Protein AF-A0A838IGA0-F1 (afdb_monomer)

Nearest PDB structures (foldseek):
  1wbb-assembly1_B  TM=5.080E-01  e=4.231E+00  Escherichia coli

Mean predicted aligned error: 21.34 Å

pLDDT: mean 78.6, std 18.65, range [27.64, 96.69]

Foldseek 3Di:
DDDDDDDDDDDDDDDDDDDDDDDDDDDDDDDDDDDDDDDDDDDDDDDDDDDDDDDPDPPDDDDPPDDDDDDAQPQDQDPVAPAHCVVPDDPRHADPDFDDPPLQWDWDWDDDNSVRHTDIDTDGDAAADEPSLDLGPPDACVSHVNQDNPALPQDQDPVAPAHCVVPDDPRHADPDFDDPDLQWDWDWDDDNSNRHTDIDIDGDAAADEPSLDDHDPRACARHVNHDHDAQPPDAHVQAPAHLPDDPDDDDALQKDWDWDDDSNVRNTDIDIDGRQAADEPSQDAHPPRDCVRHVNNPPFPCADEFQDADDAQSRAGQPPQWGFDDAQSPNTGTKGWDPWQVSHDPQWTWDDPDPPTIITFRFDDFQVSHDPQFWGWDHLVHDDGTGTDGWCPAPAAFQRFDSHNVNEDDTSQWTWDPVFDRTTIWGQADPPDGDRPPQWDWDCQPHPPTITFGADPFQVSHDPQWGFDADDPTGTGTHGD

Solvent-accessible surface area (backbone atoms only — not comparable to full-atom values): 28635 Å² total; per-residue (Å²): 140,80,87,87,87,89,86,88,89,87,87,87,89,87,79,89,81,84,92,86,88,80,81,87,82,85,94,82,84,89,83,90,83,79,88,84,90,83,88,80,90,89,88,83,88,86,86,80,90,80,90,82,92,80,84,84,77,94,82,75,83,86,66,93,90,61,84,73,83,81,59,69,56,70,50,60,70,47,100,91,46,67,11,9,61,52,32,89,71,63,95,44,28,38,66,89,74,50,79,65,91,53,66,48,42,48,46,36,79,40,74,41,50,88,69,12,44,18,40,72,45,75,44,72,48,70,66,59,45,65,80,66,67,30,41,19,69,88,51,40,45,90,58,14,68,49,22,51,88,60,50,53,74,48,57,69,53,100,90,48,68,11,8,59,42,30,89,69,66,93,40,27,38,63,90,73,47,76,68,93,49,60,45,41,49,44,43,74,43,71,41,44,52,66,13,44,15,40,75,46,77,42,74,55,80,70,61,47,67,79,62,68,32,62,34,98,90,50,38,36,77,62,12,66,52,25,73,69,60,71,54,73,84,57,73,32,82,82,44,66,32,37,59,73,38,76,92,68,70,84,79,57,65,45,43,50,59,48,77,42,74,37,52,90,64,9,34,50,42,71,48,75,44,75,50,75,71,56,45,66,82,65,69,28,65,31,91,93,47,35,55,89,58,10,62,51,25,47,98,35,68,89,24,38,53,61,61,32,64,32,92,41,33,87,48,16,30,48,52,96,48,19,32,40,46,57,83,42,29,69,66,15,24,10,20,26,65,37,92,43,44,87,67,28,62,92,69,31,32,48,42,73,81,52,102,86,45,33,34,27,33,21,46,41,91,42,44,85,70,26,56,82,88,24,31,30,46,45,39,97,86,72,64,88,72,34,19,48,38,66,16,8,74,26,83,23,48,61,60,27,65,30,92,26,17,27,44,12,34,64,32,88,40,25,36,43,41,72,92,28,82,63,17,28,13,22,35,63,37,52,97,88,86,44,88,45,60,93,66,34,43,72,44,51,94,86,46,87,74,28,31,24,34,23,46,37,93,42,47,84,68,32,55,92,71,28,41,47,43,81,51,102,83,86,49,36,25,44,41,63,114

Sequence (481 aa):
MRTKHIALMIVVMVFMASLVACSSPTRRGKGGGTSDDVVDEASSVDDASFEDIFWPDLGGEPDADNPLPTLCGNGVLDPNETCDPAIASGPGACPTECATDDLCLIARLVGDPLACRARCALEPITECRHNDGCCAVGCTAAQDNDCSASCGDGILDQNENCDPGIPSGPGACPTSCSTSDACTDASLVGSAPNCTARCTLQSKTACIDGDGCCPSGCHSGNDNDCTAVCGNGIVEPGESCDGNCPTSCTGNACTSYAMSGSPANCNVVCTSSPITLCRDNDGCCPSGCTSANDNNCVPNQTGSATGSPCTSAATCSGGASATCASADFKDGYCTRSCTDTTNCPGGSHCAALNTTENMCIKSCTLDSHCRSDGYRCYDPNGGTTLGCWPSGLGNGAVGAACAGVYQCAGGNNAVCIHAWSGGYCSLKCVAGDGTCPTGSICDGFIYAPNRCLKSCTSGLNCRPGYNCSTTFFFGDVCTGS

Structure (mmCIF, N/CA/C/O backbone):
data_AF-A0A838IGA0-F1
#
_entry.id   AF-A0A838IGA0-F1
#
loop_
_atom_site.group_PDB
_atom_site.id
_atom_site.type_symbol
_atom_site.label_atom_id
_atom_site.label_alt_id
_atom_site.label_comp_id
_atom_site.label_asym_id
_atom_site.label_entity_id
_atom_site.label_seq_id
_atom_site.pdbx_PDB_ins_code
_atom_site.Cartn_x
_atom_site.Cartn_y
_atom_site.Cartn_z
_atom_site.occupancy
_atom_site.B_iso_or_equiv
_atom_site.auth_seq_id
_atom_site.auth_comp_id
_atom_site.auth_asym_id
_atom_site.auth_atom_id
_atom_site.pdbx_PDB_model_num
ATOM 1 N N . MET A 1 1 ? -36.643 3.333 -35.109 1.00 35.53 1 MET A N 1
ATOM 2 C CA . MET A 1 1 ? -36.923 4.764 -34.823 1.00 35.53 1 MET A CA 1
ATOM 3 C C . MET A 1 1 ? -36.065 5.137 -33.617 1.00 35.53 1 MET A C 1
ATOM 5 O O . MET A 1 1 ? -36.018 4.306 -32.727 1.00 35.53 1 MET A O 1
ATOM 9 N N . ARG A 1 2 ? -35.335 6.257 -33.518 1.00 35.56 2 ARG A N 1
ATOM 10 C CA . ARG A 1 2 ? -35.047 7.392 -34.431 1.00 35.56 2 ARG A CA 1
ATOM 11 C C . ARG A 1 2 ? -33.552 7.795 -34.273 1.00 35.56 2 ARG A C 1
ATOM 13 O O . ARG A 1 2 ? -32.845 7.214 -33.461 1.00 35.56 2 ARG A O 1
ATOM 20 N N . THR A 1 3 ? -33.082 8.750 -35.079 1.00 35.12 3 THR A N 1
ATOM 21 C CA . THR A 1 3 ? -31.748 9.407 -35.032 1.00 35.12 3 THR A CA 1
ATOM 22 C C . THR A 1 3 ? -31.431 10.059 -33.662 1.00 35.12 3 THR A C 1
ATOM 24 O O . THR A 1 3 ? -32.385 10.401 -32.974 1.00 35.12 3 THR A O 1
ATOM 27 N N . LYS A 1 4 ? -30.196 10.228 -33.134 1.00 41.94 4 LYS A N 1
ATOM 28 C CA . LYS A 1 4 ? -28.818 10.510 -33.649 1.00 41.94 4 LYS A CA 1
ATOM 29 C C . LYS A 1 4 ? -28.466 12.029 -33.716 1.00 41.94 4 LYS A C 1
ATOM 31 O O . LYS A 1 4 ? -29.247 12.767 -34.302 1.00 41.94 4 LYS A O 1
ATOM 36 N N . HIS A 1 5 ? -27.255 12.401 -33.236 1.00 37.31 5 HIS A N 1
ATOM 37 C CA . HIS A 1 5 ? -26.477 13.678 -33.381 1.00 37.31 5 HIS A CA 1
ATOM 38 C C . HIS A 1 5 ? -26.621 14.804 -32.303 1.00 37.31 5 HIS A C 1
ATOM 40 O O . HIS A 1 5 ? -27.739 15.170 -31.974 1.00 37.31 5 HIS A O 1
ATOM 46 N N . ILE A 1 6 ? -25.522 15.205 -31.606 1.00 37.81 6 ILE A N 1
ATOM 47 C CA . ILE A 1 6 ? -24.553 16.357 -31.795 1.00 37.81 6 ILE A CA 1
ATOM 48 C C . ILE A 1 6 ? -24.924 17.560 -30.880 1.00 37.81 6 ILE A C 1
ATOM 50 O O . ILE A 1 6 ? -26.110 17.745 -30.649 1.00 37.81 6 ILE A O 1
ATOM 54 N N . ALA A 1 7 ? -24.047 18.396 -30.282 1.00 31.50 7 ALA A N 1
ATOM 55 C CA . ALA A 1 7 ? -22.587 18.702 -30.356 1.00 31.50 7 ALA A CA 1
ATOM 56 C C . ALA A 1 7 ? -21.860 18.447 -28.991 1.00 31.50 7 ALA A C 1
ATOM 58 O O . ALA A 1 7 ? -22.515 17.939 -28.090 1.00 31.50 7 ALA A O 1
ATOM 59 N N . LEU A 1 8 ? -20.543 18.610 -28.719 1.00 32.56 8 LEU A N 1
ATOM 60 C CA . LEU A 1 8 ? -19.342 19.323 -29.254 1.00 32.56 8 LEU A CA 1
ATOM 61 C C . LEU A 1 8 ? -18.998 20.70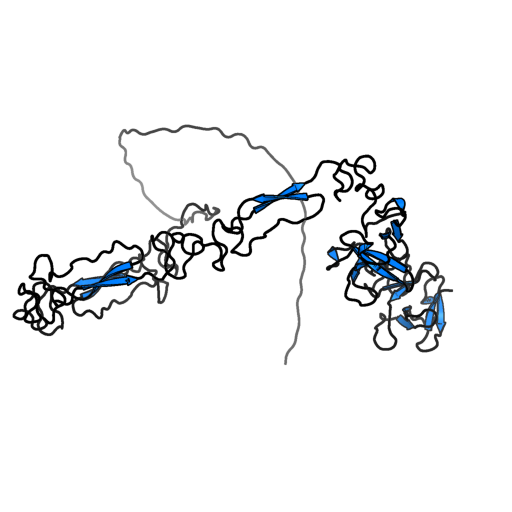5 -28.605 1.00 32.56 8 LEU A C 1
ATOM 63 O O . LEU A 1 8 ? -19.883 21.517 -28.371 1.00 32.56 8 LEU A O 1
ATOM 67 N N . MET A 1 9 ? -17.701 20.942 -28.309 1.00 35.91 9 MET A N 1
ATOM 68 C CA . MET A 1 9 ? -17.107 22.119 -27.617 1.00 35.91 9 MET A CA 1
ATOM 69 C C . MET A 1 9 ? -16.786 23.323 -28.530 1.00 35.91 9 MET A C 1
ATOM 71 O O . MET A 1 9 ? -16.478 23.128 -29.704 1.00 35.91 9 MET A O 1
ATOM 75 N N . ILE A 1 10 ? -16.668 24.530 -27.944 1.00 32.91 10 ILE A N 1
ATOM 76 C CA . ILE A 1 10 ? -15.843 25.655 -28.448 1.00 32.91 10 ILE A CA 1
ATOM 77 C C . ILE A 1 10 ? -15.061 26.294 -27.278 1.00 32.91 10 ILE A C 1
ATOM 79 O O . ILE A 1 10 ? -15.551 26.340 -26.153 1.00 32.91 10 ILE A O 1
ATOM 83 N N . VAL A 1 11 ? -13.839 26.770 -27.552 1.00 34.16 11 VAL A N 1
ATOM 84 C CA . VAL A 1 11 ? -12.903 27.413 -26.606 1.00 34.16 11 VAL A CA 1
ATOM 85 C C . VAL A 1 11 ? -12.864 28.929 -26.826 1.00 34.16 11 VAL A C 1
ATOM 87 O O . VAL A 1 11 ? -12.868 29.372 -27.973 1.00 34.16 11 VAL A O 1
ATOM 90 N N . VAL A 1 12 ? -12.706 29.716 -25.753 1.00 32.53 12 VAL A N 1
ATOM 91 C CA . VAL A 1 12 ? -12.219 31.107 -25.822 1.00 32.53 12 VAL A CA 1
ATOM 92 C C . VAL A 1 12 ? -11.162 31.339 -24.736 1.00 32.53 12 VAL A C 1
ATOM 94 O O . VAL A 1 12 ? -11.435 31.154 -23.555 1.00 32.53 12 VAL A O 1
ATOM 97 N N . MET A 1 13 ? -9.965 31.773 -25.140 1.00 34.06 13 MET A N 1
ATOM 98 C CA . MET A 1 13 ? -8.975 32.416 -24.265 1.00 34.06 13 MET A CA 1
ATOM 99 C C . MET A 1 13 ? -9.005 33.930 -24.498 1.00 34.06 13 MET A C 1
ATOM 101 O O . MET A 1 13 ? -9.113 34.366 -25.643 1.00 34.06 13 MET A O 1
ATOM 105 N N . VAL A 1 14 ? -8.803 34.717 -23.440 1.00 36.50 14 VAL A N 1
ATOM 106 C CA . VAL A 1 14 ? -8.394 36.132 -23.513 1.00 36.50 14 VAL A CA 1
ATOM 107 C C . VAL A 1 14 ? -7.237 36.346 -22.523 1.00 36.50 14 VAL A C 1
ATOM 109 O O . VAL A 1 14 ? -7.063 35.568 -21.588 1.00 36.50 14 VAL A O 1
ATOM 112 N N . PHE A 1 15 ? -6.391 37.339 -22.791 1.00 29.67 15 PHE A N 1
ATOM 113 C CA . PHE A 1 15 ? -5.042 37.517 -22.237 1.00 29.67 15 PHE A CA 1
ATOM 114 C C . PHE A 1 15 ? -4.881 38.917 -21.604 1.00 29.67 15 PHE A C 1
ATOM 116 O O . PHE A 1 15 ? -5.657 39.808 -21.938 1.00 29.67 15 PHE A O 1
ATOM 123 N N . MET A 1 16 ? -3.790 39.127 -20.842 1.00 29.55 16 MET A N 1
ATOM 124 C CA . MET A 1 16 ? -3.277 40.428 -20.331 1.00 29.55 16 MET A CA 1
ATOM 125 C C . MET A 1 16 ? -4.085 41.098 -19.186 1.00 29.55 16 MET A C 1
ATOM 127 O O . MET A 1 16 ? -5.301 40.985 -19.148 1.00 29.55 16 MET A O 1
ATOM 131 N N . ALA A 1 17 ? -3.490 41.854 -18.243 1.00 32.84 17 ALA A N 1
ATOM 132 C CA . ALA A 1 17 ? -2.074 42.026 -17.843 1.00 32.84 17 ALA A CA 1
ATOM 133 C C . ALA A 1 17 ? -1.942 42.807 -16.504 1.00 32.84 17 ALA A C 1
ATOM 135 O O . ALA A 1 17 ? -2.905 43.418 -16.060 1.00 32.84 17 ALA A O 1
ATOM 136 N N . SER A 1 18 ? -0.704 42.885 -15.979 1.00 33.19 18 SER A N 1
ATOM 137 C CA . SER A 1 18 ? -0.162 43.944 -15.088 1.00 33.19 18 SER A CA 1
ATOM 138 C C . SER A 1 18 ? -0.716 44.044 -13.649 1.00 33.19 18 SER A C 1
ATOM 140 O O . SER A 1 18 ? -1.888 44.301 -13.432 1.00 33.19 18 SER A O 1
ATOM 142 N N . LEU A 1 19 ? 0.086 43.758 -12.611 1.00 30.44 19 LEU A N 1
ATOM 143 C CA . LEU A 1 19 ? 1.157 44.595 -12.013 1.00 30.44 19 LEU A CA 1
ATOM 144 C C . LEU A 1 19 ? 0.652 45.787 -11.175 1.00 30.44 19 LEU A C 1
ATOM 146 O O . LEU A 1 19 ? 0.244 46.797 -11.735 1.00 30.44 19 LEU A O 1
ATOM 150 N N . VAL A 1 20 ? 0.841 45.715 -9.849 1.00 32.59 20 VAL A N 1
ATOM 151 C CA . VAL A 1 20 ? 1.731 46.576 -9.023 1.00 32.59 20 VAL A CA 1
ATOM 152 C C . VAL A 1 20 ? 1.545 46.198 -7.540 1.00 32.59 20 VAL A C 1
ATOM 154 O O . VAL A 1 20 ? 0.459 45.807 -7.128 1.00 32.59 20 VAL A O 1
ATOM 157 N N . ALA A 1 21 ? 2.608 46.282 -6.735 1.00 31.92 21 ALA A N 1
ATOM 158 C CA . ALA A 1 21 ? 2.583 45.986 -5.299 1.00 31.92 21 ALA A CA 1
ATOM 159 C C . ALA A 1 21 ? 2.618 47.266 -4.448 1.00 31.92 21 ALA A C 1
ATOM 161 O O . ALA A 1 21 ? 3.217 48.254 -4.872 1.00 31.92 21 ALA A O 1
ATOM 162 N N . CYS A 1 22 ? 2.096 47.217 -3.213 1.00 27.64 22 CYS A N 1
ATOM 163 C CA . CYS A 1 22 ? 2.588 48.086 -2.138 1.00 27.64 22 CYS A CA 1
ATOM 164 C C . CYS A 1 22 ? 2.284 47.567 -0.714 1.00 27.64 22 CYS A C 1
ATOM 166 O O . CYS A 1 22 ? 1.134 47.478 -0.305 1.00 27.64 22 CYS A O 1
ATOM 168 N N . SER A 1 23 ? 3.359 47.310 0.035 1.00 30.81 23 SER A N 1
ATOM 169 C CA . SER A 1 23 ? 3.579 47.744 1.427 1.00 30.81 23 SER A CA 1
ATOM 170 C C . SER A 1 23 ? 2.510 47.508 2.512 1.00 30.81 23 SER A C 1
ATOM 172 O O . SER A 1 23 ? 1.587 48.297 2.691 1.00 30.81 23 SER A O 1
ATOM 174 N N . SER A 1 24 ? 2.787 46.549 3.402 1.00 40.09 24 SER A N 1
ATOM 175 C CA . SER A 1 24 ? 2.365 46.623 4.814 1.00 40.09 24 SER A CA 1
ATOM 176 C C . SER A 1 24 ? 3.019 47.820 5.527 1.00 40.09 24 SER A C 1
ATOM 178 O O . SER A 1 24 ? 4.116 48.231 5.137 1.00 40.09 24 SER A O 1
ATOM 180 N N . PRO A 1 25 ? 2.447 48.301 6.648 1.00 43.25 25 PRO A N 1
ATOM 181 C CA . PRO A 1 25 ? 3.289 48.397 7.849 1.00 43.25 25 PRO A CA 1
ATOM 182 C C . PRO A 1 25 ? 2.605 48.066 9.198 1.00 43.25 25 PRO A C 1
ATOM 184 O O . PRO A 1 25 ? 1.516 48.529 9.512 1.00 43.25 25 PRO A O 1
ATOM 187 N N . THR A 1 26 ? 3.363 47.355 10.044 1.00 33.88 26 THR A N 1
ATOM 188 C CA . THR A 1 26 ? 3.412 47.423 11.529 1.00 33.88 26 THR A CA 1
ATOM 189 C C . THR A 1 26 ? 2.144 47.273 12.397 1.00 33.88 26 THR A C 1
ATOM 191 O O . THR A 1 26 ? 1.325 48.179 12.506 1.00 33.88 26 THR A O 1
ATOM 194 N N . ARG A 1 27 ? 2.130 46.221 13.237 1.00 34.91 27 ARG A N 1
ATOM 195 C CA . ARG A 1 27 ? 1.324 46.142 14.477 1.00 34.91 27 ARG A CA 1
ATOM 196 C C . ARG A 1 27 ? 1.900 47.023 15.606 1.00 34.91 27 ARG A C 1
ATOM 198 O O . ARG A 1 27 ? 3.068 46.854 15.951 1.00 34.91 27 ARG A O 1
ATOM 205 N N . ARG A 1 28 ? 1.049 47.807 16.284 1.00 35.16 28 ARG A N 1
ATOM 206 C CA . ARG A 1 28 ? 1.085 48.176 17.728 1.00 35.16 28 ARG A CA 1
ATOM 207 C C . ARG A 1 28 ? -0.342 48.599 18.149 1.00 35.16 28 ARG A C 1
ATOM 209 O O . ARG A 1 28 ? -1.012 49.213 17.336 1.00 35.16 28 ARG A O 1
ATOM 216 N N . GLY A 1 29 ? -0.858 48.353 19.359 1.00 32.38 29 GLY A N 1
ATOM 217 C CA . GLY A 1 29 ? -0.380 47.477 20.439 1.00 32.38 29 GLY A CA 1
ATOM 218 C C . GLY A 1 29 ? -0.683 47.995 21.862 1.00 32.38 29 GLY A C 1
ATOM 219 O O . GLY A 1 29 ? -0.049 48.960 22.272 1.00 32.38 29 GLY A O 1
ATOM 220 N N . LYS A 1 30 ? -1.509 47.245 22.622 1.00 34.00 30 LYS A N 1
ATOM 221 C CA . LYS A 1 30 ? -1.879 47.370 24.064 1.00 34.00 30 LYS A CA 1
ATOM 222 C C . LYS A 1 30 ? -2.869 48.471 24.505 1.00 34.00 30 LYS A C 1
ATOM 224 O O . LYS A 1 30 ? -2.807 49.597 24.036 1.00 34.00 30 LYS A O 1
ATOM 229 N N . GLY A 1 31 ? -3.647 48.120 25.546 1.00 31.05 31 GLY A N 1
ATOM 230 C CA . GLY A 1 31 ? -4.466 49.007 26.394 1.00 31.05 31 GLY A CA 1
ATOM 231 C C . GLY A 1 31 ? -5.936 49.076 25.954 1.00 31.05 31 GLY A C 1
ATOM 232 O O . GLY A 1 31 ? -6.203 49.625 24.899 1.00 31.05 31 GLY A O 1
ATOM 233 N N . GLY A 1 32 ? -6.930 48.537 26.669 1.00 32.06 32 GLY A N 1
ATOM 234 C CA . GLY A 1 32 ? -6.913 47.878 27.983 1.00 32.06 32 GLY A CA 1
ATOM 235 C C . GLY A 1 32 ? -7.308 48.834 29.110 1.00 32.06 32 GLY A C 1
ATOM 236 O O . GLY A 1 32 ? -6.427 49.403 29.749 1.00 32.06 32 GLY A O 1
ATOM 237 N N . GLY A 1 33 ? -8.615 49.000 29.329 1.00 31.50 33 GLY A N 1
ATOM 238 C CA . GLY A 1 33 ? -9.200 49.822 30.391 1.00 31.50 33 GLY A CA 1
ATOM 239 C C . GLY A 1 33 ? -10.306 49.065 31.126 1.00 31.50 33 GLY A C 1
ATOM 240 O O . GLY A 1 33 ? -11.022 48.273 30.515 1.00 31.50 33 GLY A O 1
ATOM 241 N N . THR A 1 34 ? -10.398 49.279 32.435 1.00 35.22 34 THR A N 1
ATOM 242 C CA . THR A 1 34 ? -11.460 48.767 33.314 1.00 35.22 34 THR A CA 1
ATOM 243 C C . THR A 1 34 ? -12.618 49.767 33.417 1.00 35.22 34 THR A C 1
ATOM 245 O O . THR A 1 34 ? -12.518 50.884 32.909 1.00 35.22 34 THR A O 1
ATOM 248 N N . SER A 1 35 ? -13.700 49.358 34.084 1.00 36.66 35 SER A N 1
ATOM 249 C CA . SER A 1 35 ? -14.809 50.207 34.550 1.00 36.66 35 SER A CA 1
ATOM 250 C C . SER A 1 35 ? -14.304 51.352 35.467 1.00 36.66 35 SER A C 1
ATOM 252 O O . SER A 1 35 ? -13.140 51.346 35.875 1.00 36.66 35 SER A O 1
ATOM 254 N N . ASP A 1 36 ? -15.047 52.439 35.701 1.00 37.19 36 ASP A N 1
ATOM 255 C CA . ASP A 1 36 ? -16.300 52.496 36.484 1.00 37.19 36 ASP A CA 1
ATOM 256 C C . ASP A 1 36 ? -17.261 53.632 36.030 1.00 37.19 36 ASP A C 1
ATOM 258 O O . ASP A 1 36 ? -17.007 54.325 35.043 1.00 37.19 36 ASP A O 1
ATOM 262 N N . ASP A 1 37 ? -18.399 53.771 36.721 1.00 38.00 37 ASP A N 1
ATOM 263 C CA . ASP A 1 37 ? -19.588 54.554 36.338 1.00 38.00 37 ASP A CA 1
ATOM 264 C C . ASP A 1 37 ? -19.433 56.089 36.295 1.00 38.00 37 ASP A C 1
ATOM 266 O O . ASP A 1 37 ? -18.602 56.667 36.997 1.00 38.00 37 ASP A O 1
ATOM 270 N N . VAL A 1 38 ? -20.362 56.761 35.588 1.00 37.75 38 VAL A N 1
ATOM 271 C CA . VAL A 1 38 ? -21.268 57.788 36.166 1.00 37.75 38 VAL A CA 1
ATOM 272 C C . VAL A 1 38 ? -22.385 58.190 35.172 1.00 37.75 38 VAL A C 1
ATOM 274 O O . VAL A 1 38 ? -22.218 58.103 33.958 1.00 37.75 38 VAL A O 1
ATOM 277 N N . VAL A 1 39 ? -23.537 58.596 35.723 1.00 37.69 39 VAL A N 1
ATOM 278 C CA . VAL A 1 39 ? -24.759 59.129 35.066 1.00 37.69 39 VAL A CA 1
ATOM 279 C C . VAL A 1 39 ? -24.498 60.449 34.284 1.00 37.69 39 VAL A C 1
ATOM 281 O O . VAL A 1 39 ? -23.459 61.071 34.477 1.00 37.69 39 VAL A O 1
ATOM 284 N N . ASP A 1 40 ? -25.327 60.947 33.352 1.00 33.41 40 ASP A N 1
ATOM 285 C CA . ASP A 1 40 ? -26.772 61.235 33.454 1.00 33.41 40 ASP A CA 1
ATOM 286 C C . ASP A 1 40 ? -27.418 61.615 32.091 1.00 33.41 40 ASP A C 1
ATOM 288 O O . ASP A 1 40 ? -26.717 61.864 31.114 1.00 33.41 40 ASP A O 1
ATOM 292 N N . GLU A 1 41 ? -28.757 61.715 32.082 1.00 39.28 41 GLU A N 1
ATOM 293 C CA . GLU A 1 41 ? -29.622 62.589 31.245 1.00 39.28 41 GLU A CA 1
ATOM 294 C C . GLU A 1 41 ? -29.269 62.879 29.759 1.00 39.28 41 GLU A C 1
ATOM 296 O O . GLU A 1 41 ? -28.411 63.707 29.453 1.00 39.28 41 GLU A O 1
ATOM 301 N N . ALA A 1 42 ? -30.112 62.395 28.831 1.00 39.78 42 ALA A N 1
ATOM 302 C CA . ALA A 1 42 ? -30.980 63.265 28.005 1.00 39.78 42 ALA A CA 1
ATOM 303 C C . ALA A 1 42 ? -31.891 62.451 27.062 1.00 39.78 42 ALA A C 1
ATOM 305 O O . ALA A 1 42 ? -31.472 61.458 26.472 1.00 39.78 42 ALA A O 1
ATOM 306 N N . SER A 1 43 ? -33.130 62.913 26.861 1.00 40.69 43 SER A N 1
ATOM 307 C CA . SER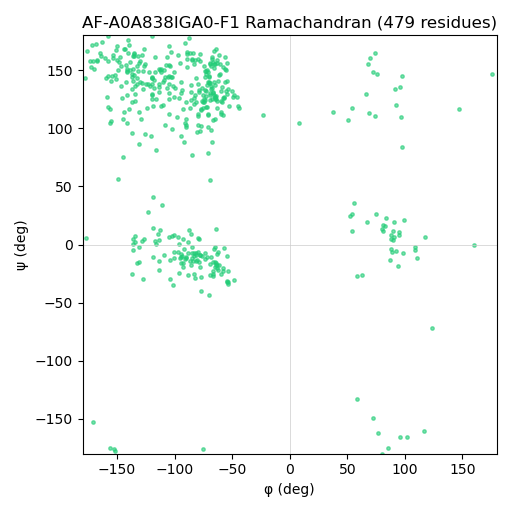 A 1 43 ? -34.078 62.335 25.898 1.00 40.69 43 SER A CA 1
ATOM 308 C C . SER A 1 43 ? -34.498 63.347 24.831 1.00 40.69 43 SER A C 1
ATOM 310 O O . SER A 1 43 ? -34.803 64.498 25.139 1.00 40.69 43 SER A O 1
ATOM 312 N N . SER A 1 44 ? -34.581 62.896 23.580 1.00 44.66 44 SER A N 1
ATOM 313 C CA . SER A 1 44 ? -35.425 63.500 22.544 1.00 44.66 44 SER A CA 1
ATOM 314 C C . SER A 1 44 ? -35.692 62.477 21.442 1.00 44.66 44 SER A C 1
ATOM 316 O O . SER A 1 44 ? -34.753 61.885 20.912 1.00 44.66 44 SER A O 1
ATOM 318 N N . VAL A 1 45 ? -36.966 62.269 21.118 1.00 42.03 45 VAL A N 1
ATOM 319 C CA . VAL A 1 45 ? -37.415 61.470 19.967 1.00 42.03 45 VAL A CA 1
ATOM 320 C C . VAL A 1 45 ? -37.287 62.265 18.666 1.00 42.03 45 VAL A C 1
ATOM 322 O O . VAL A 1 45 ? -37.307 63.491 18.706 1.00 42.03 45 VAL A O 1
ATOM 325 N N . ASP A 1 46 ? -37.222 61.565 17.533 1.00 41.66 46 ASP A N 1
ATOM 326 C CA . ASP A 1 46 ? -38.232 61.721 16.477 1.00 41.66 46 ASP A CA 1
ATOM 327 C C . ASP A 1 46 ? -38.240 60.492 15.541 1.00 41.66 46 ASP A C 1
ATOM 329 O O . ASP A 1 46 ? -37.210 59.866 15.287 1.00 41.66 46 ASP A O 1
ATOM 333 N N . ASP A 1 47 ? -39.441 60.128 15.091 1.00 39.25 47 ASP A N 1
ATOM 334 C CA . ASP A 1 47 ? -39.790 59.002 14.201 1.00 39.25 47 ASP A CA 1
ATOM 335 C C . ASP A 1 47 ? -39.726 59.489 12.718 1.00 39.25 47 ASP A C 1
ATOM 337 O O . ASP A 1 47 ? -39.701 60.695 12.475 1.00 39.25 47 ASP A O 1
ATOM 341 N N . ALA A 1 48 ? -39.719 58.697 11.637 1.00 38.84 48 ALA A N 1
ATOM 342 C CA . ALA A 1 48 ? -39.933 57.260 11.449 1.00 38.84 48 ALA A CA 1
ATOM 343 C C . ALA A 1 48 ? -39.401 56.793 10.071 1.00 38.84 48 ALA A C 1
ATOM 345 O O . ALA A 1 48 ? -39.194 57.621 9.183 1.00 38.84 48 ALA A O 1
ATOM 346 N N . SER A 1 49 ? -39.429 55.469 9.833 1.00 40.09 49 SER A N 1
ATOM 347 C CA . SER A 1 49 ? -39.630 54.800 8.516 1.00 40.09 49 SER A CA 1
ATOM 348 C C . SER A 1 49 ? -38.540 54.919 7.422 1.00 40.09 49 SER A C 1
ATOM 350 O O . SER A 1 49 ? -37.814 55.902 7.366 1.00 40.09 49 SER A O 1
ATOM 352 N N . PHE A 1 50 ? -38.412 53.999 6.452 1.00 39.66 50 PHE A N 1
ATOM 353 C CA . PHE A 1 50 ? -38.732 52.556 6.331 1.00 39.66 50 PHE A CA 1
ATOM 354 C C . PHE A 1 50 ? -38.036 52.047 5.041 1.00 39.66 50 PHE A C 1
ATOM 356 O O . PHE A 1 50 ? -37.774 52.859 4.156 1.00 39.66 50 PHE A O 1
ATOM 363 N N . GLU A 1 51 ? -37.781 50.735 4.926 1.00 43.03 51 GLU A N 1
ATOM 364 C CA . GLU A 1 51 ? -36.962 50.093 3.865 1.00 43.03 51 GLU A CA 1
ATOM 365 C C . GLU A 1 51 ? -35.463 50.506 3.971 1.00 43.03 51 GLU A C 1
ATOM 367 O O . GLU A 1 51 ? -35.122 51.661 4.197 1.00 43.03 51 GLU A O 1
ATOM 372 N N . ASP A 1 52 ? -34.484 49.599 3.965 1.00 39.00 52 ASP A N 1
ATOM 373 C CA . ASP A 1 52 ? -34.372 48.418 3.106 1.00 39.00 52 ASP A CA 1
ATOM 374 C C . ASP A 1 52 ? -33.759 47.177 3.803 1.00 39.00 52 ASP A C 1
ATOM 376 O O . ASP A 1 52 ? -33.206 47.251 4.903 1.00 39.00 52 ASP A O 1
ATOM 380 N N . ILE A 1 53 ? -33.850 46.014 3.151 1.00 50.25 53 ILE A N 1
ATOM 381 C CA . ILE A 1 53 ? -33.412 44.714 3.695 1.00 50.25 53 ILE A CA 1
ATOM 382 C C . ILE A 1 53 ? -31.896 44.521 3.524 1.00 50.25 53 ILE A C 1
ATOM 384 O O . ILE A 1 53 ? -31.408 44.450 2.398 1.00 50.25 53 ILE A O 1
ATOM 388 N N . PHE A 1 54 ? -31.159 44.301 4.621 1.00 35.31 54 PHE A N 1
ATOM 389 C CA . PHE A 1 54 ? -29.750 43.881 4.574 1.00 35.31 54 PHE A CA 1
ATOM 390 C C . PHE A 1 54 ? -29.483 42.584 5.346 1.00 35.31 54 PHE A C 1
ATOM 392 O O . PHE A 1 54 ? -29.628 42.517 6.565 1.00 35.31 54 PHE A O 1
ATOM 399 N N . TRP A 1 55 ? -29.042 41.560 4.611 1.00 32.72 55 TRP A N 1
ATOM 400 C CA . TRP A 1 55 ? -28.470 40.332 5.164 1.00 32.72 55 TRP A CA 1
ATOM 401 C C . TRP A 1 55 ? -26.986 40.573 5.499 1.00 32.72 55 TRP A C 1
ATOM 403 O O . TRP A 1 55 ? -26.253 41.027 4.615 1.00 32.72 55 TRP A O 1
ATOM 413 N N . PRO A 1 56 ? -26.505 40.257 6.715 1.00 39.38 56 PRO A N 1
ATOM 414 C CA . PRO A 1 56 ? -25.079 40.283 7.018 1.00 39.38 56 PRO A CA 1
ATOM 415 C C . PRO A 1 56 ? -24.370 39.043 6.446 1.00 39.38 56 PRO A C 1
ATOM 417 O O . PRO A 1 56 ? -24.464 37.945 6.984 1.00 39.38 56 PRO A O 1
ATOM 420 N N . ASP A 1 57 ? -23.688 39.270 5.325 1.00 36.28 57 ASP A N 1
ATOM 421 C CA . ASP A 1 57 ? -22.494 38.586 4.801 1.00 36.28 57 ASP A CA 1
ATOM 422 C C . ASP A 1 57 ? -22.005 37.310 5.539 1.00 36.28 57 ASP A C 1
ATOM 424 O O . ASP A 1 57 ? -21.353 37.374 6.584 1.00 36.28 57 ASP A O 1
ATOM 428 N N . LEU A 1 58 ? -22.252 36.134 4.946 1.00 47.16 58 LEU A N 1
ATOM 429 C CA . LEU A 1 58 ? -21.660 34.856 5.368 1.00 47.16 58 LEU A CA 1
ATOM 430 C C . LEU A 1 58 ? -20.276 34.671 4.718 1.00 47.16 58 LEU A C 1
ATOM 432 O O . LEU A 1 58 ? -20.124 33.925 3.751 1.00 47.16 58 LEU A O 1
ATOM 436 N N . GLY A 1 59 ? -19.279 35.374 5.263 1.00 42.31 59 GLY A N 1
ATOM 437 C CA . GLY A 1 59 ? -17.920 35.480 4.711 1.00 42.31 59 GLY A CA 1
ATOM 438 C C . GLY A 1 59 ? -16.779 35.052 5.648 1.00 42.31 59 GLY A C 1
ATOM 439 O O . GLY A 1 59 ? -15.681 35.595 5.537 1.00 42.31 59 GLY A O 1
ATOM 440 N N . GLY A 1 60 ? -17.020 34.130 6.588 1.00 38.25 60 GLY A N 1
ATOM 441 C CA . GLY A 1 60 ? -16.005 33.607 7.518 1.00 38.25 60 GLY A CA 1
ATOM 442 C C . GLY A 1 60 ? -15.681 32.127 7.287 1.00 38.25 60 GLY A C 1
ATOM 443 O O . GLY A 1 60 ? -16.591 31.315 7.129 1.00 38.25 60 GLY A O 1
ATOM 444 N N . GLU A 1 61 ? -14.394 31.770 7.289 1.00 42.88 61 GLU A N 1
ATOM 445 C CA . GLU A 1 61 ? -13.951 30.369 7.362 1.00 42.88 61 GLU A CA 1
ATOM 446 C C . GLU A 1 61 ? -14.177 29.822 8.793 1.00 42.88 61 GLU A C 1
ATOM 448 O O . GLU A 1 61 ? -14.092 30.595 9.749 1.00 42.88 61 GLU A O 1
ATOM 453 N N . PRO A 1 62 ? -14.505 28.528 8.976 1.00 46.12 62 PRO A N 1
ATOM 454 C CA . PRO A 1 62 ? -14.940 28.011 10.275 1.00 46.12 62 PRO A CA 1
ATOM 455 C C . PRO A 1 62 ? -13.781 27.801 11.264 1.00 46.12 62 PRO A C 1
ATOM 457 O O . PRO A 1 62 ? -12.938 26.924 11.068 1.00 46.12 62 PRO A O 1
ATOM 460 N N . ASP A 1 63 ? -13.796 28.548 12.372 1.00 47.09 63 ASP A N 1
ATOM 461 C CA . ASP A 1 63 ? -12.987 28.257 13.562 1.00 47.09 63 ASP A CA 1
ATOM 462 C C . ASP A 1 63 ? -13.465 26.959 14.240 1.00 47.09 63 ASP A C 1
ATOM 464 O O . ASP A 1 63 ? -14.661 26.753 14.454 1.00 47.09 63 ASP A O 1
ATOM 468 N N . ALA A 1 64 ? -12.527 26.087 14.619 1.00 48.25 64 ALA A N 1
ATOM 469 C CA . ALA A 1 64 ? -12.827 24.754 15.157 1.00 48.25 64 ALA A CA 1
ATOM 470 C C . ALA A 1 64 ? -13.284 24.735 16.634 1.00 48.25 64 ALA A C 1
ATOM 472 O O . ALA A 1 64 ? -13.725 23.695 17.118 1.00 48.25 64 ALA A O 1
ATOM 473 N N . ASP A 1 65 ? -13.192 25.868 17.339 1.00 50.28 65 ASP A N 1
ATOM 474 C CA . ASP A 1 65 ? -13.406 25.976 18.793 1.00 50.28 65 ASP A CA 1
ATOM 475 C C . ASP A 1 65 ? -14.783 26.557 19.188 1.00 50.28 65 ASP A C 1
ATOM 477 O O . ASP A 1 65 ? -15.027 26.829 20.365 1.00 50.28 65 ASP A O 1
ATOM 481 N N . ASN A 1 66 ? -15.699 26.764 18.233 1.00 43.06 66 ASN A N 1
ATOM 482 C CA . ASN A 1 66 ? -17.039 27.297 18.501 1.00 43.06 66 ASN A CA 1
ATOM 483 C C . ASN A 1 66 ? -18.134 26.419 17.860 1.00 43.06 66 ASN A C 1
ATOM 485 O O . ASN A 1 66 ? -18.284 26.455 16.635 1.00 43.06 66 ASN A O 1
ATOM 489 N N . PRO A 1 67 ? -18.922 25.649 18.640 1.00 51.84 67 PRO A N 1
ATOM 490 C CA . PRO A 1 67 ? -20.026 24.875 18.086 1.00 51.84 67 PRO A CA 1
ATOM 491 C C . PRO A 1 67 ? -21.070 25.806 17.456 1.00 51.84 67 PRO A C 1
ATOM 493 O O . PRO A 1 67 ? -21.372 26.882 17.977 1.00 51.84 67 PRO A O 1
ATOM 496 N N . LEU A 1 68 ? -21.616 25.380 16.316 1.00 54.84 68 LEU A N 1
ATOM 497 C CA . LEU A 1 68 ? -22.668 26.105 15.604 1.00 54.84 68 LEU A CA 1
ATOM 498 C C . LEU A 1 68 ? -23.902 26.309 16.506 1.00 54.84 68 LEU A C 1
ATOM 500 O O . LEU A 1 68 ? -24.145 25.493 17.400 1.00 54.84 68 LEU A O 1
ATOM 504 N N . PRO A 1 69 ? -24.703 27.372 16.288 1.00 56.75 69 PRO A N 1
ATOM 505 C CA . PRO A 1 69 ? -25.956 27.546 17.013 1.00 56.75 69 PRO A CA 1
ATOM 506 C C . PRO A 1 69 ? -26.873 26.345 16.749 1.00 56.75 69 PRO A C 1
ATOM 508 O O . PRO A 1 69 ? -27.316 26.148 15.618 1.00 56.75 69 PRO A O 1
ATOM 511 N N . THR A 1 70 ? -27.138 25.560 17.798 1.00 61.09 70 THR A N 1
ATOM 512 C CA . THR A 1 70 ? -27.985 24.355 17.766 1.00 61.09 70 THR A CA 1
ATOM 513 C C . THR A 1 70 ? -29.340 24.686 17.155 1.00 61.09 70 THR A C 1
ATOM 515 O O . THR A 1 70 ? -30.045 25.564 17.671 1.00 61.09 70 THR A O 1
ATOM 518 N N . LEU A 1 71 ? -29.672 24.038 16.038 1.00 81.94 71 LEU A N 1
ATOM 519 C CA . LEU A 1 71 ? -30.745 24.481 15.147 1.00 81.94 71 LEU A CA 1
ATOM 520 C C . LEU A 1 71 ? -31.869 23.452 15.089 1.00 81.94 71 LEU A C 1
ATOM 522 O O . LEU A 1 71 ? -31.979 22.695 14.129 1.00 81.94 71 LEU A O 1
ATOM 526 N N . CYS A 1 72 ? -32.728 23.496 16.098 1.00 87.06 72 CYS A N 1
ATOM 527 C CA . CYS A 1 72 ? -33.907 22.653 16.204 1.00 87.06 72 CYS A CA 1
ATOM 528 C C . CYS A 1 72 ? -34.720 22.560 14.900 1.00 87.06 72 CYS A C 1
ATOM 530 O O . CYS A 1 72 ? -35.136 23.580 14.340 1.00 87.06 72 CYS A O 1
ATOM 532 N N . GLY A 1 73 ? -34.987 21.335 14.442 1.00 87.88 73 GLY A N 1
ATOM 533 C CA . GLY A 1 73 ? -35.646 21.051 13.166 1.00 87.88 73 GLY A CA 1
ATOM 534 C C . GLY A 1 73 ? -34.676 20.875 11.992 1.00 87.88 73 GLY A C 1
ATOM 535 O O . GLY A 1 73 ? -35.098 21.007 10.841 1.00 87.88 73 GLY A O 1
ATOM 536 N N . ASN A 1 74 ? -33.394 20.602 12.255 1.00 88.56 74 ASN A N 1
ATOM 537 C CA . ASN A 1 74 ? -32.375 20.345 11.234 1.00 88.56 74 ASN A CA 1
ATOM 538 C C . ASN A 1 74 ? -32.310 18.865 10.793 1.00 88.56 74 ASN A C 1
ATOM 540 O O . ASN A 1 74 ? -31.734 18.577 9.741 1.00 88.56 74 ASN A O 1
ATOM 544 N N . GLY A 1 75 ? -32.929 17.941 11.539 1.00 88.94 75 GLY A N 1
ATOM 545 C CA . GLY A 1 75 ? -32.948 16.506 11.232 1.00 88.94 75 GLY A CA 1
ATOM 546 C C . GLY A 1 75 ? -31.791 15.692 11.825 1.00 88.94 75 GLY A C 1
ATOM 547 O O . GLY A 1 75 ? -31.611 14.536 11.435 1.00 88.94 75 GLY A O 1
ATOM 548 N N . VAL A 1 76 ? -31.013 16.259 12.749 1.00 88.69 76 VAL A N 1
ATOM 549 C CA . VAL A 1 76 ? -30.029 15.560 13.592 1.00 88.69 76 VAL A CA 1
ATOM 550 C C . VAL A 1 76 ? -30.242 15.930 15.063 1.00 88.69 76 VAL A C 1
ATOM 552 O O . VAL A 1 76 ? -30.847 16.946 15.370 1.00 88.69 76 VAL A O 1
ATOM 555 N N . LEU A 1 77 ? -29.778 15.089 15.991 1.00 88.44 77 LEU A N 1
ATOM 556 C CA . LEU A 1 77 ? -29.897 15.360 17.426 1.00 88.44 77 LEU A CA 1
ATOM 557 C C . LEU A 1 77 ? -28.661 16.132 17.914 1.00 88.44 77 LEU A C 1
ATOM 559 O O . LEU A 1 77 ? -27.608 15.525 18.123 1.00 88.44 77 LEU A O 1
ATOM 563 N N . ASP A 1 78 ? -28.780 17.451 18.087 1.00 87.81 78 ASP A N 1
ATOM 564 C CA . ASP A 1 78 ? -27.669 18.288 18.562 1.00 87.81 78 ASP A CA 1
ATOM 565 C C . ASP A 1 78 ? -27.394 18.097 20.079 1.00 87.81 78 ASP A C 1
ATOM 567 O O . ASP A 1 78 ? -28.313 17.802 20.847 1.00 87.81 78 ASP A O 1
ATOM 571 N N . PRO A 1 79 ? -26.159 18.329 20.587 1.00 84.25 79 PRO A N 1
ATOM 572 C CA . PRO A 1 79 ? -25.774 18.007 21.975 1.00 84.25 79 PRO A CA 1
ATOM 573 C C . PRO A 1 79 ? -26.522 18.723 23.119 1.00 84.25 79 PRO A C 1
ATOM 575 O O . PRO A 1 79 ? -26.280 18.410 24.283 1.00 84.25 79 PRO A O 1
ATOM 578 N N . ASN A 1 80 ? -27.393 19.694 22.822 1.00 81.25 80 ASN A N 1
ATOM 579 C CA . ASN A 1 80 ? -28.243 20.387 23.806 1.00 81.25 80 ASN A CA 1
ATOM 580 C C . ASN A 1 80 ? -29.746 20.119 23.596 1.00 81.25 80 ASN A C 1
ATOM 582 O O . ASN A 1 80 ? -30.589 20.779 24.215 1.00 81.25 80 ASN A O 1
ATOM 586 N N . GLU A 1 81 ? -30.089 19.183 22.714 1.00 90.31 81 GLU A N 1
ATOM 587 C CA . GLU A 1 81 ? -31.456 18.860 22.325 1.00 90.31 81 GLU A CA 1
ATOM 588 C C . GLU A 1 81 ? -31.904 17.535 22.944 1.00 90.31 81 GLU A C 1
ATOM 590 O O . GLU A 1 81 ? -31.129 16.601 23.135 1.00 90.31 81 GLU A O 1
ATOM 595 N N . THR A 1 82 ? -33.180 17.462 23.321 1.00 91.12 82 THR A N 1
ATOM 596 C CA . THR A 1 82 ? -33.795 16.229 23.845 1.00 91.12 82 THR A CA 1
ATOM 597 C C . THR A 1 82 ? -34.359 15.369 22.713 1.00 91.12 82 THR A C 1
ATOM 599 O O . THR A 1 82 ? -34.490 14.156 22.856 1.00 91.12 82 THR A O 1
ATOM 602 N N . CYS A 1 83 ? -34.710 16.015 21.602 1.00 91.81 83 CYS A N 1
ATOM 603 C CA . CYS A 1 83 ? -35.229 15.429 20.378 1.00 91.81 83 CYS A CA 1
ATOM 604 C C . CYS A 1 83 ? -35.199 16.480 19.259 1.00 91.81 83 CYS A C 1
ATOM 606 O O . CYS A 1 83 ? -35.257 17.667 19.571 1.00 91.81 83 CYS A O 1
ATOM 608 N N . ASP A 1 84 ? -35.218 16.058 17.996 1.00 92.94 84 ASP A N 1
ATOM 609 C CA . ASP A 1 84 ? -35.438 16.910 16.823 1.00 92.94 84 ASP A CA 1
ATOM 610 C C . ASP A 1 84 ? -36.785 16.551 16.134 1.00 92.94 84 ASP A C 1
ATOM 612 O O . ASP A 1 84 ? -37.135 15.368 16.027 1.00 92.94 84 ASP A O 1
ATOM 616 N N . PRO A 1 85 ? -37.589 17.544 15.690 1.00 90.75 85 PRO A N 1
ATOM 617 C CA . PRO A 1 85 ? -38.910 17.327 15.092 1.00 90.75 85 PRO A CA 1
ATOM 618 C C . PRO A 1 85 ? -38.894 17.024 13.580 1.00 90.75 85 PRO A C 1
ATOM 620 O O . PRO A 1 85 ? -39.948 16.727 13.017 1.00 90.75 85 PRO A O 1
ATOM 623 N N . ALA A 1 86 ? -37.744 17.119 12.906 1.00 90.88 86 ALA A N 1
ATOM 624 C CA . ALA A 1 86 ? -37.561 16.730 11.507 1.00 90.88 86 ALA A CA 1
ATOM 625 C C . ALA A 1 86 ? -37.074 15.270 11.358 1.00 90.88 86 ALA A C 1
ATOM 627 O O . ALA A 1 86 ? -37.279 14.663 10.301 1.00 90.88 86 ALA A O 1
ATOM 628 N N . ILE A 1 87 ? -36.514 14.660 12.412 1.00 89.25 87 ILE A N 1
ATOM 629 C CA . ILE A 1 87 ? -36.316 13.204 12.498 1.00 89.25 87 ILE A CA 1
ATOM 630 C C . ILE A 1 87 ? -37.691 12.517 12.569 1.00 89.25 87 ILE A C 1
ATOM 632 O O . ILE A 1 87 ? -38.377 12.539 13.587 1.00 89.25 87 ILE A O 1
ATOM 636 N N . ALA A 1 88 ? -38.095 11.869 11.473 1.00 85.62 88 ALA A N 1
ATOM 637 C CA . ALA A 1 88 ? -39.459 11.359 11.302 1.00 85.62 88 ALA A CA 1
ATOM 638 C C . ALA A 1 88 ? -39.868 10.210 12.252 1.00 85.62 88 ALA A C 1
ATOM 640 O O . ALA A 1 88 ? -41.058 10.029 12.504 1.00 85.62 88 ALA A O 1
ATOM 641 N N . SER A 1 89 ? -38.914 9.403 12.735 1.00 85.19 89 SER A N 1
ATOM 642 C CA . SER A 1 89 ? -39.147 8.320 13.705 1.00 85.19 89 SER A CA 1
ATOM 643 C C . SER A 1 89 ? -37.830 7.704 14.187 1.00 85.19 89 SER A C 1
ATOM 645 O O . SER A 1 89 ? -36.879 7.632 13.409 1.00 85.19 89 SER A O 1
ATOM 647 N N . GLY A 1 90 ? -37.813 7.146 15.401 1.00 81.62 90 GLY A N 1
ATOM 648 C CA . GLY A 1 90 ? -36.662 6.426 15.963 1.00 81.62 90 GLY A CA 1
ATOM 649 C C . GLY A 1 90 ? -35.862 7.256 16.977 1.00 81.62 90 GLY A C 1
ATOM 650 O O . GLY A 1 90 ? -36.367 8.267 17.465 1.00 81.62 90 GLY A O 1
ATOM 651 N N . PRO A 1 91 ? -34.636 6.830 17.336 1.00 84.56 91 PRO A N 1
ATOM 652 C CA . PRO A 1 91 ? -33.784 7.561 18.273 1.00 84.56 91 PRO A CA 1
ATOM 653 C C . PRO A 1 91 ? -33.571 9.016 17.834 1.00 84.56 91 PRO A C 1
ATOM 655 O O . PRO A 1 91 ? -33.219 9.273 16.686 1.00 84.56 91 PRO A O 1
ATOM 658 N N . GLY A 1 92 ? -33.805 9.957 18.751 1.00 85.31 92 GLY A N 1
ATOM 659 C CA . GLY A 1 92 ? -33.728 11.397 18.492 1.00 85.31 92 GLY A CA 1
ATOM 660 C C . GLY A 1 92 ? -35.009 12.046 17.951 1.00 85.31 92 GLY A C 1
ATOM 661 O O . GLY A 1 92 ? -35.099 13.264 18.005 1.00 85.31 92 GLY A O 1
ATOM 662 N N . ALA A 1 93 ? -36.018 11.295 17.497 1.00 92.06 93 ALA A N 1
ATOM 663 C CA . ALA A 1 93 ? -37.292 11.876 17.052 1.00 92.06 93 ALA A CA 1
ATOM 664 C C . ALA A 1 93 ? -38.107 12.462 18.218 1.00 92.06 93 ALA A C 1
ATOM 666 O O . ALA A 1 93 ? -38.208 11.842 19.281 1.00 92.06 93 ALA A O 1
ATOM 667 N N . CYS A 1 94 ? -38.741 13.624 18.026 1.00 92.62 94 CYS A N 1
ATOM 668 C CA . CYS A 1 94 ? -39.617 14.191 19.057 1.00 92.62 94 CYS A CA 1
ATOM 669 C C . CYS A 1 94 ? -40.907 13.371 19.256 1.00 92.62 94 CYS A C 1
ATOM 671 O O . CYS A 1 94 ? -41.628 13.123 18.286 1.00 92.62 94 CYS A O 1
ATOM 673 N N . PRO A 1 95 ? -41.254 12.986 20.504 1.00 90.94 95 PRO A N 1
ATOM 674 C CA . PRO A 1 95 ? -42.470 12.227 20.774 1.00 90.94 95 PRO A CA 1
ATOM 675 C C . PRO A 1 95 ? -43.721 13.082 20.545 1.00 90.94 95 PRO A C 1
ATOM 677 O O . PRO A 1 95 ? -43.842 14.192 21.064 1.00 90.94 95 PRO A O 1
ATOM 680 N N . THR A 1 96 ? -44.670 12.542 19.784 1.00 87.38 96 THR A N 1
ATOM 681 C CA . THR A 1 96 ? -45.991 13.140 19.521 1.00 87.38 96 THR A CA 1
ATOM 682 C C . THR A 1 96 ? -47.079 12.605 20.452 1.00 87.38 96 THR A C 1
ATOM 684 O O . THR A 1 96 ? -48.068 13.290 20.705 1.00 87.38 96 THR A O 1
ATOM 687 N N . GLU A 1 97 ? -46.881 11.404 20.992 1.00 88.31 97 GLU A N 1
ATOM 688 C CA . GLU A 1 97 ? -47.724 10.751 21.990 1.00 88.31 97 GLU A CA 1
ATOM 689 C C . GLU A 1 97 ? -46.848 10.054 23.043 1.00 88.31 97 GLU A C 1
ATOM 691 O O . GLU A 1 97 ? -45.679 9.752 22.796 1.00 88.31 97 GLU A O 1
ATOM 696 N N . CYS A 1 98 ? -47.403 9.833 24.235 1.00 89.94 98 CYS A N 1
ATOM 697 C CA . CYS A 1 98 ? -46.717 9.199 25.359 1.00 89.94 98 CYS A CA 1
ATOM 698 C C . CYS A 1 98 ? -47.638 8.148 25.983 1.00 89.94 98 CYS A C 1
ATOM 700 O O . CYS A 1 98 ? -48.785 8.450 26.308 1.00 89.94 98 CYS A O 1
ATOM 702 N N . ALA A 1 99 ? -47.121 6.937 26.176 1.00 88.25 99 ALA A N 1
ATOM 703 C CA . ALA A 1 99 ? -47.818 5.813 26.792 1.00 88.25 99 ALA A CA 1
ATOM 704 C C . ALA A 1 99 ? -46.903 5.111 27.808 1.00 88.25 99 ALA A C 1
ATOM 706 O O . ALA A 1 99 ? -45.692 5.331 27.822 1.00 88.25 99 ALA A O 1
ATOM 707 N N . THR A 1 100 ? -47.493 4.285 28.667 1.00 83.88 100 THR A N 1
ATOM 708 C CA . THR A 1 100 ? -46.805 3.460 29.667 1.00 83.88 100 THR A CA 1
ATOM 709 C C . THR A 1 100 ? -47.637 2.207 29.924 1.00 83.88 100 THR A C 1
ATOM 711 O O . THR A 1 100 ? -48.864 2.288 29.944 1.00 83.88 100 THR A O 1
ATOM 714 N N . ASP A 1 101 ? -46.971 1.068 30.112 1.00 81.12 101 ASP A N 1
ATOM 715 C CA . ASP A 1 101 ? -47.614 -0.197 30.497 1.00 81.12 101 ASP A CA 1
ATOM 716 C C . ASP A 1 101 ? -47.798 -0.315 32.027 1.00 81.12 101 ASP A C 1
ATOM 718 O O . ASP A 1 101 ? -48.508 -1.200 32.504 1.00 81.12 101 ASP A O 1
ATOM 722 N N . ASP A 1 102 ? -47.170 0.575 32.808 1.00 80.81 102 ASP A N 1
ATOM 723 C CA . ASP A 1 102 ? -47.386 0.690 34.255 1.00 80.81 102 ASP A CA 1
ATOM 724 C C . ASP A 1 102 ? -48.680 1.467 34.539 1.00 80.81 102 ASP A C 1
ATOM 726 O O . ASP A 1 102 ? -48.751 2.677 34.308 1.00 80.81 102 ASP A O 1
ATOM 730 N N . LEU A 1 103 ? -49.688 0.760 35.061 1.00 83.06 103 LEU A N 1
ATOM 731 C CA . LEU A 1 103 ? -51.012 1.299 35.390 1.00 83.06 103 LEU A CA 1
ATOM 732 C C . LEU A 1 103 ? -50.976 2.376 36.489 1.00 83.06 103 LEU A C 1
ATOM 734 O O . LEU A 1 103 ? -51.898 3.181 36.568 1.00 83.06 103 LEU A O 1
ATOM 738 N N . CYS A 1 104 ? -49.921 2.432 37.310 1.00 81.50 104 CYS A N 1
ATOM 739 C CA . CYS A 1 104 ? -49.759 3.454 38.345 1.00 81.50 104 CYS A CA 1
ATOM 740 C C . CYS A 1 104 ? -49.128 4.764 37.854 1.00 81.50 104 CYS A C 1
ATOM 742 O O . CYS A 1 104 ? -48.981 5.702 38.647 1.00 81.50 104 CYS A O 1
ATOM 744 N N . LEU A 1 105 ? -48.750 4.855 36.576 1.00 86.56 105 LEU A N 1
ATOM 745 C CA . LEU A 1 105 ? -48.090 6.024 36.002 1.00 86.56 105 LEU A CA 1
ATOM 746 C C . LEU A 1 105 ? -48.939 6.643 34.887 1.00 86.56 105 LEU A C 1
ATOM 748 O O . LEU A 1 105 ? -49.417 5.969 33.980 1.00 86.56 105 LEU A O 1
ATOM 752 N N . ILE A 1 106 ? -49.076 7.966 34.908 1.00 87.00 106 ILE A N 1
ATOM 753 C CA . ILE A 1 106 ? -49.668 8.744 33.822 1.00 87.00 106 ILE A CA 1
ATOM 754 C C . ILE A 1 106 ? -48.527 9.297 32.970 1.00 87.00 106 ILE A C 1
ATOM 756 O O . ILE A 1 106 ? -47.799 10.200 33.391 1.00 87.00 106 ILE A O 1
ATOM 760 N N . ALA A 1 107 ? -48.381 8.773 31.755 1.00 90.06 107 ALA A N 1
ATOM 761 C CA . ALA A 1 107 ? -47.439 9.306 30.780 1.00 90.06 107 ALA A CA 1
ATOM 762 C C . ALA A 1 107 ? -47.963 10.618 30.171 1.00 90.06 107 ALA A C 1
ATOM 764 O O . ALA A 1 107 ? -49.091 10.694 29.682 1.00 90.06 107 ALA A O 1
ATOM 765 N N . ARG A 1 108 ? -47.135 11.667 30.188 1.00 90.88 108 ARG A N 1
ATOM 766 C CA . ARG A 1 108 ? -47.452 12.999 29.655 1.00 90.88 108 ARG A CA 1
ATOM 767 C C . ARG A 1 108 ? -46.328 13.536 28.789 1.00 90.88 108 ARG A C 1
ATOM 769 O O . ARG A 1 108 ? -45.161 13.463 29.162 1.00 90.88 108 ARG A O 1
ATOM 776 N N . LEU A 1 109 ? -46.694 14.149 27.668 1.00 91.00 109 LEU A N 1
ATOM 777 C CA . LEU A 1 109 ? -45.770 14.932 26.856 1.00 91.00 109 LEU A CA 1
ATOM 778 C C . LEU A 1 109 ? -45.467 16.260 27.567 1.00 91.00 109 LEU A C 1
ATOM 780 O O . LEU A 1 109 ? -46.388 17.007 27.901 1.00 91.00 109 LEU A O 1
ATOM 784 N N . VAL A 1 110 ? -44.187 16.550 27.808 1.00 91.75 110 VAL A N 1
ATOM 785 C CA . VAL A 1 110 ? -43.721 17.786 28.455 1.00 91.75 110 VAL A CA 1
ATOM 786 C C . VAL A 1 110 ? -42.574 18.426 27.677 1.00 91.75 110 VAL A C 1
ATOM 788 O O . VAL A 1 110 ? -41.759 17.737 27.066 1.00 91.75 110 VAL A O 1
ATOM 791 N N . GLY A 1 111 ? -42.483 19.756 27.742 1.00 89.06 111 GLY A N 1
ATOM 792 C CA . GLY A 1 111 ? -41.605 20.543 26.872 1.00 89.06 111 GLY A CA 1
ATOM 793 C C . GLY A 1 111 ? -42.263 20.866 25.528 1.00 89.06 111 GLY A C 1
ATOM 794 O O . GLY A 1 111 ? -43.439 20.578 25.319 1.00 89.06 111 GLY A O 1
ATOM 795 N N . ASP A 1 112 ? -41.503 21.494 24.635 1.00 86.31 112 ASP A N 1
ATOM 796 C CA . ASP A 1 112 ? -41.969 21.949 23.320 1.00 86.31 112 ASP A CA 1
ATOM 797 C C . ASP A 1 112 ? -41.142 21.262 22.214 1.00 86.31 112 ASP A C 1
ATOM 799 O O . ASP A 1 112 ? -39.904 21.341 22.260 1.00 86.31 112 ASP A O 1
ATOM 803 N N . PRO A 1 113 ? -41.773 20.568 21.243 1.00 86.31 113 PRO A N 1
ATOM 804 C CA . PRO A 1 113 ? 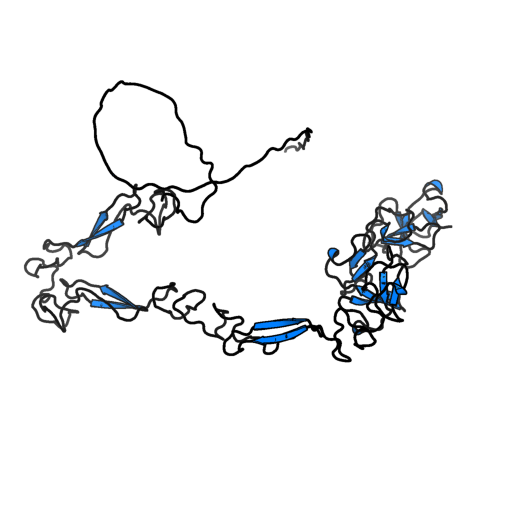-41.065 19.940 20.128 1.00 86.31 113 PRO A CA 1
ATOM 805 C C . PRO A 1 113 ? -40.475 20.966 19.151 1.00 86.31 113 PRO A C 1
ATOM 807 O O . PRO A 1 113 ? -39.452 20.680 18.542 1.00 86.31 113 PRO A O 1
ATOM 810 N N . LEU A 1 114 ? -41.042 22.175 19.045 1.00 86.25 114 LEU A N 1
ATOM 811 C CA . LEU A 1 114 ? -40.484 23.272 18.238 1.00 86.25 114 LEU A CA 1
ATOM 812 C C . LEU A 1 114 ? -39.279 23.952 18.909 1.00 86.25 114 LEU A C 1
ATOM 814 O O . LEU A 1 114 ? -38.595 24.757 18.283 1.00 86.25 114 LEU A O 1
ATOM 818 N N . ALA A 1 115 ? -39.013 23.625 20.177 1.00 86.81 115 ALA A N 1
ATOM 819 C CA . ALA A 1 115 ? -37.834 24.055 20.923 1.00 86.81 115 ALA A CA 1
ATOM 820 C C . ALA A 1 115 ? -36.887 22.887 21.263 1.00 86.81 115 ALA A C 1
ATOM 822 O O . ALA A 1 115 ? -36.011 23.063 22.116 1.00 86.81 115 ALA A O 1
ATOM 823 N N . CYS A 1 116 ? -37.092 21.713 20.646 1.00 90.50 116 CYS A N 1
ATOM 824 C CA . CYS A 1 116 ? -36.279 20.498 20.777 1.00 90.50 116 CYS A CA 1
ATOM 825 C C . CYS A 1 116 ? -36.104 19.999 22.224 1.00 90.50 116 CYS A C 1
ATOM 827 O O . CYS A 1 116 ? -35.054 19.505 22.640 1.00 90.50 116 CYS A O 1
ATOM 829 N N . ARG A 1 117 ? -37.168 20.160 23.025 1.00 90.88 117 ARG A N 1
ATOM 830 C CA . ARG A 1 117 ? -37.222 19.839 24.469 1.00 90.88 117 ARG A CA 1
ATOM 831 C C . ARG A 1 117 ? -38.389 18.921 24.844 1.00 90.88 117 ARG A C 1
ATOM 833 O O . ARG A 1 117 ? -38.619 18.687 26.034 1.00 90.88 117 ARG A O 1
ATOM 840 N N . ALA A 1 118 ? -39.138 18.441 23.850 1.00 91.38 118 ALA A N 1
ATOM 841 C CA . ALA A 1 118 ? -40.237 17.507 24.048 1.00 91.38 118 ALA A CA 1
ATOM 842 C C . ALA A 1 118 ? -39.725 16.146 24.537 1.00 91.38 118 ALA A C 1
ATOM 844 O O . ALA A 1 118 ? -38.804 15.565 23.970 1.00 91.38 118 ALA A O 1
ATOM 845 N N . ARG A 1 119 ? -40.345 15.630 25.595 1.00 91.06 119 ARG A N 1
ATOM 846 C CA . ARG A 1 119 ? -40.097 14.291 26.139 1.00 91.06 119 ARG A CA 1
ATOM 847 C C . ARG A 1 119 ? -41.336 13.779 26.854 1.00 91.06 119 ARG A C 1
ATOM 849 O O . ARG A 1 119 ? -42.166 14.571 27.298 1.00 91.06 119 ARG A O 1
ATOM 856 N N . CYS A 1 120 ? -41.421 12.470 27.044 1.00 92.31 120 CYS A N 1
ATOM 857 C CA . CYS A 1 120 ? -42.391 11.907 27.971 1.00 92.31 120 CYS A CA 1
ATOM 858 C C . CYS A 1 120 ? -41.889 12.060 29.416 1.00 92.31 120 CYS A C 1
ATOM 860 O O . CYS A 1 120 ? -40.734 11.760 29.717 1.00 92.31 120 CYS A O 1
ATOM 862 N N . ALA A 1 121 ? -42.760 12.524 30.305 1.00 90.38 121 ALA A N 1
ATOM 863 C CA . ALA A 1 121 ? -42.610 12.430 31.751 1.00 90.38 121 ALA A CA 1
ATOM 864 C C . ALA A 1 121 ? -43.676 11.479 32.306 1.00 90.38 121 ALA A C 1
ATOM 866 O O . ALA A 1 121 ? -44.764 11.363 31.740 1.00 90.38 121 ALA A O 1
ATOM 867 N N . LEU A 1 122 ? -43.356 10.806 33.409 1.00 89.56 122 LEU A N 1
ATOM 868 C CA . LEU A 1 122 ? -44.262 9.901 34.110 1.00 89.56 122 LEU A CA 1
ATOM 869 C C . LEU A 1 122 ? -44.653 10.556 35.440 1.00 89.56 122 LEU A C 1
ATOM 871 O O . LEU A 1 122 ? -43.784 10.862 36.256 1.00 89.56 122 LEU A O 1
ATOM 875 N N . GLU A 1 123 ? -45.946 10.799 35.645 1.00 85.81 123 GLU A N 1
ATOM 876 C CA . GLU A 1 123 ? -46.500 11.293 36.912 1.00 85.81 123 GLU A CA 1
ATOM 877 C C . GLU A 1 123 ? -47.208 10.138 37.645 1.00 85.81 123 GLU A C 1
ATOM 879 O O . GLU A 1 123 ? -48.016 9.453 37.019 1.00 85.81 123 GLU A O 1
ATOM 884 N N . PRO A 1 124 ? -46.952 9.893 38.943 1.00 82.62 124 PRO A N 1
ATOM 885 C CA . PRO A 1 124 ? -47.618 8.817 39.673 1.00 82.62 124 PRO A CA 1
ATOM 886 C C . PRO A 1 124 ? -49.079 9.153 39.993 1.00 82.62 124 PRO A C 1
ATOM 888 O O . PRO A 1 124 ? -49.412 10.292 40.338 1.00 82.62 124 PRO A O 1
ATOM 891 N N . ILE A 1 125 ? -49.949 8.142 39.956 1.00 83.06 125 ILE A N 1
ATOM 892 C CA . ILE A 1 125 ? -51.312 8.251 40.486 1.00 83.06 125 ILE A CA 1
ATOM 893 C C . ILE A 1 125 ? -51.245 8.382 42.018 1.00 83.06 125 ILE A C 1
ATOM 895 O O . ILE A 1 125 ? -50.506 7.671 42.700 1.00 83.06 125 ILE A O 1
ATOM 899 N N . THR A 1 126 ? -52.009 9.335 42.558 1.00 82.31 126 THR A N 1
ATOM 900 C CA . THR A 1 126 ? -52.051 9.679 43.997 1.00 82.31 126 THR A CA 1
ATOM 901 C C . THR A 1 126 ? -53.472 9.710 44.575 1.00 82.31 126 THR A C 1
ATOM 903 O O . THR A 1 126 ? -53.656 10.009 45.753 1.00 82.31 126 THR A O 1
ATOM 906 N N . GLU A 1 127 ? -54.486 9.382 43.769 1.00 83.94 127 GLU A N 1
ATOM 907 C CA . GLU A 1 127 ? -55.865 9.165 44.219 1.00 83.94 127 GLU A CA 1
ATOM 908 C C . GLU A 1 127 ? -56.145 7.662 44.322 1.00 83.94 127 GLU A C 1
ATOM 910 O O . GLU A 1 127 ? -55.825 6.928 43.394 1.00 83.94 127 GLU A O 1
ATOM 915 N N . CYS A 1 128 ? -56.798 7.222 45.399 1.00 82.19 128 CYS A N 1
ATOM 916 C CA . CYS A 1 128 ? -57.266 5.840 45.545 1.00 82.19 128 CYS A CA 1
ATOM 917 C C . CYS A 1 128 ? -58.504 5.596 44.665 1.00 82.19 128 CYS A C 1
ATOM 919 O O . CYS A 1 128 ? -59.511 6.300 44.812 1.00 82.19 128 CYS A O 1
ATOM 921 N N . ARG A 1 129 ? -58.446 4.620 43.753 1.00 86.88 129 ARG A N 1
ATOM 922 C CA . ARG A 1 129 ? -59.395 4.408 42.652 1.00 86.88 129 ARG A CA 1
ATOM 923 C C . ARG A 1 129 ? -59.622 2.924 42.331 1.00 86.88 129 ARG A C 1
ATOM 925 O O . ARG A 1 129 ? -59.267 2.419 41.276 1.00 86.88 129 ARG A O 1
ATOM 932 N N . HIS A 1 130 ? -60.396 2.293 43.210 1.00 85.38 130 HIS A N 1
ATOM 933 C CA . HIS A 1 130 ? -61.040 0.987 43.037 1.00 85.38 130 HIS A CA 1
ATOM 934 C C . HIS A 1 130 ? -61.269 0.540 41.567 1.00 85.38 130 HIS A C 1
ATOM 936 O O . HIS A 1 130 ? -62.224 0.994 40.921 1.00 85.38 130 HIS A O 1
ATOM 942 N N . ASN A 1 131 ? -60.540 -0.489 41.122 1.00 81.19 131 ASN A N 1
ATOM 943 C CA . ASN A 1 131 ? -60.629 -1.162 39.815 1.00 81.19 131 ASN A CA 1
ATOM 944 C C . ASN A 1 131 ? -60.037 -0.378 38.625 1.00 81.19 131 ASN A C 1
ATOM 946 O O . ASN A 1 131 ? -60.477 -0.598 37.491 1.00 81.19 131 ASN A O 1
ATOM 950 N N . ASP A 1 132 ? -59.061 0.510 38.845 1.00 81.06 132 ASP A N 1
ATOM 951 C CA . ASP A 1 132 ? -58.200 1.027 37.766 1.00 81.06 132 ASP A CA 1
ATOM 952 C C . ASP A 1 132 ? -56.889 0.232 37.586 1.00 81.06 132 ASP A C 1
ATOM 954 O O . ASP A 1 132 ? -56.232 0.352 36.549 1.00 81.06 132 ASP A O 1
ATOM 958 N N . GLY A 1 133 ? -56.582 -0.675 38.521 1.00 77.44 133 GLY A N 1
ATOM 959 C CA . GLY A 1 133 ? -55.417 -1.557 38.480 1.00 77.44 133 GLY A CA 1
ATOM 960 C C . GLY A 1 133 ? -54.164 -0.987 39.150 1.00 77.44 133 GLY A C 1
ATOM 961 O O . GLY A 1 133 ? -53.112 -1.624 39.069 1.00 77.44 133 GLY A O 1
ATOM 962 N N . CYS A 1 134 ? -54.253 0.169 39.817 1.00 83.06 134 CYS A N 1
ATOM 963 C CA . CYS A 1 134 ? -53.162 0.753 40.589 1.00 83.06 134 CYS A CA 1
ATOM 964 C C . CYS A 1 134 ? -53.463 0.849 42.094 1.00 83.06 134 CYS A C 1
ATOM 966 O O . CYS A 1 134 ? -54.368 1.558 42.515 1.00 83.06 134 CYS A O 1
ATOM 968 N N . CYS A 1 135 ? -52.590 0.286 42.936 1.00 80.94 135 CYS A N 1
ATOM 969 C CA . CYS A 1 135 ? -52.482 0.737 44.325 1.00 80.94 135 CYS A CA 1
ATOM 970 C C . CYS A 1 135 ? -51.679 2.048 44.399 1.00 80.94 135 CYS A C 1
ATOM 972 O O . CYS A 1 135 ? -50.443 2.040 44.380 1.00 80.94 135 CYS A O 1
ATOM 974 N N . ALA A 1 136 ? -52.371 3.187 44.469 1.00 79.81 136 ALA A N 1
ATOM 975 C CA . ALA A 1 136 ? -51.729 4.497 44.580 1.00 79.81 136 ALA A CA 1
ATOM 976 C C . ALA A 1 136 ? -51.036 4.714 45.948 1.00 79.81 136 ALA A C 1
ATOM 978 O O . ALA A 1 136 ? -51.378 4.105 46.965 1.00 79.81 136 ALA A O 1
ATOM 979 N N . VAL A 1 137 ? -50.028 5.597 45.991 1.00 73.44 137 VAL A N 1
ATOM 980 C CA . VAL A 1 137 ? -49.171 5.783 47.181 1.00 73.44 137 VAL A CA 1
ATOM 981 C C . VAL A 1 137 ? -49.975 6.290 48.386 1.00 73.44 137 VAL A C 1
ATOM 983 O O . VAL A 1 137 ? -50.481 7.409 48.379 1.00 73.44 137 VAL A O 1
ATOM 986 N N . GLY A 1 138 ? -50.021 5.489 49.456 1.00 70.56 138 GLY A N 1
ATOM 987 C CA . GLY A 1 138 ? -50.745 5.808 50.693 1.00 70.56 138 GLY A CA 1
ATOM 988 C C . GLY A 1 138 ? -52.202 5.331 50.723 1.00 70.56 138 GLY A C 1
ATOM 989 O O . GLY A 1 138 ? -52.908 5.606 51.694 1.00 70.56 138 GLY A O 1
ATOM 990 N N . CYS A 1 139 ? -52.649 4.611 49.694 1.00 74.44 139 CYS A N 1
ATOM 991 C CA . CYS A 1 139 ? -53.913 3.886 49.703 1.00 74.44 139 CYS A CA 1
ATOM 992 C C . CYS A 1 139 ? -53.785 2.552 50.454 1.00 74.44 139 CYS A C 1
ATOM 994 O O . CYS A 1 139 ? -52.695 2.019 50.640 1.00 74.44 139 CYS A O 1
ATOM 996 N N . THR A 1 140 ? -54.921 2.017 50.896 1.00 72.31 140 THR A N 1
ATOM 997 C CA . THR A 1 140 ? -55.033 0.705 51.552 1.00 72.31 140 THR A CA 1
ATOM 998 C C . THR A 1 140 ? -56.106 -0.120 50.852 1.00 72.31 140 THR A C 1
ATOM 1000 O O . THR A 1 140 ? -56.990 0.458 50.220 1.00 72.31 140 THR A O 1
ATOM 1003 N N . ALA A 1 141 ? -56.126 -1.441 51.063 1.00 72.38 141 ALA A N 1
ATOM 1004 C CA . ALA A 1 141 ? -57.158 -2.356 50.546 1.00 72.38 141 ALA A CA 1
ATOM 1005 C C . ALA A 1 141 ? -58.625 -1.992 50.908 1.00 72.38 141 ALA A C 1
ATOM 1007 O O . ALA A 1 141 ? -59.564 -2.608 50.406 1.00 72.38 141 ALA A O 1
ATOM 1008 N N . ALA A 1 142 ? -58.846 -1.016 51.802 1.00 70.50 142 ALA A N 1
ATOM 1009 C CA . ALA A 1 142 ? -60.163 -0.484 52.172 1.00 70.50 142 ALA A CA 1
ATOM 1010 C C . ALA A 1 142 ? -60.523 0.852 51.480 1.00 70.50 142 ALA A C 1
ATOM 1012 O O . ALA A 1 142 ? -61.662 1.311 51.576 1.00 70.50 142 ALA A O 1
ATOM 1013 N N . GLN A 1 143 ? -59.557 1.496 50.823 1.00 79.81 143 GLN A N 1
ATOM 1014 C CA . GLN A 1 143 ? -59.698 2.749 50.065 1.00 79.81 143 GLN A CA 1
ATOM 1015 C C . GLN A 1 143 ? -59.480 2.533 48.564 1.00 79.81 143 GLN A C 1
ATOM 1017 O O . GLN A 1 143 ? -59.962 3.326 47.755 1.00 79.81 143 GLN A O 1
ATOM 1022 N N . ASP A 1 144 ? -58.785 1.456 48.214 1.00 77.12 144 ASP A N 1
ATOM 1023 C CA . ASP A 1 144 ? -58.522 0.993 46.866 1.00 77.12 144 ASP A CA 1
ATOM 1024 C C . ASP A 1 144 ? -58.497 -0.538 46.854 1.00 77.12 144 ASP A C 1
ATOM 1026 O O . ASP A 1 144 ? -57.770 -1.138 47.642 1.00 77.12 144 ASP A O 1
ATOM 1030 N N . ASN A 1 145 ? -59.288 -1.184 45.997 1.00 77.75 145 ASN A N 1
ATOM 1031 C CA . ASN A 1 145 ? -59.354 -2.646 45.959 1.00 77.75 145 ASN A CA 1
ATOM 1032 C C . ASN A 1 145 ? -58.317 -3.299 45.033 1.00 77.75 145 ASN A C 1
ATOM 1034 O O . ASN A 1 145 ? -58.338 -4.524 44.908 1.00 77.75 145 ASN A O 1
ATOM 1038 N N . ASP A 1 146 ? -57.448 -2.513 44.392 1.00 76.81 146 ASP A N 1
ATOM 1039 C CA . ASP A 1 146 ? -56.281 -3.025 43.664 1.00 76.81 146 ASP A CA 1
ATOM 1040 C C . ASP A 1 146 ? -55.024 -3.109 44.561 1.00 76.81 146 ASP A C 1
ATOM 1042 O O . ASP A 1 146 ? -54.061 -3.798 44.224 1.00 76.81 146 ASP A O 1
ATOM 1046 N N . CYS A 1 147 ? -55.053 -2.501 45.756 1.00 70.25 147 CYS A N 1
ATOM 1047 C CA . CYS A 1 147 ? -54.070 -2.746 46.816 1.00 70.25 147 CYS A CA 1
ATOM 1048 C C . CYS A 1 147 ? -54.225 -4.150 47.426 1.00 70.25 147 CYS A C 1
ATOM 1050 O O . CYS A 1 147 ? -55.338 -4.593 47.726 1.00 70.25 147 CYS A O 1
ATOM 1052 N N . SER A 1 148 ? -53.106 -4.835 47.696 1.00 68.44 148 SER A N 1
ATOM 1053 C CA . SER A 1 148 ? -53.139 -6.097 48.449 1.00 68.44 148 SER A CA 1
ATOM 1054 C C . SER A 1 148 ? -53.547 -5.854 49.912 1.00 68.44 148 SER A C 1
ATOM 1056 O O . SER A 1 148 ? -53.347 -4.774 50.465 1.00 68.44 148 SER A O 1
ATOM 1058 N N . ALA A 1 149 ? -54.136 -6.867 50.553 1.00 64.81 149 ALA A N 1
ATOM 1059 C CA . ALA A 1 149 ? -54.635 -6.755 51.927 1.00 64.81 149 ALA A CA 1
ATOM 1060 C C . ALA A 1 149 ? -53.552 -6.886 53.020 1.00 64.81 149 ALA A C 1
ATOM 1062 O O . ALA A 1 149 ? -53.878 -6.705 54.192 1.00 64.81 149 ALA A O 1
ATOM 1063 N N . SER A 1 150 ? -52.313 -7.222 52.646 1.00 71.56 150 SER A N 1
ATOM 1064 C CA . SER A 1 150 ? -51.138 -7.301 53.530 1.00 71.56 150 SER A CA 1
ATOM 1065 C C . SER A 1 150 ? -50.226 -6.078 53.395 1.00 71.56 150 SER A C 1
ATOM 1067 O O . SER A 1 150 ? -49.671 -5.613 54.385 1.00 71.56 150 SER A O 1
ATOM 1069 N N . CYS A 1 151 ? -50.112 -5.515 52.187 1.00 75.75 151 CYS A N 1
ATOM 1070 C CA . CYS A 1 151 ? -49.096 -4.514 51.900 1.00 75.75 151 CYS A CA 1
ATOM 1071 C C . CYS A 1 151 ? -49.330 -3.200 52.658 1.00 75.75 151 CYS A C 1
ATOM 1073 O O . CYS A 1 151 ? -50.382 -2.566 52.538 1.00 75.75 151 CYS A O 1
ATOM 1075 N N . GLY A 1 152 ? -48.317 -2.768 53.406 1.00 77.19 152 GLY A N 1
ATOM 1076 C CA . GLY A 1 152 ? -48.335 -1.588 54.262 1.00 77.19 152 GLY A CA 1
ATOM 1077 C C . GLY A 1 152 ? -48.683 -1.865 55.727 1.00 77.19 152 GLY A C 1
ATOM 1078 O O . GLY A 1 152 ? -48.881 -0.897 56.467 1.00 77.19 152 GLY A O 1
ATOM 1079 N N . ASP A 1 153 ? -48.775 -3.126 56.173 1.00 81.19 153 ASP A N 1
ATOM 1080 C CA . ASP A 1 153 ? -49.123 -3.457 57.566 1.00 81.19 153 ASP A CA 1
ATOM 1081 C C . ASP A 1 153 ? -47.941 -3.380 58.559 1.00 81.19 153 ASP A C 1
ATOM 1083 O O . ASP A 1 153 ? -48.160 -3.300 59.774 1.00 81.19 153 ASP A O 1
ATOM 1087 N N . GLY A 1 154 ? -46.699 -3.309 58.059 1.00 84.69 154 GLY A N 1
ATOM 1088 C CA . GLY A 1 154 ? -45.478 -3.252 58.869 1.00 84.69 154 GLY A CA 1
ATOM 1089 C C . GLY A 1 154 ? -44.797 -4.605 59.113 1.00 84.69 154 GLY A C 1
ATOM 1090 O O . GLY A 1 154 ? -43.886 -4.682 59.947 1.00 84.69 154 GLY A O 1
ATOM 1091 N N . ILE A 1 155 ? -45.217 -5.664 58.421 1.00 83.50 155 ILE A N 1
ATOM 1092 C CA . ILE A 1 155 ? -44.633 -7.009 58.432 1.00 83.50 155 ILE A CA 1
ATOM 1093 C C . ILE A 1 155 ? -44.235 -7.373 56.991 1.00 83.50 155 ILE A C 1
ATOM 1095 O O . ILE A 1 155 ? -44.857 -6.927 56.041 1.00 83.50 155 ILE A O 1
ATOM 1099 N N . LEU A 1 156 ? -43.176 -8.172 56.811 1.00 84.62 156 LEU A N 1
ATOM 1100 C CA . LEU A 1 156 ? -42.834 -8.738 55.501 1.00 84.62 156 LEU A CA 1
ATOM 1101 C C . LEU A 1 156 ? -43.520 -10.098 55.353 1.00 84.62 156 LEU A C 1
ATOM 1103 O O . LEU A 1 156 ? -43.070 -11.073 55.967 1.00 84.62 156 LEU A O 1
ATOM 1107 N N . ASP A 1 157 ? -44.584 -10.166 54.559 1.00 84.94 157 ASP A N 1
ATOM 1108 C CA . ASP A 1 157 ? -45.376 -11.383 54.412 1.00 84.94 157 ASP A CA 1
ATOM 1109 C C . ASP A 1 157 ? -44.815 -12.332 53.329 1.00 84.94 157 ASP A C 1
ATOM 1111 O O . ASP A 1 157 ? -43.979 -11.967 52.499 1.00 84.94 157 ASP A O 1
ATOM 1115 N N . GLN A 1 158 ? -45.251 -13.599 53.316 1.00 79.50 158 GLN A N 1
ATOM 1116 C CA . GLN A 1 158 ? -44.601 -14.655 52.508 1.00 79.50 158 GLN A CA 1
ATOM 1117 C C . GLN A 1 158 ? -44.615 -14.412 50.977 1.00 79.50 158 GLN A C 1
ATOM 1119 O O . GLN A 1 158 ? -43.839 -15.037 50.250 1.00 79.50 158 GLN A O 1
ATOM 1124 N N . ASN A 1 159 ? -45.479 -13.523 50.481 1.00 78.75 159 ASN A N 1
ATOM 1125 C CA . ASN A 1 159 ? -45.634 -13.220 49.054 1.00 78.75 159 ASN A CA 1
ATOM 1126 C C . ASN A 1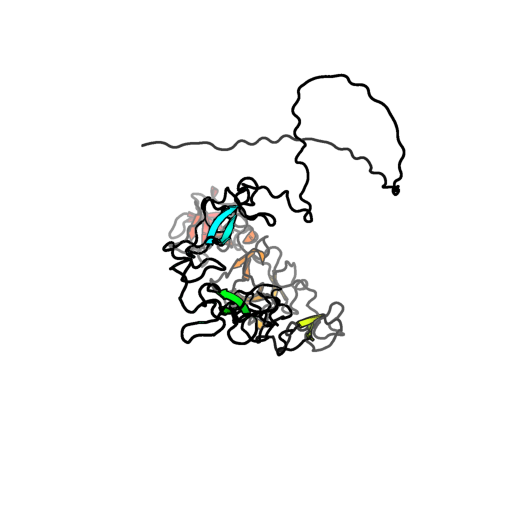 159 ? -45.016 -11.871 48.635 1.00 78.75 159 ASN A C 1
ATOM 1128 O O . ASN A 1 159 ? -45.203 -11.450 47.495 1.00 78.75 159 ASN A O 1
ATOM 1132 N N . GLU A 1 160 ? -44.303 -11.192 49.534 1.00 86.88 160 GLU A N 1
ATOM 1133 C CA . GLU A 1 160 ? -43.858 -9.808 49.353 1.00 86.88 160 GLU A CA 1
ATOM 1134 C C . GLU A 1 160 ? -42.343 -9.719 49.123 1.00 86.88 160 GLU A C 1
ATOM 1136 O O . GLU A 1 160 ? -41.549 -10.475 49.686 1.00 86.88 160 GLU A O 1
ATOM 1141 N N . ASN A 1 161 ? -41.916 -8.785 48.267 1.00 88.06 161 ASN A N 1
ATOM 1142 C CA . ASN A 1 161 ? -40.497 -8.451 48.112 1.00 88.06 161 ASN A CA 1
ATOM 1143 C C . ASN A 1 161 ? -40.024 -7.469 49.192 1.00 88.06 161 ASN A C 1
ATOM 1145 O O . ASN A 1 161 ? -38.844 -7.477 49.548 1.00 88.06 161 ASN A O 1
ATOM 1149 N N . CYS A 1 162 ? -40.936 -6.631 49.678 1.00 89.81 162 CYS A N 1
ATOM 1150 C CA . CYS A 1 162 ? -40.739 -5.639 50.723 1.00 89.81 162 CYS A CA 1
ATOM 1151 C C . CYS A 1 162 ? -42.102 -5.154 51.235 1.00 89.81 162 CYS A C 1
ATOM 1153 O O . CYS A 1 162 ? -43.085 -5.319 50.526 1.00 89.81 162 CYS A O 1
ATOM 1155 N N . ASP A 1 163 ? -42.134 -4.485 52.385 1.00 88.81 163 ASP A N 1
ATOM 1156 C CA . ASP A 1 163 ? -43.295 -3.780 52.927 1.00 88.81 163 ASP A CA 1
ATOM 1157 C C . ASP A 1 163 ? -42.970 -2.278 53.148 1.00 88.81 163 ASP A C 1
ATOM 1159 O O . ASP A 1 163 ? -41.872 -1.948 53.621 1.00 88.81 163 ASP A O 1
ATOM 1163 N N . PRO A 1 164 ? -43.871 -1.339 52.783 1.00 85.44 164 PRO A N 1
ATOM 1164 C CA . PRO A 1 164 ? -43.667 0.099 52.976 1.00 85.44 164 PRO A CA 1
ATOM 1165 C C . PRO A 1 164 ? -44.035 0.605 54.385 1.00 85.44 164 PRO A C 1
ATOM 1167 O O . PRO A 1 164 ? -43.735 1.756 54.705 1.00 85.44 164 PRO A O 1
ATOM 1170 N N . GLY A 1 165 ? -44.675 -0.216 55.225 1.00 85.00 165 GLY A N 1
ATOM 1171 C CA . GLY A 1 165 ? -44.911 0.061 56.644 1.00 85.00 165 GLY A CA 1
ATOM 1172 C C . GLY A 1 165 ? -43.663 -0.152 57.515 1.00 85.00 165 GLY A C 1
ATOM 1173 O O . GLY A 1 165 ? -43.503 0.531 58.530 1.00 85.00 165 GLY A O 1
ATOM 1174 N N . ILE A 1 166 ? -42.742 -1.037 57.112 1.00 85.56 166 ILE A N 1
ATOM 1175 C CA . ILE A 1 166 ? -41.424 -1.217 57.741 1.00 85.56 166 ILE A CA 1
ATOM 1176 C C . ILE A 1 166 ? -40.535 0.004 57.417 1.00 85.56 166 ILE A C 1
ATOM 1178 O O . ILE A 1 166 ? -40.099 0.173 56.278 1.00 85.56 166 ILE A O 1
ATOM 1182 N N . PRO A 1 167 ? -40.170 0.851 58.404 1.00 83.56 167 PRO A N 1
ATOM 1183 C CA . PRO A 1 167 ? -39.544 2.147 58.125 1.00 83.56 167 PRO A CA 1
ATOM 1184 C C . PRO A 1 167 ? -38.051 2.070 57.769 1.00 83.56 167 PRO A C 1
ATOM 1186 O O . PRO A 1 167 ? -37.497 3.036 57.249 1.00 83.56 167 PRO A O 1
ATOM 1189 N N . SER A 1 168 ? -37.364 0.970 58.103 1.00 88.25 168 SER A N 1
ATOM 1190 C CA . SER A 1 168 ? -35.971 0.700 57.707 1.00 88.25 168 SER A CA 1
ATOM 1191 C C . SER A 1 168 ? -35.556 -0.732 58.063 1.00 88.25 168 SER A C 1
ATOM 1193 O O . SER A 1 168 ? -36.100 -1.320 58.998 1.00 88.25 168 SER A O 1
ATOM 1195 N N . GLY A 1 169 ? -34.533 -1.257 57.382 1.00 84.94 169 GLY A N 1
ATOM 1196 C CA . GLY A 1 169 ? -33.943 -2.568 57.673 1.00 84.94 169 GLY A CA 1
ATOM 1197 C C . GLY A 1 169 ? -34.496 -3.702 56.800 1.00 84.94 169 GLY A C 1
ATOM 1198 O O . GLY A 1 169 ? -35.109 -3.436 55.767 1.00 84.94 169 GLY A O 1
ATOM 1199 N N . PRO A 1 170 ? -34.246 -4.975 57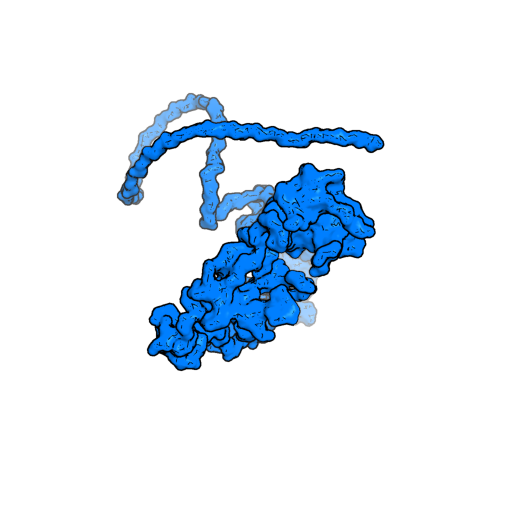.165 1.00 86.00 170 PRO A N 1
ATOM 1200 C CA . PRO A 1 170 ? -34.727 -6.125 56.402 1.00 86.00 170 PRO A CA 1
ATOM 1201 C C . PRO A 1 170 ? -36.252 -6.108 56.259 1.00 86.00 170 PRO A C 1
ATOM 1203 O O . PRO A 1 170 ? -36.962 -6.019 57.256 1.00 86.00 170 PRO A O 1
ATOM 1206 N N . GLY A 1 171 ? -36.733 -6.197 55.020 1.00 84.94 171 GLY A N 1
ATOM 1207 C CA . GLY A 1 171 ? -38.154 -6.111 54.677 1.00 84.94 171 GLY A CA 1
ATOM 1208 C C . GLY A 1 171 ? -38.643 -4.712 54.296 1.00 84.94 171 GLY A C 1
ATOM 1209 O O . GLY A 1 171 ? -39.648 -4.633 53.608 1.00 84.94 171 GLY A O 1
ATOM 1210 N N . ALA A 1 172 ? -37.939 -3.626 54.633 1.00 91.00 172 ALA A N 1
ATOM 1211 C CA . ALA A 1 172 ? -38.326 -2.282 54.189 1.00 91.00 172 ALA A CA 1
ATOM 1212 C C . ALA A 1 172 ? -38.205 -2.124 52.663 1.00 91.00 172 ALA A C 1
ATOM 1214 O O . ALA A 1 172 ? -37.222 -2.578 52.068 1.00 91.00 172 ALA A O 1
ATOM 1215 N N . CYS A 1 173 ? -39.160 -1.439 52.027 1.00 90.44 173 CYS A N 1
ATOM 1216 C CA . CYS A 1 173 ? -39.085 -1.189 50.585 1.00 90.44 173 CYS A CA 1
ATOM 1217 C C . CYS A 1 173 ? -37.924 -0.257 50.185 1.00 90.44 173 CYS A C 1
ATOM 1219 O O . CYS A 1 173 ? -37.786 0.832 50.751 1.00 90.44 173 CYS A O 1
ATOM 1221 N N . PRO A 1 174 ? -37.099 -0.637 49.186 1.00 90.94 174 PRO A N 1
ATOM 1222 C CA . PRO A 1 174 ? -36.021 0.214 48.697 1.00 90.94 174 PRO A CA 1
ATOM 1223 C C . PRO A 1 174 ? -36.591 1.432 47.960 1.00 90.94 174 PRO A C 1
ATOM 1225 O O . PRO A 1 174 ? -37.343 1.298 46.998 1.00 90.94 174 PRO A O 1
ATOM 1228 N N . THR A 1 175 ? -36.208 2.629 48.404 1.00 86.50 175 THR A N 1
ATOM 1229 C CA . THR A 1 175 ? -36.591 3.912 47.785 1.00 86.50 175 THR A CA 1
ATOM 1230 C C . THR A 1 175 ? -35.576 4.408 46.755 1.00 86.50 175 THR A C 1
ATOM 1232 O O . THR A 1 175 ? -35.887 5.271 45.937 1.00 86.50 175 THR A O 1
ATOM 1235 N N . SER A 1 176 ? -34.365 3.853 46.770 1.00 87.06 176 SER A N 1
ATOM 1236 C CA . SER A 1 176 ? -33.345 4.017 45.739 1.00 87.06 176 SER A CA 1
ATOM 1237 C C . SER A 1 176 ? -32.470 2.766 45.674 1.00 87.06 176 SER A C 1
ATOM 1239 O O . SER A 1 176 ? -32.398 1.986 46.627 1.00 87.06 176 SER A O 1
ATOM 1241 N N . CYS A 1 177 ? -31.808 2.578 44.536 1.00 90.94 177 CYS A N 1
ATOM 1242 C CA . CYS A 1 177 ? -30.849 1.506 44.314 1.00 90.94 177 CYS A CA 1
ATOM 1243 C C . CYS A 1 177 ? -29.512 2.124 43.907 1.00 90.94 177 CYS A C 1
ATOM 1245 O O . CYS A 1 177 ? -29.468 3.084 43.141 1.00 90.94 177 CYS A O 1
ATOM 1247 N N . SER A 1 178 ? -28.422 1.587 44.442 1.00 88.00 178 SER A N 1
ATOM 1248 C CA . SER A 1 178 ? -27.062 1.979 44.087 1.00 88.00 178 SER A CA 1
ATOM 1249 C C . SER A 1 178 ? -26.129 0.781 44.221 1.00 88.00 178 SER A C 1
ATOM 1251 O O . SER A 1 178 ? -26.419 -0.190 44.922 1.00 88.00 178 SER A O 1
ATOM 1253 N N . THR A 1 179 ? -25.012 0.844 43.509 1.00 88.50 179 THR A N 1
ATOM 1254 C CA . THR A 1 179 ? -23.969 -0.181 43.478 1.00 88.50 179 THR A CA 1
ATOM 1255 C C . THR A 1 179 ? -22.610 0.505 43.569 1.00 88.50 179 THR A C 1
ATOM 1257 O O . THR A 1 179 ? -22.467 1.669 43.196 1.00 88.50 179 THR A O 1
ATOM 1260 N N . SER A 1 180 ? -21.626 -0.195 44.130 1.00 86.56 180 SER A N 1
ATOM 1261 C CA . SER A 1 180 ? -20.232 0.257 44.210 1.00 86.56 180 SER A CA 1
ATOM 1262 C C . SER A 1 180 ? -19.360 -0.293 43.076 1.00 86.56 180 SER A C 1
ATOM 1264 O O . SER A 1 180 ? -18.159 -0.044 43.069 1.00 86.56 180 SER A O 1
ATOM 1266 N N . ASP A 1 181 ? -19.941 -1.082 42.171 1.00 89.19 181 ASP A N 1
ATOM 1267 C CA . ASP A 1 181 ? -19.277 -1.662 41.005 1.00 89.19 181 ASP A CA 1
ATOM 1268 C C . ASP A 1 181 ? -19.710 -0.899 39.745 1.00 89.19 181 ASP A C 1
ATOM 1270 O O . ASP A 1 181 ? -20.872 -0.976 39.339 1.00 89.19 181 ASP A O 1
ATOM 1274 N N . ALA A 1 182 ? -18.768 -0.169 39.140 1.00 87.50 182 ALA A N 1
ATOM 1275 C CA . ALA A 1 182 ? -18.988 0.647 37.946 1.00 87.50 182 ALA A CA 1
ATOM 1276 C C . ALA A 1 182 ? -19.425 -0.174 36.718 1.00 87.50 182 ALA A C 1
ATOM 1278 O O . ALA A 1 182 ? -20.081 0.372 35.834 1.00 87.50 182 ALA A O 1
ATOM 1279 N N . CYS A 1 183 ? -19.149 -1.483 36.688 1.00 90.69 183 CYS A N 1
ATOM 1280 C CA . CYS A 1 183 ? -19.629 -2.400 35.653 1.00 90.69 183 CYS A CA 1
ATOM 1281 C C . CYS A 1 183 ? -21.086 -2.851 35.836 1.00 90.69 183 CYS A C 1
ATOM 1283 O O . CYS A 1 183 ? -21.573 -3.694 35.075 1.00 90.69 183 CYS A O 1
ATOM 1285 N N . THR A 1 184 ? -21.799 -2.314 36.828 1.00 92.19 184 THR A N 1
ATOM 1286 C CA . THR A 1 184 ? -23.207 -2.627 37.077 1.00 92.19 184 THR A CA 1
ATOM 1287 C C . THR A 1 184 ? -24.051 -1.368 37.191 1.00 92.19 184 THR A C 1
ATOM 1289 O O . THR A 1 184 ? -23.666 -0.411 37.854 1.00 92.19 184 THR A O 1
ATOM 1292 N N . ASP A 1 185 ? -25.245 -1.407 36.608 1.00 89.06 185 ASP A N 1
ATOM 1293 C CA . ASP A 1 185 ? -26.304 -0.441 36.870 1.00 89.06 185 ASP A CA 1
ATOM 1294 C C . ASP A 1 185 ? -27.307 -1.051 37.857 1.00 89.06 185 ASP A C 1
ATOM 1296 O O . ASP A 1 185 ? -27.717 -2.209 37.723 1.00 89.06 185 ASP A O 1
ATOM 1300 N N . ALA A 1 186 ? -27.706 -0.277 38.866 1.00 91.44 186 ALA A N 1
ATOM 1301 C CA . ALA A 1 186 ? -28.653 -0.698 39.896 1.00 91.44 186 ALA A CA 1
ATOM 1302 C C . ALA A 1 186 ? -29.998 0.012 39.702 1.00 91.44 186 ALA A C 1
ATOM 1304 O O . ALA A 1 186 ? -30.147 1.179 40.060 1.00 91.44 186 ALA A O 1
ATOM 1305 N N . SER A 1 187 ? -30.986 -0.699 39.156 1.00 90.62 187 SER A N 1
ATOM 1306 C CA . SER A 1 187 ? -32.323 -0.156 38.890 1.00 90.62 187 SER A CA 1
ATOM 1307 C C . SER A 1 187 ? -33.344 -0.619 39.931 1.00 90.62 187 SER A C 1
ATOM 1309 O O . SER A 1 187 ? -33.291 -1.759 40.398 1.00 90.62 187 SER A O 1
ATOM 1311 N N . LEU A 1 188 ? -34.283 0.262 40.281 1.00 90.12 188 LEU A N 1
ATOM 1312 C CA . LEU A 1 188 ? -35.440 -0.049 41.120 1.00 90.12 188 LEU A CA 1
ATOM 1313 C C . LEU A 1 188 ? -36.595 -0.507 40.224 1.00 90.12 188 LEU A C 1
ATOM 1315 O O . LEU A 1 188 ? -37.018 0.236 39.342 1.00 90.12 188 LEU A O 1
ATOM 1319 N N . VAL A 1 189 ? -37.111 -1.716 40.454 1.00 88.56 189 VAL A N 1
ATOM 1320 C CA . VAL A 1 189 ? -38.234 -2.284 39.689 1.00 88.56 189 VAL A CA 1
ATOM 1321 C C . VAL A 1 189 ? -39.350 -2.763 40.613 1.00 88.56 189 VAL A C 1
ATOM 1323 O O . VAL A 1 189 ? -39.089 -3.214 41.728 1.00 88.56 189 VAL A O 1
ATOM 1326 N N . GLY A 1 190 ? -40.593 -2.704 40.131 1.00 85.81 190 GLY A N 1
ATOM 1327 C CA . GLY A 1 190 ? -41.784 -2.909 40.958 1.00 85.81 190 GLY A CA 1
ATOM 1328 C C . GLY A 1 190 ? -42.154 -1.658 41.762 1.00 85.81 190 GLY A C 1
ATOM 1329 O O . GLY A 1 190 ? -41.493 -0.627 41.676 1.00 85.81 190 GLY A O 1
ATOM 1330 N N . SER A 1 191 ? -43.227 -1.750 42.547 1.00 82.38 191 SER A N 1
ATOM 1331 C CA . SER A 1 191 ? -43.805 -0.619 43.280 1.00 82.38 191 SER A CA 1
ATOM 1332 C C . SER A 1 191 ? -43.895 -0.929 44.777 1.00 82.38 191 SER A C 1
ATOM 1334 O O . SER A 1 191 ? -44.238 -2.047 45.168 1.00 82.38 191 SER A O 1
ATOM 1336 N N . ALA A 1 192 ? -43.562 0.055 45.618 1.00 83.69 192 ALA A N 1
ATOM 1337 C CA . ALA A 1 192 ? -43.573 -0.087 47.075 1.00 83.69 192 ALA A CA 1
ATOM 1338 C C . ALA A 1 192 ? -45.004 -0.197 47.651 1.00 83.69 192 ALA A C 1
ATOM 1340 O O . ALA A 1 192 ? -45.227 -1.121 48.425 1.00 83.69 192 ALA A O 1
ATOM 1341 N N . PRO A 1 193 ? -46.000 0.611 47.217 1.00 76.25 193 PRO A N 1
ATOM 1342 C CA . PRO A 1 193 ? -47.426 0.356 47.484 1.00 76.25 193 PRO A CA 1
ATOM 1343 C C . PRO A 1 193 ? -47.947 -1.028 47.069 1.00 76.25 193 PRO A C 1
ATOM 1345 O O . PRO A 1 193 ? -48.944 -1.489 47.608 1.00 76.25 193 PRO A O 1
ATOM 1348 N N . ASN A 1 194 ? -47.282 -1.696 46.122 1.00 76.12 194 ASN A N 1
ATOM 1349 C CA . ASN A 1 194 ? -47.618 -3.055 45.686 1.00 76.12 194 ASN A CA 1
ATOM 1350 C C . ASN A 1 194 ? -46.704 -4.129 46.305 1.00 76.12 194 ASN A C 1
ATOM 1352 O O . ASN A 1 194 ? -46.722 -5.266 45.839 1.00 76.12 194 ASN A O 1
ATOM 1356 N N . CYS A 1 195 ? -45.845 -3.783 47.273 1.00 84.50 195 CYS A N 1
ATOM 1357 C CA . CYS A 1 195 ? -44.905 -4.695 47.940 1.00 84.50 195 CYS A CA 1
ATOM 1358 C C . CYS A 1 195 ? -44.001 -5.513 46.985 1.00 84.50 195 CYS A C 1
ATOM 1360 O O . CYS A 1 195 ? -43.487 -6.584 47.316 1.00 84.50 195 CYS A O 1
ATOM 1362 N N . THR A 1 196 ? -43.781 -4.987 45.773 1.00 85.75 196 THR A N 1
ATOM 1363 C CA . THR A 1 196 ? -42.995 -5.609 44.688 1.00 85.75 196 THR A CA 1
ATOM 1364 C C . THR A 1 196 ? -41.665 -4.904 44.431 1.00 85.75 196 THR A C 1
ATOM 1366 O O . THR A 1 196 ? -40.848 -5.423 43.667 1.00 85.75 196 THR A O 1
ATOM 1369 N N . ALA A 1 197 ? -41.441 -3.739 45.050 1.00 89.06 197 ALA A N 1
ATOM 1370 C CA . ALA A 1 197 ? -40.232 -2.941 44.873 1.00 89.06 197 ALA A CA 1
ATOM 1371 C C . ALA A 1 197 ? -38.968 -3.714 45.282 1.00 89.06 197 ALA A C 1
ATOM 1373 O O . ALA A 1 197 ? -38.821 -4.175 46.414 1.00 89.06 197 ALA A O 1
ATOM 1374 N N . ARG A 1 198 ? -38.026 -3.837 44.346 1.00 90.75 198 ARG A N 1
ATOM 1375 C CA . ARG A 1 198 ? -36.733 -4.497 44.546 1.00 90.75 198 ARG A CA 1
ATOM 1376 C C . ARG A 1 198 ? -35.659 -3.867 43.669 1.00 90.75 198 ARG A C 1
ATOM 1378 O O . ARG A 1 198 ? -35.937 -3.426 42.557 1.00 90.75 198 ARG A O 1
ATOM 1385 N N . CYS A 1 199 ? -34.417 -3.895 44.140 1.00 92.31 199 CYS A N 1
ATOM 1386 C CA . CYS A 1 199 ? -33.276 -3.559 43.298 1.00 92.31 199 CYS A CA 1
ATOM 1387 C C . CYS A 1 199 ? -32.913 -4.741 42.393 1.00 92.31 199 CYS A C 1
ATOM 1389 O O . CYS A 1 199 ? -32.740 -5.866 42.864 1.00 92.31 199 CYS A O 1
ATOM 1391 N N . THR A 1 200 ? -32.748 -4.472 41.103 1.00 91.44 200 THR A N 1
ATOM 1392 C CA . THR A 1 200 ? -32.143 -5.385 40.127 1.00 91.44 200 THR A CA 1
ATOM 1393 C C . THR A 1 200 ? -30.832 -4.797 39.630 1.00 91.44 200 THR A C 1
ATOM 1395 O O . THR A 1 200 ? -30.788 -3.631 39.238 1.00 91.44 200 THR A O 1
ATOM 1398 N N . LEU A 1 201 ? -29.777 -5.612 39.635 1.00 92.19 201 LEU A N 1
ATOM 1399 C CA . LEU A 1 201 ? -28.483 -5.263 39.055 1.00 92.19 201 LEU A CA 1
ATOM 1400 C C . LEU A 1 201 ? -28.426 -5.764 37.610 1.00 92.19 201 LEU A C 1
ATOM 1402 O O . LEU A 1 201 ? -28.753 -6.924 37.352 1.00 92.19 201 LEU A O 1
ATOM 1406 N N . GLN A 1 202 ? -27.983 -4.912 36.692 1.00 89.56 202 GLN A N 1
ATOM 1407 C CA . GLN A 1 202 ? -27.695 -5.268 35.306 1.00 89.56 202 GLN A CA 1
ATOM 1408 C C . GLN A 1 202 ? -26.218 -4.995 35.023 1.00 89.56 202 GLN A C 1
ATOM 1410 O O . GLN A 1 202 ? -25.727 -3.908 35.311 1.00 89.56 202 GLN A O 1
ATOM 1415 N N . SER A 1 203 ? -25.498 -5.969 34.467 1.00 90.44 203 SER A N 1
ATOM 1416 C CA . SER A 1 203 ? -24.123 -5.749 34.008 1.00 90.44 203 SER A CA 1
ATOM 1417 C C . SER A 1 203 ? -24.112 -4.886 32.751 1.00 90.44 203 SER A C 1
ATOM 1419 O O . SER A 1 203 ? -24.894 -5.127 31.828 1.00 90.44 203 SER A O 1
ATOM 1421 N N . LYS A 1 204 ? -23.187 -3.929 32.687 1.00 89.06 204 LYS A N 1
ATOM 1422 C CA . LYS A 1 204 ? -22.882 -3.197 31.458 1.00 89.06 204 LYS A CA 1
ATOM 1423 C C . LYS A 1 204 ? -22.179 -4.127 30.467 1.00 89.06 204 LYS A C 1
ATOM 1425 O O . LYS A 1 204 ? -21.343 -4.945 30.848 1.00 89.06 204 LYS A O 1
ATOM 1430 N N . THR A 1 205 ? -22.538 -4.018 29.189 1.00 90.50 205 THR A N 1
ATOM 1431 C CA . THR A 1 205 ? -21.983 -4.850 28.100 1.00 90.50 205 THR A CA 1
ATOM 1432 C C . THR A 1 205 ? -21.606 -4.040 26.858 1.00 90.50 205 THR A C 1
ATOM 1434 O O . THR A 1 205 ? -21.328 -4.621 25.812 1.00 90.50 205 THR A O 1
ATOM 1437 N N . ALA A 1 206 ? -21.665 -2.712 26.944 1.00 88.81 206 ALA A N 1
ATOM 1438 C CA . ALA A 1 206 ? -21.225 -1.797 25.902 1.00 88.81 206 ALA A CA 1
ATOM 1439 C C . ALA A 1 206 ? -19.888 -1.192 26.327 1.00 88.81 206 ALA A C 1
ATOM 1441 O O . ALA A 1 206 ? -19.735 -0.839 27.491 1.00 88.81 206 ALA A O 1
ATOM 1442 N N . CYS A 1 207 ? -18.960 -1.084 25.382 1.00 92.19 207 CYS A N 1
ATOM 1443 C CA . CYS A 1 207 ? -17.668 -0.438 25.575 1.00 92.19 207 CYS A CA 1
ATOM 1444 C C . CYS A 1 207 ? -17.877 1.082 25.579 1.00 92.19 207 CYS A C 1
ATOM 1446 O O . CYS A 1 207 ? -18.408 1.606 24.592 1.00 92.19 207 CYS A O 1
ATOM 1448 N N . ILE A 1 208 ? -17.569 1.768 26.685 1.00 91.62 208 ILE A N 1
ATOM 1449 C CA . ILE A 1 208 ? -17.891 3.193 26.878 1.00 91.62 208 ILE A CA 1
ATOM 1450 C C . ILE A 1 208 ? -16.744 3.900 27.610 1.00 91.62 208 ILE A C 1
ATOM 1452 O O . ILE A 1 208 ? -16.610 3.815 28.824 1.00 91.62 208 ILE A O 1
ATOM 1456 N N . ASP A 1 209 ? -15.980 4.678 26.845 1.00 91.75 209 ASP A N 1
ATOM 1457 C CA . ASP A 1 209 ? -14.915 5.564 27.323 1.00 91.75 209 ASP A CA 1
ATOM 1458 C C . ASP A 1 209 ? -15.300 6.403 28.564 1.00 91.75 209 ASP A C 1
ATOM 1460 O O . ASP A 1 209 ? -16.161 7.285 28.485 1.00 91.75 209 ASP A O 1
ATOM 1464 N N . GLY A 1 210 ? -14.577 6.219 29.674 1.00 89.62 210 GLY A N 1
ATOM 1465 C CA . GLY A 1 210 ? -14.656 7.065 30.870 1.00 89.62 210 GLY A CA 1
ATOM 1466 C C . GLY A 1 210 ? -15.818 6.756 31.821 1.00 89.62 210 GLY A C 1
ATOM 1467 O O . GLY A 1 210 ? -16.160 7.603 32.653 1.00 89.62 210 GLY A O 1
ATOM 1468 N N . ASP A 1 211 ? -16.448 5.586 31.696 1.00 89.69 211 ASP A N 1
ATOM 1469 C CA . ASP A 1 211 ? -17.558 5.136 32.545 1.00 89.69 211 ASP A CA 1
ATOM 1470 C C . ASP A 1 211 ? -17.108 4.341 33.794 1.00 89.69 211 ASP A C 1
ATOM 1472 O O . ASP A 1 211 ? -17.900 4.134 34.723 1.00 89.69 211 ASP A O 1
ATOM 1476 N N . GLY A 1 212 ? -15.823 3.969 33.853 1.00 89.69 212 GLY A N 1
ATOM 1477 C CA . GLY A 1 212 ? -15.183 3.251 34.955 1.00 89.69 212 GLY A CA 1
ATOM 1478 C C . GLY A 1 212 ? -15.259 1.722 34.874 1.00 89.69 212 GLY A C 1
ATOM 1479 O O . GLY A 1 212 ? -14.834 1.056 35.823 1.00 89.69 212 GLY A O 1
ATOM 1480 N N . CYS A 1 213 ? -15.805 1.148 33.798 1.00 93.62 213 CYS A N 1
ATOM 1481 C CA . CYS A 1 213 ? -15.888 -0.294 33.568 1.00 93.62 213 CYS A CA 1
ATOM 1482 C C . CYS A 1 213 ? -14.999 -0.762 32.407 1.00 93.62 213 CYS A C 1
ATOM 1484 O O . CYS A 1 213 ? -14.825 -0.061 31.429 1.00 93.62 213 CYS A O 1
ATOM 1486 N N . CYS A 1 214 ? -14.532 -2.013 32.462 1.00 92.31 214 CYS A N 1
ATOM 1487 C CA . CYS A 1 214 ? -14.022 -2.731 31.290 1.00 92.31 214 CYS A CA 1
ATOM 1488 C C . CYS A 1 214 ? -14.845 -4.020 31.073 1.00 92.31 214 CYS A C 1
ATOM 1490 O O . CYS A 1 214 ? -14.563 -5.047 31.707 1.00 92.31 214 CYS A O 1
ATOM 1492 N N . PRO A 1 215 ? -15.904 -3.997 30.238 1.00 91.56 215 PRO A N 1
ATOM 1493 C CA . PRO A 1 215 ? -16.747 -5.166 29.993 1.00 91.56 215 PRO A CA 1
ATOM 1494 C C . PRO A 1 215 ? -16.037 -6.302 29.239 1.00 91.56 215 PRO A C 1
ATOM 1496 O O . PRO A 1 215 ? -15.058 -6.117 28.517 1.00 91.56 215 PRO A O 1
ATOM 1499 N N . SER A 1 216 ? -16.583 -7.517 29.346 1.00 88.31 216 SER A N 1
ATOM 1500 C CA . SER A 1 216 ? -16.049 -8.696 28.647 1.00 88.31 216 SER A CA 1
ATOM 1501 C C . SER A 1 216 ? -16.161 -8.565 27.122 1.00 88.31 216 SER A C 1
ATOM 1503 O O . SER A 1 216 ? -17.248 -8.711 26.567 1.00 88.31 216 SER A O 1
ATOM 1505 N N . GLY A 1 217 ? -15.025 -8.356 26.451 1.00 86.56 217 GLY A N 1
ATOM 1506 C CA . GLY A 1 217 ? -14.937 -8.148 24.999 1.00 86.56 217 GLY A CA 1
ATOM 1507 C C . GLY A 1 217 ? -14.595 -6.712 24.587 1.00 86.56 217 GLY A C 1
ATOM 1508 O O . GLY A 1 217 ? -14.378 -6.468 23.402 1.00 86.56 217 GLY A O 1
ATOM 1509 N N . CYS A 1 218 ? -14.509 -5.791 25.548 1.00 91.62 218 CYS A N 1
ATOM 1510 C CA . CYS A 1 218 ? -13.916 -4.471 25.363 1.00 91.62 218 CYS A CA 1
ATOM 1511 C C . CYS A 1 218 ? -12.393 -4.529 25.565 1.00 91.62 218 CYS A C 1
ATOM 1513 O O . CYS A 1 218 ? -11.865 -5.486 26.138 1.00 91.62 218 CYS A O 1
ATOM 1515 N N . HIS A 1 219 ? -11.686 -3.534 25.039 1.00 91.06 219 HIS A N 1
ATOM 1516 C CA . HIS A 1 219 ? -10.230 -3.417 25.083 1.00 91.06 219 HIS A CA 1
ATOM 1517 C C . HIS A 1 219 ? -9.834 -1.934 24.998 1.00 91.06 219 HIS A C 1
ATOM 1519 O O . HIS A 1 219 ? -10.614 -1.108 24.539 1.00 91.06 219 HIS A O 1
ATOM 1525 N N . SER A 1 220 ? -8.606 -1.570 25.362 1.00 90.81 220 SER A N 1
ATOM 1526 C CA . SER A 1 220 ? -8.155 -0.168 25.475 1.00 90.81 220 SER A CA 1
ATOM 1527 C C . SER A 1 220 ? -8.120 0.631 24.159 1.00 90.81 220 SER A C 1
ATOM 1529 O O . SER A 1 220 ? -7.806 1.818 24.154 1.00 90.81 220 SER A O 1
ATOM 1531 N N . GLY A 1 221 ? -8.456 -0.005 23.029 1.00 88.00 221 GLY A N 1
ATOM 1532 C CA . GLY A 1 221 ? -8.683 0.643 21.733 1.00 88.00 221 GLY A CA 1
ATOM 1533 C C . GLY A 1 221 ? -10.155 0.939 21.402 1.00 88.00 221 GLY A C 1
ATOM 1534 O O . GLY A 1 221 ? -10.408 1.565 20.373 1.00 88.00 221 GLY A O 1
ATOM 1535 N N . ASN A 1 222 ? -11.113 0.488 22.221 1.00 90.25 222 ASN A N 1
ATOM 1536 C CA . ASN A 1 222 ? -12.540 0.825 22.120 1.00 90.25 222 ASN A CA 1
ATOM 1537 C C . ASN A 1 222 ? -13.215 1.153 23.470 1.00 90.25 222 ASN A C 1
ATOM 1539 O O . ASN A 1 222 ? -14.414 1.427 23.485 1.00 90.25 222 ASN A O 1
ATOM 1543 N N . ASP A 1 223 ? -12.456 1.109 24.567 1.00 92.38 223 ASP A N 1
ATOM 1544 C CA . ASP A 1 223 ? -12.876 1.429 25.929 1.00 92.38 223 ASP A CA 1
ATOM 1545 C C . ASP A 1 223 ? -11.654 1.859 26.759 1.00 92.38 223 ASP A C 1
ATOM 1547 O O . ASP A 1 223 ? -10.805 1.031 27.093 1.00 92.38 223 ASP A O 1
ATOM 1551 N N . ASN A 1 224 ? -11.505 3.150 27.059 1.00 90.50 224 ASN A N 1
ATOM 1552 C CA . ASN A 1 224 ? -10.303 3.657 27.731 1.00 90.50 224 ASN A CA 1
ATOM 1553 C C . ASN A 1 224 ? -10.176 3.317 29.231 1.00 90.50 224 ASN A C 1
ATOM 1555 O O . ASN A 1 224 ? -9.100 3.543 29.792 1.00 90.50 224 ASN A O 1
ATOM 1559 N N . ASP A 1 225 ? -11.201 2.729 29.858 1.00 92.19 225 ASP A N 1
ATOM 1560 C CA . ASP A 1 225 ? -11.110 2.169 31.213 1.00 92.19 225 ASP A CA 1
ATOM 1561 C C . ASP A 1 225 ? -10.548 0.728 31.206 1.00 92.19 225 ASP A C 1
ATOM 1563 O O . ASP A 1 225 ? -10.072 0.225 32.232 1.00 92.19 225 ASP A O 1
ATOM 1567 N N . CYS A 1 226 ? -10.497 0.067 30.042 1.00 92.19 226 CYS A N 1
ATOM 1568 C CA . CYS A 1 226 ? -9.721 -1.158 29.860 1.00 92.19 226 CYS A CA 1
ATOM 1569 C C . CYS A 1 226 ? -8.203 -0.896 29.858 1.00 92.19 226 CYS A C 1
ATOM 1571 O O . CYS A 1 226 ? -7.690 0.024 29.225 1.00 92.19 226 CYS A O 1
ATOM 1573 N N . THR A 1 227 ? -7.438 -1.786 30.496 1.00 90.56 227 THR A N 1
ATOM 1574 C CA . THR A 1 227 ? -5.970 -1.832 30.376 1.00 90.56 227 THR A CA 1
ATOM 1575 C C . THR A 1 227 ? -5.548 -2.657 29.159 1.00 90.56 227 THR A C 1
ATOM 1577 O O . THR A 1 227 ? -6.063 -3.761 29.000 1.00 90.56 227 THR A O 1
ATOM 1580 N N . ALA A 1 228 ? -4.564 -2.194 28.380 1.00 90.38 228 ALA A N 1
ATOM 1581 C CA . ALA A 1 228 ? -3.984 -2.960 27.269 1.00 90.38 228 ALA A CA 1
ATOM 1582 C C . ALA A 1 228 ? -3.423 -4.334 27.699 1.00 90.38 228 ALA A C 1
ATOM 1584 O O . ALA A 1 228 ? -2.786 -4.448 28.755 1.00 90.38 228 ALA A O 1
ATOM 1585 N N . VAL A 1 229 ? -3.629 -5.371 26.876 1.00 90.56 229 VAL A N 1
ATOM 1586 C CA . VAL A 1 229 ? -3.261 -6.769 27.170 1.00 90.56 229 VAL A CA 1
ATOM 1587 C C . VAL A 1 229 ? -2.496 -7.418 26.012 1.00 90.56 229 VAL A C 1
ATOM 1589 O O . VAL A 1 229 ? -3.052 -8.164 25.208 1.00 90.56 229 VAL A O 1
ATOM 1592 N N . CYS A 1 230 ? -1.179 -7.226 26.020 1.00 91.06 230 CYS A N 1
ATOM 1593 C CA . CYS A 1 230 ? -0.230 -7.854 25.104 1.00 91.06 230 CYS A CA 1
ATOM 1594 C C . CYS A 1 230 ? -0.472 -9.359 24.864 1.00 91.06 230 CYS A C 1
ATOM 1596 O O . CYS A 1 230 ? -0.323 -10.183 25.773 1.00 91.06 230 CYS A O 1
ATOM 1598 N N . GLY A 1 231 ? -0.760 -9.726 23.612 1.00 89.69 231 GLY A N 1
ATOM 1599 C CA . GLY A 1 231 ? -1.012 -11.093 23.154 1.00 89.69 231 GLY A CA 1
ATOM 1600 C C . GLY A 1 231 ? -2.494 -11.460 22.998 1.00 89.69 231 GLY A C 1
ATOM 1601 O O . GLY A 1 231 ? -2.809 -12.653 23.032 1.00 89.69 231 GLY A O 1
ATOM 1602 N N . ASN A 1 232 ? -3.402 -10.486 22.865 1.00 88.94 232 ASN A N 1
ATOM 1603 C CA . ASN A 1 232 ? -4.855 -10.710 22.812 1.00 88.94 232 ASN A CA 1
ATOM 1604 C C . ASN A 1 232 ? -5.452 -10.805 21.389 1.00 88.94 232 ASN A C 1
ATOM 1606 O O . ASN A 1 232 ? -6.593 -11.252 21.245 1.00 88.94 232 ASN A O 1
ATOM 1610 N N . GLY A 1 233 ? -4.695 -10.455 20.345 1.00 88.88 233 GLY A N 1
ATOM 1611 C CA . GLY A 1 233 ? -5.134 -10.412 18.944 1.00 88.88 233 GLY A CA 1
ATOM 1612 C C . GLY A 1 233 ? -5.288 -8.999 18.360 1.00 88.88 233 GLY A C 1
ATOM 1613 O O . GLY A 1 233 ? -5.636 -8.874 17.181 1.00 88.88 233 GLY A O 1
ATOM 1614 N N . ILE A 1 234 ? -5.070 -7.946 19.155 1.00 88.12 234 ILE A N 1
ATOM 1615 C CA . ILE A 1 234 ? -5.304 -6.536 18.823 1.00 88.12 234 ILE A CA 1
ATOM 1616 C C . ILE A 1 234 ? -4.083 -5.716 19.263 1.00 88.12 234 ILE A C 1
ATOM 1618 O O . ILE A 1 234 ? -3.580 -5.909 20.358 1.00 88.12 234 ILE A O 1
ATOM 1622 N N . VAL A 1 235 ? -3.609 -4.780 18.430 1.00 90.12 235 VAL A N 1
ATOM 1623 C CA . VAL A 1 235 ? -2.555 -3.827 18.838 1.00 90.12 235 VAL A CA 1
ATOM 1624 C C . VAL A 1 235 ? -3.210 -2.623 19.506 1.00 90.12 235 VAL A C 1
ATOM 1626 O O . VAL A 1 235 ? -3.983 -1.907 18.866 1.00 90.12 235 VAL A O 1
ATOM 1629 N N . GLU A 1 236 ? -2.898 -2.402 20.778 1.00 91.69 236 GLU A N 1
ATOM 1630 C CA . GLU A 1 236 ? -3.580 -1.423 21.627 1.00 91.69 236 GLU A CA 1
ATOM 1631 C C . GLU A 1 236 ? -2.787 -0.113 21.860 1.00 91.69 236 GLU A C 1
ATOM 1633 O O . GLU A 1 236 ? -1.589 -0.039 21.562 1.00 91.69 236 GLU A O 1
ATOM 1638 N N . PRO A 1 237 ? -3.414 0.968 22.375 1.00 88.00 237 PRO A N 1
ATOM 1639 C CA . PRO A 1 237 ? -2.717 2.221 22.674 1.00 88.00 237 PRO A CA 1
ATOM 1640 C C . PRO A 1 237 ? -1.547 2.056 23.659 1.00 88.00 237 PRO A C 1
ATOM 1642 O O . PRO A 1 237 ? -1.721 1.813 24.850 1.00 88.00 237 PRO A O 1
ATOM 1645 N N . GLY A 1 238 ? -0.328 2.242 23.148 1.00 85.00 238 GLY A N 1
ATOM 1646 C CA . GLY A 1 238 ? 0.929 2.025 23.879 1.00 85.00 238 GLY A CA 1
ATOM 1647 C C . GLY A 1 238 ? 1.735 0.824 23.374 1.00 85.00 238 GLY A C 1
ATOM 1648 O O . GLY A 1 238 ? 2.918 0.702 23.697 1.00 85.00 238 GLY A O 1
ATOM 1649 N N . GLU A 1 239 ? 1.135 -0.015 22.533 1.00 91.75 239 GLU A N 1
ATOM 1650 C CA . GLU A 1 239 ? 1.772 -1.168 21.908 1.00 91.75 239 GLU A CA 1
ATOM 1651 C C . GLU A 1 239 ? 2.315 -0.847 20.506 1.00 91.75 239 GLU A C 1
ATOM 1653 O O . GLU A 1 239 ? 1.907 0.089 19.822 1.00 91.75 239 GLU A O 1
ATOM 1658 N N . SER A 1 240 ? 3.306 -1.629 20.086 1.00 90.25 240 SER A N 1
ATOM 1659 C CA . SER A 1 240 ? 3.978 -1.562 18.778 1.00 90.25 240 SER A CA 1
ATOM 1660 C C . SER A 1 240 ? 3.705 -2.804 17.916 1.00 90.25 240 SER A C 1
ATOM 1662 O O . SER A 1 240 ? 4.037 -2.832 16.732 1.00 90.25 240 SER A O 1
ATOM 1664 N N . CYS A 1 241 ? 3.173 -3.854 18.539 1.00 89.44 241 CYS A N 1
ATOM 1665 C CA . CYS A 1 241 ? 2.975 -5.210 18.036 1.00 89.44 241 CYS A CA 1
ATOM 1666 C C . CYS A 1 241 ? 2.182 -5.985 19.100 1.00 89.44 241 CYS A C 1
ATOM 1668 O O . CYS A 1 241 ? 2.234 -5.602 20.258 1.00 89.44 241 CYS A O 1
ATOM 1670 N N . ASP A 1 242 ? 1.499 -7.071 18.742 1.00 89.88 242 ASP A N 1
ATOM 1671 C CA . ASP A 1 242 ? 0.629 -7.826 19.661 1.00 89.88 242 ASP A CA 1
ATOM 1672 C C . ASP A 1 242 ? 1.047 -9.304 19.680 1.00 89.88 242 ASP A C 1
ATOM 1674 O O . ASP A 1 242 ? 0.736 -10.061 18.759 1.00 89.88 242 ASP A O 1
ATOM 1678 N N . GLY A 1 243 ? 1.882 -9.687 20.656 1.00 86.06 243 GLY A N 1
ATOM 1679 C CA . GLY A 1 243 ? 2.491 -11.023 20.818 1.00 86.06 243 GLY A CA 1
ATOM 1680 C C . GLY A 1 243 ? 3.435 -11.484 19.686 1.00 86.06 243 GLY A C 1
ATOM 1681 O O . GLY A 1 243 ? 4.370 -12.250 19.909 1.00 86.06 243 GLY A O 1
ATOM 1682 N N . ASN A 1 244 ? 3.236 -10.974 18.473 1.00 87.88 244 ASN A N 1
ATOM 1683 C CA . ASN A 1 244 ? 3.942 -11.236 17.220 1.00 87.88 244 ASN A CA 1
ATOM 1684 C C . ASN A 1 244 ? 5.185 -10.346 17.021 1.00 87.88 244 ASN A C 1
ATOM 1686 O O . ASN A 1 244 ? 5.737 -10.273 15.921 1.00 87.88 244 ASN A O 1
ATOM 1690 N N . CYS A 1 245 ? 5.614 -9.664 18.083 1.00 88.69 245 CYS A N 1
ATOM 1691 C CA . CYS A 1 245 ? 6.699 -8.696 18.079 1.00 88.69 245 CYS A CA 1
ATOM 1692 C C . CYS A 1 245 ? 8.018 -9.254 17.510 1.00 88.69 245 CYS A C 1
ATOM 1694 O O . CYS A 1 245 ? 8.405 -10.385 17.825 1.00 88.69 245 CYS A O 1
ATOM 1696 N N . PRO A 1 246 ? 8.770 -8.457 16.725 1.00 84.62 246 PRO A N 1
ATOM 1697 C CA . PRO A 1 246 ? 10.034 -8.903 16.152 1.00 84.62 246 PRO A CA 1
ATOM 1698 C C . PRO A 1 246 ? 11.059 -9.187 17.255 1.00 84.62 246 PRO A C 1
ATOM 1700 O O . PRO A 1 246 ? 11.381 -8.324 18.065 1.00 84.62 246 PRO A O 1
ATOM 1703 N N . THR A 1 247 ? 11.622 -10.396 17.259 1.00 82.94 247 THR A N 1
ATOM 1704 C CA . THR A 1 247 ? 12.652 -10.828 18.225 1.00 82.94 247 THR A CA 1
ATOM 1705 C C . THR A 1 247 ? 14.065 -10.363 17.860 1.00 82.94 247 THR A C 1
ATOM 1707 O O . THR A 1 247 ? 14.996 -10.521 18.647 1.00 82.94 247 THR A O 1
ATOM 1710 N N . SER A 1 248 ? 14.244 -9.775 16.674 1.00 82.25 248 SER A N 1
ATOM 1711 C CA . SER A 1 248 ? 15.471 -9.091 16.261 1.00 82.25 248 SER A CA 1
ATOM 1712 C C . SER A 1 248 ? 15.159 -7.995 15.239 1.00 82.25 248 SER A C 1
ATOM 1714 O O . SER A 1 248 ? 14.256 -8.142 14.417 1.00 82.25 248 SER A O 1
ATOM 1716 N N . CYS A 1 249 ? 15.913 -6.895 15.284 1.00 82.81 249 CYS A N 1
ATOM 1717 C CA . CYS A 1 249 ? 15.854 -5.837 14.279 1.00 82.81 249 CYS A CA 1
ATOM 1718 C C . CYS A 1 249 ? 16.909 -6.120 13.198 1.00 82.81 249 CYS A C 1
ATOM 1720 O O . CYS A 1 249 ? 18.103 -6.127 13.497 1.00 82.81 249 CYS A O 1
ATOM 1722 N N . THR A 1 250 ? 16.489 -6.348 11.953 1.00 79.06 250 THR A N 1
ATOM 1723 C CA . THR A 1 250 ? 17.387 -6.665 10.827 1.00 79.06 250 THR A CA 1
ATOM 1724 C C . THR A 1 250 ? 17.327 -5.604 9.732 1.00 79.06 250 THR A C 1
ATOM 1726 O O . THR A 1 250 ? 16.263 -5.047 9.469 1.00 79.06 250 THR A O 1
ATOM 1729 N N . GLY A 1 251 ? 18.436 -5.388 9.025 1.00 72.81 251 GLY A N 1
ATOM 1730 C CA . GLY A 1 251 ? 18.487 -4.502 7.862 1.00 72.81 251 GLY A CA 1
ATOM 1731 C C . GLY A 1 251 ? 19.809 -4.602 7.106 1.00 72.81 251 GLY A C 1
ATOM 1732 O O . GLY A 1 251 ? 20.447 -5.654 7.111 1.00 72.81 251 GLY A O 1
ATOM 1733 N N . ASN A 1 252 ? 20.207 -3.531 6.415 1.00 79.19 252 ASN A N 1
ATOM 1734 C CA . ASN A 1 252 ? 21.405 -3.549 5.570 1.00 79.19 252 ASN A CA 1
ATOM 1735 C C . ASN A 1 252 ? 22.698 -3.326 6.381 1.00 79.19 252 ASN A C 1
ATOM 1737 O O . ASN A 1 252 ? 22.667 -2.746 7.466 1.00 79.19 252 ASN A O 1
ATOM 1741 N N . ALA A 1 253 ? 23.840 -3.746 5.829 1.00 78.50 253 ALA A N 1
ATOM 1742 C CA . ALA A 1 253 ? 25.138 -3.700 6.509 1.00 78.50 253 ALA A CA 1
ATOM 1743 C C . ALA A 1 253 ? 25.592 -2.289 6.937 1.00 78.50 253 ALA A C 1
ATOM 1745 O O . ALA A 1 253 ? 26.317 -2.168 7.913 1.00 78.50 253 ALA A O 1
ATOM 1746 N N . CYS A 1 254 ? 25.130 -1.221 6.275 1.00 82.94 254 CYS A N 1
ATOM 1747 C CA . CYS A 1 254 ? 25.431 0.167 6.651 1.00 82.94 254 CYS A CA 1
ATOM 1748 C C . CYS A 1 254 ? 24.491 0.767 7.705 1.00 82.94 254 CYS A C 1
ATOM 1750 O O . CYS A 1 254 ? 24.535 1.971 7.967 1.00 82.94 254 CYS A O 1
ATOM 1752 N N . THR A 1 255 ? 23.635 -0.046 8.317 1.00 86.38 255 THR A N 1
ATOM 1753 C CA . THR A 1 255 ? 22.678 0.389 9.335 1.00 86.38 255 THR A CA 1
ATOM 1754 C C . THR A 1 255 ? 22.761 -0.527 10.541 1.00 86.38 255 THR A C 1
ATOM 1756 O O . THR A 1 255 ? 22.415 -1.703 10.459 1.00 86.38 255 THR A O 1
ATOM 1759 N N . SER A 1 256 ? 23.205 0.016 11.673 1.00 84.62 256 SER A N 1
ATOM 1760 C CA . SER A 1 256 ? 23.069 -0.662 12.956 1.00 84.62 256 SER A CA 1
ATOM 1761 C C . SER A 1 256 ? 21.658 -0.436 13.494 1.00 84.62 256 SER A C 1
ATOM 1763 O O . SER A 1 256 ? 21.073 0.633 13.315 1.00 84.62 256 SER A O 1
ATOM 1765 N N . TYR A 1 257 ? 21.099 -1.457 14.139 1.00 85.19 257 TYR A N 1
ATOM 1766 C CA . TYR A 1 257 ? 19.765 -1.396 14.727 1.00 85.19 257 TYR A CA 1
ATOM 1767 C C . TYR A 1 257 ? 19.855 -1.644 16.228 1.00 85.19 257 TYR A C 1
ATOM 1769 O O . TYR A 1 257 ? 20.444 -2.634 16.662 1.00 85.19 257 TYR A O 1
ATOM 1777 N N . ALA A 1 258 ? 19.253 -0.754 17.010 1.00 85.75 258 ALA A N 1
ATOM 1778 C CA . ALA A 1 258 ? 19.057 -0.932 18.437 1.00 85.75 258 ALA A CA 1
ATOM 1779 C C . ALA A 1 258 ? 17.589 -1.285 18.696 1.00 85.75 258 ALA A C 1
ATOM 1781 O O . ALA A 1 258 ? 16.680 -0.562 18.284 1.00 85.75 258 ALA A O 1
ATOM 1782 N N . MET A 1 259 ? 17.366 -2.401 19.387 1.00 85.00 259 MET A N 1
ATOM 1783 C CA . MET A 1 259 ? 16.052 -2.757 19.910 1.00 85.00 259 MET A CA 1
ATOM 1784 C C . MET A 1 259 ? 15.855 -2.095 21.275 1.00 85.00 259 MET A C 1
ATOM 1786 O O . MET A 1 259 ? 16.720 -2.195 22.144 1.00 85.00 259 MET A O 1
ATOM 1790 N N . SER A 1 260 ? 14.710 -1.448 21.454 1.00 90.06 260 SER A N 1
ATOM 1791 C CA . SER A 1 260 ? 14.184 -0.993 22.740 1.00 90.06 260 SER A CA 1
ATOM 1792 C C . SER A 1 260 ? 12.857 -1.701 23.032 1.00 90.06 260 SER A C 1
ATOM 1794 O O . SER A 1 260 ? 12.226 -2.230 22.115 1.00 90.06 260 SER A O 1
ATOM 1796 N N . GLY A 1 261 ? 12.432 -1.706 24.295 1.00 87.81 261 GLY A N 1
ATOM 1797 C CA . GLY A 1 261 ? 11.233 -2.418 24.747 1.00 87.81 261 GLY A CA 1
ATOM 1798 C C . GLY A 1 261 ? 11.427 -3.932 24.884 1.00 87.81 261 GLY A C 1
ATOM 1799 O O . GLY A 1 261 ? 12.550 -4.425 24.995 1.00 87.81 261 GLY A O 1
ATOM 1800 N N . SER A 1 262 ? 10.318 -4.671 24.922 1.00 88.50 262 SER A N 1
ATOM 1801 C CA . SER A 1 262 ? 10.280 -6.125 25.117 1.00 88.50 262 SER A CA 1
ATOM 1802 C C . SER A 1 262 ? 9.112 -6.757 24.350 1.00 88.50 262 SER A C 1
ATOM 1804 O O . SER A 1 262 ? 7.994 -6.252 24.464 1.00 88.50 262 SER A O 1
ATOM 1806 N N . PRO A 1 263 ? 9.307 -7.897 23.651 1.00 86.69 263 PRO A N 1
ATOM 1807 C CA . PRO A 1 263 ? 8.210 -8.660 23.049 1.00 86.69 263 PRO A CA 1
ATOM 1808 C C . PRO A 1 263 ? 7.111 -9.055 24.044 1.00 86.69 263 PRO A C 1
ATOM 1810 O O . PRO A 1 263 ? 5.950 -9.120 23.667 1.00 86.69 263 PRO A O 1
ATOM 1813 N N . ALA A 1 264 ? 7.464 -9.282 25.315 1.00 87.00 264 ALA A N 1
ATOM 1814 C CA . ALA A 1 264 ? 6.517 -9.654 26.371 1.00 87.00 264 ALA A CA 1
ATOM 1815 C C . ALA A 1 264 ? 5.700 -8.469 26.927 1.00 87.00 264 ALA A C 1
ATOM 1817 O O . ALA A 1 264 ? 4.770 -8.681 27.698 1.00 87.00 264 ALA A O 1
ATOM 1818 N N . ASN A 1 265 ? 6.056 -7.237 26.549 1.00 87.56 265 ASN A N 1
ATOM 1819 C CA . ASN A 1 265 ? 5.357 -6.007 26.927 1.00 87.56 265 ASN A CA 1
ATOM 1820 C C . ASN A 1 265 ? 4.824 -5.273 25.682 1.00 87.56 265 ASN A C 1
ATOM 1822 O O . ASN A 1 265 ? 4.539 -4.081 25.759 1.00 87.56 265 ASN A O 1
ATOM 1826 N N . CYS A 1 266 ? 4.803 -5.949 24.527 1.00 91.25 266 CYS A N 1
ATOM 1827 C CA . CYS A 1 266 ? 4.288 -5.473 23.243 1.00 91.25 266 CYS A CA 1
ATOM 1828 C C . CYS A 1 266 ? 4.842 -4.133 22.713 1.00 91.25 266 CYS A C 1
ATOM 1830 O O . CYS A 1 266 ? 4.373 -3.600 21.713 1.00 91.25 266 CYS A O 1
ATOM 1832 N N . ASN A 1 267 ? 5.909 -3.603 23.315 1.00 90.56 267 ASN A N 1
ATOM 1833 C CA . ASN A 1 267 ? 6.428 -2.253 23.075 1.00 90.56 267 ASN A CA 1
ATOM 1834 C C . ASN A 1 267 ? 7.791 -2.241 22.359 1.00 90.56 267 ASN A C 1
ATOM 1836 O O . ASN A 1 267 ? 8.651 -1.406 22.644 1.00 90.56 267 ASN A O 1
ATOM 1840 N N . VAL A 1 268 ? 8.017 -3.204 21.458 1.00 90.62 268 VAL A N 1
ATOM 1841 C CA . VAL A 1 268 ? 9.292 -3.349 20.738 1.00 90.62 268 VAL A CA 1
ATOM 1842 C C . VAL A 1 268 ? 9.475 -2.238 19.708 1.00 90.62 268 VAL A C 1
ATOM 1844 O O . VAL A 1 268 ? 8.746 -2.162 18.722 1.00 90.62 268 VAL A O 1
ATOM 1847 N N . VAL A 1 269 ? 10.528 -1.437 19.881 1.00 89.31 269 VAL A N 1
ATOM 1848 C CA . VAL A 1 269 ? 10.902 -0.357 18.960 1.00 89.31 269 VAL A CA 1
ATOM 1849 C C . VAL A 1 269 ? 12.294 -0.615 18.389 1.00 89.31 269 VAL A C 1
ATOM 1851 O O . VAL A 1 269 ? 13.285 -0.636 19.119 1.00 89.31 269 VAL A O 1
ATOM 1854 N N . CYS A 1 270 ? 12.384 -0.761 17.066 1.00 88.31 270 CYS A N 1
ATOM 1855 C CA . CYS A 1 270 ? 13.651 -0.821 16.339 1.00 88.31 270 CYS A CA 1
ATOM 1856 C C . CYS A 1 270 ? 14.081 0.587 15.903 1.00 88.31 270 CYS A C 1
ATOM 1858 O O . CYS A 1 270 ? 13.510 1.140 14.965 1.00 88.31 270 CYS A O 1
ATOM 1860 N N . THR A 1 271 ? 15.113 1.157 16.530 1.00 87.50 271 THR A N 1
ATOM 1861 C CA . THR A 1 271 ? 15.752 2.389 16.036 1.00 87.50 271 THR A CA 1
ATOM 1862 C C . THR A 1 271 ? 16.962 2.042 15.171 1.00 87.50 271 THR A C 1
ATOM 1864 O O . THR A 1 271 ? 17.706 1.111 15.478 1.00 87.50 271 THR A O 1
ATOM 1867 N N . SER A 1 272 ? 17.157 2.761 14.065 1.00 88.50 272 SER A N 1
ATOM 1868 C CA . SER A 1 272 ? 18.289 2.565 13.154 1.00 88.50 272 SER A CA 1
ATOM 1869 C C . SER A 1 272 ? 19.269 3.732 13.237 1.00 88.50 272 SER A C 1
ATOM 1871 O O . SER A 1 272 ? 18.881 4.891 13.371 1.00 88.50 272 SER A O 1
ATOM 1873 N N . SER A 1 273 ? 20.561 3.426 13.160 1.00 85.62 273 SER A N 1
ATOM 1874 C CA . SER A 1 273 ? 21.642 4.408 13.075 1.00 85.62 273 SER A CA 1
ATOM 1875 C C . SER A 1 273 ? 22.530 4.082 11.870 1.00 85.62 273 SER A C 1
ATOM 1877 O O . SER A 1 273 ? 22.888 2.917 11.676 1.00 85.62 273 SER A O 1
ATOM 1879 N N . PRO A 1 274 ? 22.893 5.068 11.031 1.00 84.00 274 PRO A N 1
ATOM 1880 C CA . PRO A 1 274 ? 23.827 4.836 9.938 1.00 84.00 274 PRO A CA 1
ATOM 1881 C C . PRO A 1 274 ? 25.225 4.559 10.498 1.00 84.00 274 PRO A C 1
ATOM 1883 O O . PRO A 1 274 ? 25.694 5.260 11.397 1.00 84.00 274 PRO A O 1
ATOM 1886 N N . ILE A 1 275 ? 25.916 3.564 9.944 1.00 83.75 275 ILE A N 1
ATOM 1887 C CA . ILE A 1 275 ? 27.335 3.348 10.228 1.00 83.75 275 ILE A CA 1
ATOM 1888 C C . ILE A 1 275 ? 28.135 4.408 9.464 1.00 83.75 275 ILE A C 1
ATOM 1890 O O . ILE A 1 275 ? 28.014 4.540 8.249 1.00 83.75 275 ILE A O 1
ATOM 1894 N N . THR A 1 276 ? 28.932 5.188 10.194 1.00 85.62 276 THR A N 1
ATOM 1895 C CA . THR A 1 276 ? 29.739 6.307 9.668 1.00 85.62 276 THR A CA 1
ATOM 1896 C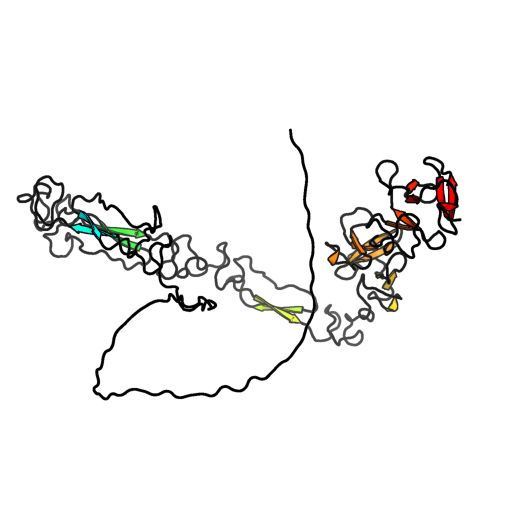 C . THR A 1 276 ? 31.247 6.088 9.817 1.00 85.62 276 THR A C 1
ATOM 1898 O O . THR A 1 276 ? 32.037 6.950 9.438 1.00 85.62 276 THR A O 1
ATOM 1901 N N . LEU A 1 277 ? 31.655 4.944 10.374 1.00 85.12 277 LEU A N 1
ATOM 1902 C CA . LEU A 1 277 ? 33.050 4.557 10.571 1.00 85.12 277 LEU A CA 1
ATOM 1903 C C . LEU A 1 277 ? 33.481 3.578 9.480 1.00 85.12 277 LEU A C 1
ATOM 1905 O O . LEU A 1 277 ? 32.849 2.544 9.303 1.00 85.12 277 LEU A O 1
ATOM 1909 N N . CYS A 1 278 ? 34.580 3.900 8.804 1.00 85.06 278 CYS A N 1
ATOM 1910 C CA . CYS A 1 278 ? 35.236 3.040 7.821 1.00 85.06 278 CYS A CA 1
ATOM 1911 C C . CYS A 1 278 ? 35.792 1.781 8.498 1.00 85.06 278 CYS A C 1
ATOM 1913 O O . CYS A 1 278 ? 36.519 1.911 9.493 1.00 85.06 278 CYS A O 1
ATOM 1915 N N . ARG A 1 279 ? 35.457 0.581 8.003 1.00 84.75 279 ARG A N 1
ATOM 1916 C CA . ARG A 1 279 ? 35.856 -0.670 8.664 1.00 84.75 279 ARG A CA 1
ATOM 1917 C C . ARG A 1 279 ? 35.916 -1.873 7.722 1.00 84.75 279 ARG A C 1
ATOM 1919 O O . ARG A 1 279 ? 34.903 -2.392 7.271 1.00 84.75 279 ARG A O 1
ATOM 1926 N N . ASP A 1 280 ? 37.119 -2.420 7.568 1.00 80.62 280 ASP A N 1
ATOM 1927 C CA . ASP A 1 280 ? 37.352 -3.633 6.781 1.00 80.62 280 ASP A CA 1
ATOM 1928 C C . ASP A 1 280 ? 3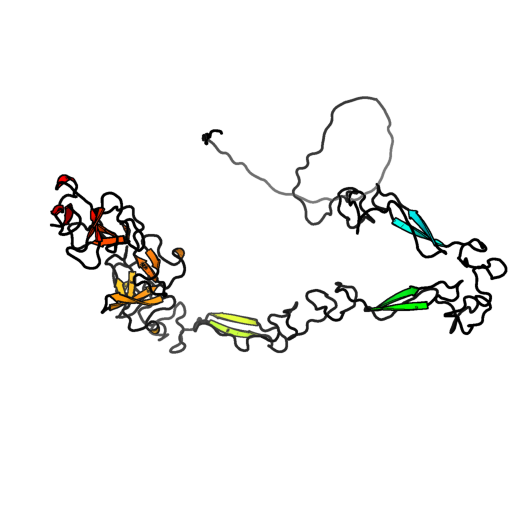6.493 -4.837 7.225 1.00 80.62 280 ASP A C 1
ATOM 1930 O O . ASP A 1 280 ? 36.522 -5.260 8.387 1.00 80.62 280 ASP A O 1
ATOM 1934 N N . ASN A 1 281 ? 35.871 -5.488 6.241 1.00 74.31 281 ASN A N 1
ATOM 1935 C CA . ASN A 1 281 ? 35.115 -6.742 6.319 1.00 74.31 281 ASN A CA 1
ATOM 1936 C C . ASN A 1 281 ? 33.796 -6.703 7.117 1.00 74.31 281 ASN A C 1
ATOM 1938 O O . ASN A 1 281 ? 33.314 -7.771 7.501 1.00 74.31 281 ASN A O 1
ATOM 1942 N N . ASP A 1 282 ? 33.191 -5.535 7.367 1.00 74.19 282 ASP A N 1
ATOM 1943 C CA . ASP A 1 282 ? 31.849 -5.465 7.979 1.00 74.19 282 ASP A CA 1
ATOM 1944 C C . ASP A 1 282 ? 30.685 -5.454 6.966 1.00 74.19 282 ASP A C 1
ATOM 1946 O O . ASP A 1 282 ? 29.537 -5.709 7.333 1.00 74.19 282 ASP A O 1
ATOM 1950 N N . GLY A 1 283 ? 30.988 -5.266 5.676 1.00 72.94 283 GLY A N 1
ATOM 1951 C CA . GLY A 1 283 ? 30.016 -5.290 4.582 1.00 72.94 283 GLY A CA 1
ATOM 1952 C C . GLY A 1 283 ? 29.415 -3.930 4.215 1.00 72.94 283 GLY A C 1
ATOM 1953 O O . GLY A 1 283 ? 28.675 -3.863 3.230 1.00 72.94 283 GLY A O 1
ATOM 1954 N N . CYS A 1 284 ? 29.717 -2.860 4.954 1.00 83.75 284 CYS A N 1
ATOM 1955 C CA . CYS A 1 284 ? 29.309 -1.498 4.620 1.00 83.75 284 CYS A CA 1
ATOM 1956 C C . CYS A 1 284 ? 30.334 -0.780 3.721 1.00 83.75 284 CYS A C 1
ATOM 1958 O O . CYS A 1 284 ? 31.469 -1.199 3.591 1.00 83.75 284 CYS A O 1
ATOM 1960 N N . CYS A 1 285 ? 29.939 0.326 3.090 1.00 81.62 285 CYS A N 1
ATOM 1961 C CA . CYS A 1 285 ? 30.867 1.358 2.636 1.00 81.62 285 CYS A CA 1
ATOM 1962 C C . CYS A 1 285 ? 30.270 2.740 2.971 1.00 81.62 285 CYS A C 1
ATOM 1964 O O . CYS A 1 285 ? 29.410 3.226 2.226 1.00 81.62 285 CYS A O 1
ATOM 1966 N N . PRO A 1 286 ? 30.648 3.370 4.101 1.00 82.25 286 PRO A N 1
ATOM 1967 C CA . PRO A 1 286 ? 30.119 4.677 4.483 1.00 82.25 286 PRO A CA 1
ATOM 1968 C C . PRO A 1 286 ? 30.604 5.817 3.574 1.00 82.25 286 PRO A C 1
ATOM 1970 O O . PRO A 1 286 ? 31.679 5.769 2.974 1.00 82.25 286 PRO A O 1
ATOM 1973 N N . SER A 1 287 ? 29.834 6.908 3.523 1.00 77.00 287 SER A N 1
ATOM 1974 C CA . SER A 1 287 ? 30.240 8.120 2.800 1.00 77.00 287 SER A CA 1
ATOM 1975 C C . SER A 1 287 ? 31.507 8.730 3.415 1.00 77.00 287 SER A C 1
ATOM 1977 O O . SER A 1 287 ? 31.530 9.050 4.602 1.00 77.00 287 SER A O 1
ATOM 1979 N N . GLY A 1 288 ? 32.553 8.898 2.600 1.00 72.12 288 GLY A N 1
ATOM 1980 C CA . GLY A 1 288 ? 33.883 9.351 3.032 1.00 72.12 288 GLY A CA 1
ATOM 1981 C C . GLY A 1 288 ? 34.907 8.225 3.234 1.00 72.12 288 GLY A C 1
ATOM 1982 O O . GLY A 1 288 ? 36.090 8.514 3.411 1.00 72.12 288 GLY A O 1
ATOM 1983 N N . CYS A 1 289 ? 34.485 6.962 3.158 1.00 79.56 289 CYS A N 1
ATOM 1984 C CA . CYS A 1 289 ? 35.370 5.801 3.201 1.00 79.56 289 CYS A CA 1
ATOM 1985 C C . CYS A 1 289 ? 35.861 5.400 1.798 1.00 79.56 289 CYS A C 1
ATOM 1987 O O . CYS A 1 289 ? 35.300 5.797 0.775 1.00 79.56 289 CYS A O 1
ATOM 1989 N N . THR A 1 290 ? 36.970 4.660 1.742 1.00 75.00 290 THR A N 1
ATOM 1990 C CA . THR A 1 290 ? 37.698 4.333 0.506 1.00 75.00 290 THR A CA 1
ATOM 1991 C C . THR A 1 290 ? 38.336 2.951 0.606 1.00 75.00 290 THR A C 1
ATOM 1993 O O . THR A 1 290 ? 38.635 2.499 1.705 1.00 75.00 290 THR A O 1
ATOM 1996 N N . SER A 1 291 ? 38.703 2.342 -0.524 1.00 72.88 291 SER A N 1
ATOM 1997 C CA . SER A 1 291 ? 39.399 1.042 -0.582 1.00 72.88 291 SER A CA 1
ATOM 1998 C C . SER A 1 291 ? 40.741 0.955 0.172 1.00 72.88 291 SER A C 1
ATOM 2000 O O . SER A 1 291 ? 41.388 -0.089 0.128 1.00 72.88 291 SER A O 1
ATOM 2002 N N . ALA A 1 292 ? 41.221 2.052 0.768 1.00 72.31 292 ALA A N 1
ATOM 2003 C CA . ALA A 1 292 ? 42.453 2.129 1.554 1.00 72.31 292 ALA A CA 1
ATOM 2004 C C . ALA A 1 292 ? 42.218 2.196 3.079 1.00 72.31 292 ALA A C 1
ATOM 2006 O O . ALA A 1 292 ? 43.171 2.037 3.840 1.00 72.31 292 ALA A O 1
ATOM 2007 N N . ASN A 1 293 ? 40.984 2.451 3.526 1.00 77.75 293 ASN A N 1
ATOM 2008 C CA . ASN A 1 293 ? 40.576 2.458 4.938 1.00 77.75 293 ASN A CA 1
ATOM 2009 C C . ASN A 1 293 ? 39.257 1.704 5.203 1.00 77.75 293 ASN A C 1
ATOM 2011 O O . ASN A 1 293 ? 38.770 1.701 6.331 1.00 77.75 293 ASN A O 1
ATOM 2015 N N . ASP A 1 294 ? 38.687 1.109 4.158 1.00 75.44 294 ASP A N 1
ATOM 2016 C CA . ASP A 1 294 ? 37.499 0.272 4.159 1.00 75.44 294 ASP A CA 1
ATOM 2017 C C . ASP A 1 294 ? 37.553 -0.653 2.929 1.00 75.44 294 ASP A C 1
ATOM 2019 O O . ASP A 1 294 ? 37.363 -0.224 1.788 1.00 75.44 294 ASP A O 1
ATOM 2023 N N . ASN A 1 295 ? 37.873 -1.930 3.125 1.00 70.69 295 ASN A N 1
ATOM 2024 C CA . ASN A 1 295 ? 38.020 -2.876 2.018 1.00 70.69 295 ASN A CA 1
ATOM 2025 C C . ASN A 1 295 ? 36.686 -3.273 1.349 1.00 70.69 295 ASN A C 1
ATOM 2027 O O . ASN A 1 295 ? 36.704 -3.857 0.261 1.00 70.69 295 ASN A O 1
ATOM 2031 N N . ASN A 1 296 ? 35.543 -2.925 1.948 1.00 72.56 296 ASN A N 1
ATOM 2032 C CA . ASN A 1 296 ? 34.224 -3.082 1.351 1.00 72.56 296 ASN A CA 1
ATOM 2033 C C . ASN A 1 296 ? 33.889 -1.903 0.410 1.00 72.56 296 ASN A C 1
ATOM 2035 O O . ASN A 1 296 ? 33.203 -2.108 -0.598 1.00 72.56 296 ASN A O 1
ATOM 2039 N N . CYS A 1 297 ? 34.485 -0.722 0.617 1.00 68.75 297 CYS A N 1
ATOM 2040 C CA . CYS A 1 297 ? 34.573 0.372 -0.360 1.00 68.75 297 CYS A CA 1
ATOM 2041 C C . CYS A 1 297 ? 35.501 0.063 -1.558 1.00 68.75 297 CYS A C 1
ATOM 2043 O O . CYS A 1 297 ? 36.430 0.816 -1.860 1.00 68.75 297 CYS A O 1
ATOM 2045 N N . VAL A 1 298 ? 35.261 -1.039 -2.280 1.00 63.06 298 VAL A N 1
ATOM 2046 C CA . VAL A 1 298 ? 36.083 -1.460 -3.432 1.00 63.06 298 VAL A CA 1
ATOM 2047 C C . VAL A 1 298 ? 36.210 -0.364 -4.517 1.00 63.06 298 VAL A C 1
ATOM 2049 O O . VAL A 1 298 ? 35.259 0.395 -4.719 1.00 63.06 298 VAL A O 1
ATOM 2052 N N . PRO A 1 299 ? 37.323 -0.294 -5.291 1.00 47.81 299 PRO A N 1
ATOM 2053 C CA . PRO A 1 299 ? 37.656 0.843 -6.178 1.00 47.81 299 PRO A CA 1
ATOM 2054 C C . PRO A 1 299 ? 36.720 1.137 -7.372 1.00 47.81 299 PRO A C 1
ATOM 2056 O O . PRO A 1 299 ? 37.114 1.846 -8.297 1.00 47.81 299 PRO A O 1
ATOM 2059 N N . ASN A 1 300 ? 35.518 0.562 -7.424 1.00 49.16 300 ASN A N 1
ATOM 2060 C CA . ASN A 1 300 ? 34.576 0.719 -8.530 1.00 49.16 300 ASN A CA 1
ATOM 2061 C C . ASN A 1 300 ? 33.108 0.634 -8.053 1.00 49.16 300 ASN A C 1
ATOM 2063 O O . ASN A 1 300 ? 32.319 -0.185 -8.520 1.00 49.16 300 ASN A O 1
ATOM 2067 N N . GLN A 1 301 ? 32.760 1.502 -7.101 1.00 52.97 301 GLN A N 1
ATOM 2068 C CA . GLN A 1 301 ? 31.373 1.890 -6.780 1.00 52.97 301 GLN A CA 1
ATOM 2069 C C . GLN A 1 301 ? 31.119 3.393 -7.032 1.00 52.97 301 GLN A C 1
ATOM 2071 O O . GLN A 1 301 ? 30.032 3.897 -6.786 1.00 52.97 301 GLN A O 1
ATOM 2076 N N . THR A 1 302 ? 32.118 4.114 -7.555 1.00 56.00 302 THR A N 1
ATOM 2077 C CA . THR A 1 302 ? 32.037 5.528 -7.968 1.00 56.00 302 THR A CA 1
ATOM 2078 C C . THR A 1 302 ? 31.461 5.724 -9.376 1.00 56.00 302 THR A C 1
ATOM 2080 O O . THR A 1 302 ? 31.241 6.858 -9.797 1.00 56.00 302 THR A O 1
ATOM 2083 N N . GLY A 1 303 ? 31.235 4.634 -10.115 1.00 65.31 303 GLY A N 1
ATOM 2084 C CA . GLY A 1 303 ? 30.530 4.641 -11.394 1.00 65.31 303 GLY A CA 1
ATOM 2085 C C . GLY A 1 303 ? 29.009 4.581 -11.221 1.00 65.31 303 GLY A C 1
ATOM 2086 O O . GLY A 1 303 ? 28.494 4.237 -10.161 1.00 65.31 303 GLY A O 1
ATOM 2087 N N . SER A 1 304 ? 28.280 4.891 -12.288 1.00 84.12 304 SER A N 1
ATOM 2088 C CA . SER A 1 304 ? 26.816 4.923 -12.295 1.00 84.12 304 SER A CA 1
ATOM 2089 C C . SER A 1 304 ? 26.202 3.521 -12.188 1.00 84.12 304 SER A C 1
ATOM 2091 O O . SER A 1 304 ? 26.723 2.560 -12.761 1.00 84.12 304 SER A O 1
ATOM 2093 N N . ALA A 1 305 ? 25.078 3.424 -11.472 1.00 88.69 305 ALA A N 1
ATOM 2094 C CA . ALA A 1 305 ? 24.384 2.172 -11.172 1.00 88.69 305 ALA A CA 1
ATOM 2095 C C . ALA A 1 305 ? 23.800 1.471 -12.416 1.00 88.69 305 ALA A C 1
ATOM 2097 O O . ALA A 1 305 ? 23.668 2.052 -13.495 1.00 88.69 305 ALA A O 1
ATOM 2098 N N . THR A 1 306 ? 23.404 0.204 -12.265 1.00 91.94 306 THR A N 1
ATOM 2099 C CA . THR A 1 306 ? 22.829 -0.587 -13.364 1.00 91.94 306 THR A CA 1
ATOM 2100 C C . THR A 1 306 ? 21.585 0.082 -13.968 1.00 91.94 306 THR A C 1
ATOM 2102 O O . THR A 1 306 ? 20.634 0.420 -13.263 1.00 91.94 306 THR A O 1
ATOM 2105 N N . GLY A 1 307 ? 21.594 0.272 -15.290 1.00 92.00 307 GLY A N 1
ATOM 2106 C CA . GLY A 1 307 ? 20.553 0.973 -16.052 1.00 92.00 307 GLY A CA 1
ATOM 2107 C C . GLY A 1 307 ? 20.730 2.490 -16.209 1.00 92.00 307 GLY A C 1
ATOM 2108 O O . GLY A 1 307 ? 19.978 3.114 -16.965 1.00 92.00 307 GLY A O 1
ATOM 2109 N N . SER A 1 308 ? 21.723 3.098 -15.554 1.00 93.06 308 SER A N 1
ATOM 2110 C CA . SER A 1 308 ? 22.118 4.488 -15.814 1.00 93.06 308 SER A CA 1
ATOM 2111 C C . SER A 1 308 ? 22.706 4.669 -17.225 1.00 93.06 308 SER A C 1
ATOM 2113 O O . SER A 1 308 ? 23.281 3.720 -17.764 1.00 93.06 308 SER A O 1
ATOM 2115 N N . PRO A 1 309 ? 22.588 5.870 -17.829 1.00 92.81 309 PRO A N 1
ATOM 2116 C CA . PRO A 1 309 ? 23.258 6.199 -19.087 1.00 92.81 309 PRO A CA 1
ATOM 2117 C C . PRO A 1 309 ? 24.786 6.218 -18.931 1.00 92.81 309 PRO A C 1
ATOM 2119 O O . PRO A 1 309 ? 25.304 6.444 -17.836 1.00 92.81 309 PRO A O 1
ATOM 2122 N N . CYS A 1 310 ? 25.508 5.994 -20.028 1.00 92.31 310 CYS A N 1
ATOM 2123 C CA . CYS A 1 310 ? 26.968 5.936 -20.052 1.00 92.31 310 CYS A CA 1
ATOM 2124 C C . CYS A 1 310 ? 27.543 6.141 -21.458 1.00 92.31 310 CYS A C 1
ATOM 2126 O O . CYS A 1 310 ? 26.881 5.923 -22.469 1.00 92.31 310 CYS A O 1
ATOM 2128 N N . THR A 1 311 ? 28.823 6.508 -21.524 1.00 90.69 311 THR A N 1
ATOM 2129 C CA . THR A 1 311 ? 29.594 6.580 -22.782 1.00 90.69 311 THR A CA 1
ATOM 2130 C C . THR A 1 311 ? 30.798 5.637 -22.799 1.00 90.69 311 THR A C 1
ATOM 2132 O O . THR A 1 311 ? 31.412 5.435 -23.843 1.00 90.69 311 THR A O 1
ATOM 2135 N N . SER A 1 312 ? 31.151 5.041 -21.655 1.00 87.94 312 SER A N 1
ATOM 2136 C CA . SER A 1 312 ? 32.219 4.045 -21.536 1.00 87.94 312 SER A CA 1
ATOM 2137 C C . SER A 1 312 ? 32.038 3.177 -20.288 1.00 87.94 312 SER A C 1
ATOM 2139 O O . SER A 1 312 ? 31.411 3.597 -19.313 1.00 87.94 312 SER A O 1
ATOM 2141 N N . ALA A 1 313 ? 32.641 1.985 -20.286 1.00 84.75 313 ALA A N 1
ATOM 2142 C CA . ALA A 1 313 ? 32.667 1.085 -19.127 1.00 84.75 313 ALA A CA 1
ATOM 2143 C C . ALA A 1 313 ? 33.200 1.756 -17.843 1.00 84.75 313 ALA A C 1
ATOM 2145 O O . ALA A 1 313 ? 32.700 1.493 -16.754 1.00 84.75 313 ALA A O 1
ATOM 2146 N N . ALA A 1 314 ? 34.157 2.684 -17.973 1.00 82.12 314 ALA A N 1
ATOM 2147 C CA . ALA A 1 314 ? 34.756 3.409 -16.851 1.00 82.12 314 ALA A CA 1
ATOM 2148 C C . ALA A 1 314 ? 33.774 4.329 -16.094 1.00 82.12 314 ALA A C 1
ATOM 2150 O O . ALA A 1 314 ? 34.074 4.751 -14.982 1.00 82.12 314 ALA A O 1
ATOM 2151 N N . THR A 1 315 ? 32.606 4.633 -16.674 1.00 83.50 315 THR A N 1
ATOM 2152 C CA . THR A 1 315 ? 31.554 5.447 -16.031 1.00 83.50 315 THR A CA 1
ATOM 2153 C C . THR A 1 315 ? 30.506 4.626 -15.271 1.00 83.50 315 THR A C 1
ATOM 2155 O O . THR A 1 315 ? 29.548 5.204 -14.762 1.00 83.50 315 THR A O 1
ATOM 2158 N N . CYS A 1 316 ? 30.677 3.303 -15.166 1.00 86.19 316 CYS A N 1
ATOM 2159 C CA . CYS A 1 316 ? 29.695 2.365 -14.613 1.00 86.19 316 CYS A CA 1
ATOM 2160 C C . CYS A 1 316 ? 30.223 1.611 -13.385 1.00 86.19 316 CYS A C 1
ATOM 2162 O O . CYS A 1 316 ? 31.390 1.229 -13.352 1.00 86.19 316 CYS A O 1
ATOM 2164 N N . SER A 1 317 ? 29.362 1.361 -12.394 1.00 77.44 317 SER A N 1
ATOM 2165 C CA . SER A 1 317 ? 29.684 0.517 -11.234 1.00 77.44 317 SER A CA 1
ATOM 2166 C C . SER A 1 317 ? 29.744 -0.962 -11.633 1.00 77.44 317 SER A C 1
ATOM 2168 O O . SER A 1 317 ? 28.774 -1.489 -12.186 1.00 77.44 317 SER A O 1
ATOM 2170 N N . GLY A 1 318 ? 30.830 -1.666 -11.313 1.00 66.38 318 GLY A N 1
ATOM 2171 C CA . GLY A 1 318 ? 30.952 -3.102 -11.603 1.00 66.38 318 GLY A CA 1
ATOM 2172 C C . GLY A 1 318 ? 32.363 -3.697 -11.642 1.00 66.38 318 GLY A C 1
ATOM 2173 O O . GLY A 1 318 ? 32.493 -4.899 -11.866 1.00 66.38 318 GLY A O 1
ATOM 2174 N N . GLY A 1 319 ? 33.410 -2.902 -11.422 1.00 67.50 319 GLY A N 1
ATOM 2175 C CA . GLY A 1 319 ? 34.804 -3.355 -11.473 1.00 67.50 319 GLY A CA 1
ATOM 2176 C C . GLY A 1 319 ? 35.281 -3.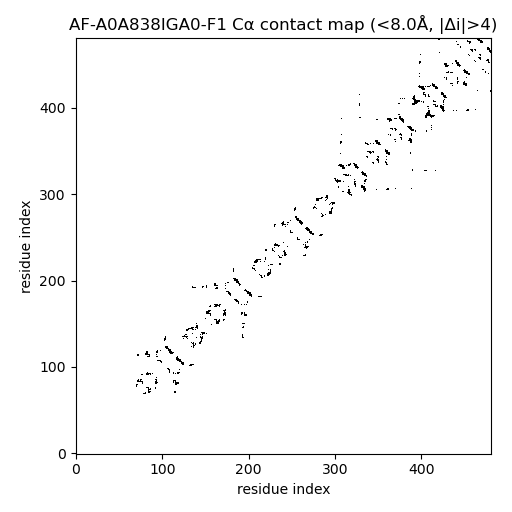633 -12.899 1.00 67.50 319 GLY A C 1
ATOM 2177 O O . GLY A 1 319 ? 34.810 -3.018 -13.850 1.00 67.50 319 GLY A O 1
ATOM 2178 N N . ALA A 1 320 ? 36.201 -4.587 -13.058 1.00 68.38 320 ALA A N 1
ATOM 2179 C CA . ALA A 1 320 ? 36.698 -5.001 -14.375 1.00 68.38 320 ALA A CA 1
ATOM 2180 C C . ALA A 1 320 ? 35.612 -5.623 -15.281 1.00 68.38 320 ALA A C 1
ATOM 2182 O O . ALA A 1 320 ? 35.795 -5.682 -16.492 1.00 68.38 320 ALA A O 1
ATOM 2183 N N . SER A 1 321 ? 34.483 -6.053 -14.705 1.00 77.56 321 SER A N 1
ATOM 2184 C CA . SER A 1 321 ? 33.319 -6.570 -15.437 1.00 77.56 321 SER A CA 1
ATOM 2185 C C . SER A 1 321 ? 32.322 -5.478 -15.849 1.00 77.56 321 SER A C 1
ATOM 2187 O O . SER A 1 321 ? 31.354 -5.780 -16.549 1.00 77.56 321 SER A O 1
ATOM 2189 N N . ALA A 1 322 ? 32.507 -4.226 -15.404 1.00 84.75 322 ALA A N 1
ATOM 2190 C CA . ALA A 1 322 ? 31.631 -3.115 -15.768 1.00 84.75 322 ALA A CA 1
ATOM 2191 C C . ALA A 1 322 ? 31.623 -2.921 -17.289 1.00 84.75 322 ALA A C 1
ATOM 2193 O O . ALA A 1 322 ? 32.668 -2.883 -17.933 1.00 84.75 322 ALA A O 1
ATOM 2194 N N . THR A 1 323 ? 30.435 -2.796 -17.868 1.00 89.44 323 THR A N 1
ATOM 2195 C CA . THR A 1 323 ? 30.232 -2.639 -19.310 1.00 89.44 323 THR A CA 1
ATOM 2196 C C . THR A 1 323 ? 29.195 -1.549 -19.554 1.00 89.44 323 THR A C 1
ATOM 2198 O O . THR A 1 323 ? 28.208 -1.439 -18.829 1.00 89.44 323 THR A O 1
ATOM 2201 N N . CYS A 1 324 ? 29.424 -0.737 -20.584 1.00 92.19 324 CYS A N 1
ATOM 2202 C CA . CYS A 1 324 ? 28.437 0.206 -21.092 1.00 92.19 324 CYS A CA 1
ATOM 2203 C C . CYS A 1 324 ? 27.825 -0.386 -22.365 1.00 92.19 324 CYS A C 1
ATOM 2205 O O . CYS A 1 324 ? 28.452 -0.345 -23.424 1.00 92.19 324 CYS A O 1
ATOM 2207 N N . ALA A 1 325 ? 26.638 -0.984 -22.255 1.00 91.50 325 ALA A N 1
ATOM 2208 C CA . ALA A 1 325 ? 25.924 -1.512 -23.414 1.00 91.50 325 ALA A CA 1
ATOM 2209 C C . ALA A 1 325 ? 25.358 -0.343 -24.236 1.00 91.50 325 ALA A C 1
ATOM 2211 O O . ALA A 1 325 ? 24.768 0.569 -23.663 1.00 91.50 325 ALA A O 1
ATOM 2212 N N . SER A 1 326 ? 25.564 -0.344 -25.556 1.00 86.31 326 SER A N 1
ATOM 2213 C CA . SER A 1 326 ? 25.280 0.814 -26.427 1.00 86.31 326 SER A CA 1
ATOM 2214 C C . SER A 1 326 ? 24.506 0.494 -27.713 1.00 86.31 326 SER A C 1
ATOM 2216 O O . SER A 1 326 ? 23.955 1.403 -28.327 1.00 86.31 326 SER A O 1
ATOM 2218 N N . ALA A 1 327 ? 24.422 -0.776 -28.123 1.00 80.56 327 ALA A N 1
ATOM 2219 C CA . ALA A 1 327 ? 23.568 -1.205 -29.232 1.00 80.56 327 ALA A CA 1
ATOM 2220 C C . ALA A 1 327 ? 22.102 -1.257 -28.765 1.00 80.56 327 ALA A C 1
ATOM 2222 O O . ALA A 1 327 ? 21.818 -1.925 -27.776 1.00 80.56 327 ALA A O 1
ATOM 2223 N N . ASP A 1 328 ? 21.192 -0.535 -29.430 1.00 84.75 328 ASP A N 1
ATOM 2224 C CA . ASP A 1 328 ? 19.789 -0.268 -29.024 1.00 84.75 328 ASP A CA 1
ATOM 2225 C C . ASP A 1 328 ? 19.579 0.438 -27.661 1.00 84.75 328 ASP A C 1
ATOM 2227 O O . ASP A 1 328 ? 18.602 1.173 -27.491 1.00 84.75 328 ASP A O 1
ATOM 2231 N N . PHE A 1 329 ? 20.503 0.284 -26.712 1.00 91.19 329 PHE A N 1
ATOM 2232 C CA . PHE A 1 329 ? 20.547 0.958 -25.417 1.00 91.19 329 PHE A CA 1
ATOM 2233 C C . PHE A 1 329 ? 20.812 2.470 -25.567 1.00 91.19 329 PHE A C 1
ATOM 2235 O O . PHE A 1 329 ? 21.954 2.934 -25.530 1.00 91.19 329 PHE A O 1
ATOM 2242 N N . LYS A 1 330 ? 19.732 3.253 -25.719 1.00 92.44 330 LYS A N 1
ATOM 2243 C CA . LYS A 1 330 ? 19.753 4.726 -25.817 1.00 92.44 330 LYS A CA 1
ATOM 2244 C C . LYS A 1 330 ? 20.604 5.358 -24.716 1.00 92.44 330 LYS A C 1
ATOM 2246 O O . LYS A 1 330 ? 20.360 5.100 -23.537 1.00 92.44 330 LYS A O 1
ATOM 2251 N N . ASP A 1 331 ? 21.527 6.234 -25.112 1.00 92.56 331 ASP A N 1
ATOM 2252 C CA . ASP A 1 331 ? 22.483 6.955 -24.255 1.00 92.56 331 ASP A CA 1
ATOM 2253 C C . ASP A 1 331 ? 23.327 6.035 -23.351 1.00 92.56 331 ASP A C 1
ATOM 2255 O O . ASP A 1 331 ? 23.782 6.436 -22.280 1.00 92.56 331 ASP A O 1
ATOM 2259 N N . GLY A 1 332 ? 23.519 4.787 -23.788 1.00 92.94 332 GLY A N 1
ATOM 2260 C CA . GLY A 1 332 ? 24.222 3.746 -23.055 1.00 92.94 332 GLY A CA 1
ATOM 2261 C C . GLY A 1 332 ? 23.426 3.165 -21.885 1.00 92.94 332 GLY A C 1
ATOM 2262 O O . GLY A 1 332 ? 22.430 3.717 -21.414 1.00 92.94 332 GLY A O 1
ATOM 2263 N N . T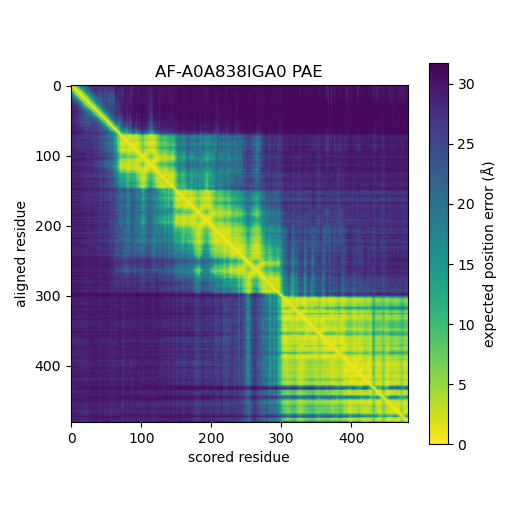YR A 1 333 ? 23.879 2.021 -21.390 1.00 93.75 333 TYR A N 1
ATOM 2264 C CA . TYR A 1 333 ? 23.314 1.358 -20.222 1.00 93.75 333 TYR A CA 1
ATOM 2265 C C . TYR A 1 333 ? 24.424 0.704 -19.409 1.00 93.75 333 TYR A C 1
ATOM 2267 O O . TYR A 1 333 ? 25.068 -0.248 -19.859 1.00 93.75 333 TYR A O 1
ATOM 2275 N N . CYS A 1 334 ? 24.646 1.214 -18.200 1.00 93.88 334 CYS A N 1
ATOM 2276 C CA . CYS A 1 334 ? 25.581 0.614 -17.265 1.00 93.88 334 CYS A CA 1
ATOM 2277 C C . CYS A 1 334 ? 25.108 -0.777 -16.848 1.00 93.88 334 CYS A C 1
ATOM 2279 O O . CYS A 1 334 ? 23.974 -0.966 -16.406 1.00 93.88 334 CYS A O 1
ATOM 2281 N N . THR A 1 335 ? 25.993 -1.756 -16.979 1.00 92.69 335 THR A N 1
ATOM 2282 C CA . THR A 1 335 ? 25.751 -3.158 -16.646 1.00 92.69 335 THR A CA 1
ATOM 2283 C C . THR A 1 335 ? 27.071 -3.845 -16.268 1.00 92.69 335 THR A C 1
ATOM 2285 O O . THR A 1 335 ? 28.131 -3.218 -16.232 1.00 92.69 335 THR A O 1
ATOM 2288 N N . ARG A 1 336 ? 27.018 -5.151 -16.017 1.00 90.06 336 ARG A N 1
ATOM 2289 C CA . ARG A 1 336 ? 28.167 -6.057 -16.035 1.00 90.06 336 ARG A CA 1
ATOM 2290 C C . ARG A 1 336 ? 27.727 -7.431 -16.527 1.00 90.06 336 ARG A C 1
ATOM 2292 O O . ARG A 1 336 ? 26.558 -7.786 -16.364 1.00 90.06 336 ARG A O 1
ATOM 2299 N N . SER A 1 337 ? 28.649 -8.195 -17.104 1.00 88.62 337 SER A N 1
ATOM 2300 C CA . SER A 1 337 ? 28.412 -9.608 -17.421 1.00 88.62 337 SER A CA 1
ATOM 2301 C C . SER A 1 337 ? 28.134 -10.406 -16.141 1.00 88.62 337 SER A C 1
ATOM 2303 O O . SER A 1 337 ? 28.704 -10.108 -15.089 1.00 88.62 337 SER A O 1
ATOM 2305 N N . CYS A 1 338 ? 27.277 -11.421 -16.227 1.00 88.56 338 CYS A N 1
ATOM 2306 C CA . CYS A 1 338 ? 26.867 -12.242 -15.086 1.00 88.56 338 CYS A CA 1
ATOM 2307 C C . CYS A 1 338 ? 26.704 -13.719 -15.470 1.00 88.56 338 CYS A C 1
ATOM 2309 O O . CYS A 1 338 ? 26.430 -14.048 -16.624 1.00 88.56 338 CYS A O 1
ATOM 2311 N N . THR A 1 339 ? 26.850 -14.616 -14.496 1.00 87.19 339 THR A N 1
ATOM 2312 C CA . THR A 1 339 ? 26.477 -16.036 -14.628 1.00 87.19 339 THR A CA 1
ATOM 2313 C C . THR A 1 339 ? 25.168 -16.350 -13.906 1.00 87.19 339 THR A C 1
ATOM 2315 O O . THR A 1 339 ? 24.408 -17.196 -14.366 1.00 87.19 339 THR A O 1
ATOM 2318 N N . ASP A 1 340 ? 24.866 -15.623 -12.831 1.00 87.25 340 ASP A N 1
ATOM 2319 C CA . ASP A 1 340 ? 23.632 -15.706 -12.060 1.00 87.25 340 ASP A CA 1
ATOM 2320 C C . ASP A 1 340 ? 23.277 -14.342 -11.419 1.00 87.25 340 ASP A C 1
ATOM 2322 O O . ASP A 1 340 ? 24.062 -13.389 -11.434 1.00 87.25 340 ASP A O 1
ATOM 2326 N N . THR A 1 341 ? 22.073 -14.237 -10.849 1.00 86.56 341 THR A N 1
ATOM 2327 C CA . THR A 1 341 ? 21.540 -12.999 -10.245 1.00 86.56 341 THR A CA 1
ATOM 2328 C C . THR A 1 341 ? 22.283 -12.540 -8.984 1.00 86.56 341 THR A C 1
ATOM 2330 O O . THR A 1 341 ? 22.314 -11.340 -8.722 1.00 86.56 341 THR A O 1
ATOM 2333 N N . THR A 1 342 ? 22.947 -13.425 -8.232 1.00 84.00 342 THR A N 1
ATOM 2334 C CA . THR A 1 342 ? 23.810 -13.015 -7.104 1.00 84.00 342 THR A CA 1
ATOM 2335 C C . THR A 1 342 ? 25.034 -12.237 -7.588 1.00 84.00 342 THR A C 1
ATOM 2337 O O . THR A 1 342 ? 25.584 -11.416 -6.857 1.00 84.00 342 THR A O 1
ATOM 2340 N N . ASN A 1 343 ? 25.433 -12.421 -8.853 1.00 83.50 343 ASN A N 1
ATOM 2341 C CA . ASN A 1 343 ? 26.503 -11.641 -9.463 1.00 83.50 343 ASN A CA 1
ATOM 2342 C C . ASN A 1 343 ? 26.037 -10.246 -9.926 1.00 83.50 343 ASN A C 1
ATOM 2344 O O . ASN A 1 343 ? 26.838 -9.525 -10.522 1.00 83.50 343 ASN A O 1
ATOM 2348 N N . CYS A 1 344 ? 24.803 -9.809 -9.649 1.00 86.44 344 CYS A N 1
ATOM 2349 C CA . CYS A 1 344 ? 24.283 -8.495 -10.045 1.00 86.44 344 CYS A CA 1
ATOM 2350 C C . CYS A 1 344 ? 24.105 -7.521 -8.859 1.00 86.44 344 CYS A C 1
ATOM 2352 O O . CYS A 1 344 ? 23.894 -7.963 -7.731 1.00 86.44 344 CYS A O 1
ATOM 2354 N N . PRO A 1 345 ? 24.238 -6.192 -9.064 1.00 83.75 345 PRO A N 1
ATOM 2355 C CA . PRO A 1 345 ? 23.989 -5.206 -8.008 1.00 83.75 345 PRO A CA 1
ATOM 2356 C C . PRO A 1 345 ? 22.550 -5.241 -7.470 1.00 83.75 345 PRO A C 1
ATOM 2358 O O . PRO A 1 345 ? 21.617 -5.614 -8.184 1.00 83.75 345 PRO A O 1
ATOM 2361 N N . GLY A 1 346 ? 22.351 -4.787 -6.229 1.00 82.06 346 GLY A N 1
ATOM 2362 C CA . GLY A 1 346 ? 21.017 -4.675 -5.629 1.00 82.06 346 GLY A CA 1
ATOM 2363 C C . GLY A 1 346 ? 20.057 -3.856 -6.503 1.00 82.06 346 GLY A C 1
ATOM 2364 O O . GLY A 1 346 ? 20.422 -2.800 -7.015 1.00 82.06 346 GLY A O 1
ATOM 2365 N N . GLY A 1 347 ? 18.837 -4.361 -6.706 1.00 86.69 347 GLY A N 1
ATOM 2366 C CA . GLY A 1 347 ? 17.873 -3.773 -7.647 1.00 86.69 347 GLY A CA 1
ATOM 2367 C C . GLY A 1 347 ? 18.089 -4.159 -9.119 1.00 86.69 347 GLY A C 1
ATOM 2368 O O . GLY A 1 347 ? 17.463 -3.570 -9.999 1.00 86.69 347 GLY A O 1
ATOM 2369 N N . SER A 1 348 ? 18.940 -5.147 -9.409 1.00 92.00 348 SER A N 1
ATOM 2370 C CA . SER A 1 348 ? 19.117 -5.735 -10.743 1.00 92.00 348 SER A CA 1
ATOM 2371 C C . SER A 1 348 ? 19.181 -7.265 -10.686 1.00 92.00 348 SER A C 1
ATOM 2373 O O . SER A 1 348 ? 19.365 -7.844 -9.617 1.00 92.00 348 SER A O 1
ATOM 2375 N N . HIS A 1 349 ? 19.002 -7.922 -11.830 1.00 92.06 349 HIS A N 1
ATOM 2376 C CA . HIS A 1 349 ? 19.064 -9.377 -11.980 1.00 92.06 349 HIS A CA 1
ATOM 2377 C C . HIS A 1 349 ? 19.853 -9.761 -13.234 1.00 92.06 349 HIS A C 1
ATOM 2379 O O . HIS A 1 349 ? 20.052 -8.935 -14.125 1.00 92.06 349 HIS A O 1
ATOM 2385 N N . CYS A 1 350 ? 20.303 -11.013 -13.309 1.00 92.31 350 CYS A N 1
ATOM 2386 C CA . CYS A 1 350 ? 21.008 -11.516 -14.483 1.00 92.31 350 CYS A CA 1
ATOM 2387 C C . CYS A 1 350 ? 20.002 -11.950 -15.556 1.00 92.31 350 CYS A C 1
ATOM 2389 O O . CYS A 1 350 ? 19.116 -12.756 -15.269 1.00 92.31 350 CYS A O 1
ATOM 2391 N N . ALA A 1 351 ? 20.129 -11.422 -16.774 1.00 91.75 351 ALA A N 1
ATOM 2392 C CA . ALA A 1 351 ? 19.233 -11.725 -17.887 1.00 91.75 351 ALA A CA 1
ATOM 2393 C C . ALA A 1 351 ? 20.002 -11.941 -19.198 1.00 91.75 351 ALA A C 1
ATOM 2395 O O . ALA A 1 351 ? 21.028 -11.304 -19.446 1.00 91.75 351 ALA A O 1
ATOM 2396 N N . ALA A 1 352 ? 19.489 -12.831 -20.048 1.00 87.19 352 ALA A N 1
ATOM 2397 C CA . ALA A 1 352 ? 20.102 -13.166 -21.329 1.00 87.19 352 ALA A CA 1
ATOM 2398 C C . ALA A 1 352 ? 19.899 -12.050 -22.369 1.00 87.19 352 ALA A C 1
ATOM 2400 O O . ALA A 1 352 ? 18.766 -11.673 -22.673 1.00 87.19 352 ALA A O 1
ATOM 2401 N N . LEU A 1 353 ? 21.004 -11.567 -22.946 1.00 78.25 353 LEU A N 1
ATOM 2402 C CA . LEU A 1 353 ? 21.027 -10.736 -24.157 1.00 78.25 353 LEU A CA 1
ATOM 2403 C C . LEU A 1 353 ? 20.810 -11.584 -25.413 1.00 78.25 353 LEU A C 1
ATOM 2405 O O . LEU A 1 353 ? 20.154 -11.168 -26.366 1.00 78.25 353 LEU A O 1
ATOM 2409 N N . ASN A 1 354 ? 21.421 -12.766 -25.422 1.00 75.44 354 ASN A N 1
ATOM 2410 C CA . ASN A 1 354 ? 21.398 -13.742 -26.503 1.00 75.44 354 ASN A CA 1
ATOM 2411 C C . ASN A 1 354 ? 21.689 -15.141 -25.925 1.00 75.44 354 ASN A C 1
ATOM 2413 O O . ASN A 1 354 ? 21.824 -15.310 -24.716 1.00 75.44 354 ASN A O 1
ATOM 2417 N N . THR A 1 355 ? 21.809 -16.161 -26.776 1.00 74.31 355 THR A N 1
ATOM 2418 C CA . THR A 1 355 ? 22.035 -17.561 -26.364 1.00 74.31 355 THR A CA 1
ATOM 2419 C C . THR A 1 355 ? 23.387 -17.839 -25.691 1.00 74.31 355 THR A C 1
ATOM 2421 O O . THR A 1 355 ? 23.639 -18.976 -25.300 1.00 74.31 355 THR A O 1
ATOM 2424 N N . THR A 1 356 ? 24.275 -16.847 -25.596 1.00 77.19 356 THR A N 1
ATOM 2425 C CA . THR A 1 356 ? 25.668 -16.997 -25.137 1.00 77.19 356 THR A CA 1
ATOM 2426 C C . THR A 1 356 ? 26.137 -15.910 -24.167 1.00 77.19 356 THR A C 1
ATOM 2428 O O . THR A 1 356 ? 27.251 -15.998 -23.658 1.00 77.19 356 THR A O 1
ATOM 2431 N N . GLU A 1 357 ? 25.319 -14.893 -23.896 1.00 84.56 357 GLU A N 1
ATOM 2432 C CA . GLU A 1 357 ? 25.720 -13.692 -23.162 1.00 84.56 357 GLU A CA 1
ATOM 2433 C C . GLU A 1 357 ? 24.594 -13.231 -22.234 1.00 84.56 357 GLU A C 1
ATOM 2435 O O . GLU A 1 357 ? 23.459 -13.021 -22.673 1.00 84.56 357 GLU A O 1
ATOM 2440 N N . ASN A 1 358 ? 24.929 -13.024 -20.960 1.00 89.00 358 ASN A N 1
ATOM 2441 C CA . ASN A 1 358 ? 24.020 -12.475 -19.960 1.00 89.00 358 ASN A CA 1
ATOM 2442 C C . ASN A 1 358 ? 24.584 -11.170 -19.392 1.00 89.00 358 ASN A C 1
ATOM 2444 O O . ASN A 1 358 ? 25.788 -11.055 -19.143 1.00 89.00 358 ASN A O 1
ATOM 2448 N N . MET A 1 359 ? 23.696 -10.217 -19.122 1.00 90.94 359 MET A N 1
ATOM 2449 C CA . MET A 1 359 ? 24.015 -8.928 -18.515 1.00 90.94 359 MET A CA 1
ATOM 2450 C C . MET A 1 359 ? 23.144 -8.687 -17.279 1.00 90.94 359 MET A C 1
ATOM 2452 O O . MET A 1 359 ? 22.016 -9.177 -17.191 1.00 90.94 359 MET A O 1
ATOM 2456 N N . CYS A 1 360 ? 23.630 -7.881 -16.339 1.00 93.12 360 CYS A N 1
ATOM 2457 C CA . CYS A 1 360 ? 22.790 -7.377 -15.258 1.00 93.12 360 CYS A CA 1
ATOM 2458 C C . CYS A 1 360 ? 21.820 -6.310 -15.788 1.00 93.12 360 CYS A C 1
ATOM 2460 O O . CYS A 1 360 ? 22.246 -5.250 -16.259 1.00 93.12 360 CYS A O 1
ATOM 2462 N N . ILE A 1 361 ? 20.521 -6.577 -15.685 1.00 94.06 361 ILE A N 1
ATOM 2463 C CA . ILE A 1 361 ? 19.430 -5.671 -16.052 1.00 94.06 361 ILE A CA 1
ATOM 2464 C C . ILE A 1 361 ? 18.775 -5.137 -14.782 1.00 94.06 361 ILE A C 1
ATOM 2466 O O . ILE A 1 361 ? 18.476 -5.893 -13.858 1.00 94.06 361 ILE A O 1
ATOM 2470 N N . LYS A 1 362 ? 18.523 -3.824 -14.734 1.00 95.56 362 LYS A N 1
ATOM 2471 C CA . LYS A 1 362 ? 17.782 -3.193 -13.637 1.00 95.56 362 LYS A CA 1
ATOM 2472 C C . LYS A 1 362 ? 16.383 -3.812 -13.541 1.00 95.56 362 LYS A C 1
ATOM 2474 O O . LYS A 1 362 ? 15.629 -3.779 -14.514 1.00 95.56 362 LYS A O 1
ATOM 2479 N N . SER A 1 363 ? 16.050 -4.359 -12.376 1.00 95.31 363 SER A N 1
ATOM 2480 C CA . SER A 1 363 ? 14.758 -4.984 -12.091 1.00 95.31 363 SER A CA 1
ATOM 2481 C C . SER A 1 363 ? 13.660 -3.929 -11.978 1.00 95.31 363 SER A C 1
ATOM 2483 O O . SER A 1 363 ? 13.905 -2.797 -11.551 1.00 95.31 363 SER A O 1
ATOM 2485 N N . CYS A 1 364 ? 12.433 -4.296 -12.334 1.00 96.69 364 CYS A N 1
ATOM 2486 C CA . CYS A 1 364 ? 11.300 -3.379 -12.330 1.00 96.69 364 CYS A CA 1
ATOM 2487 C C . CYS A 1 364 ? 9.974 -4.109 -12.077 1.00 96.69 364 CYS A C 1
ATOM 2489 O O . CYS A 1 364 ? 9.893 -5.331 -12.161 1.00 96.69 364 CYS A O 1
ATOM 2491 N N . THR A 1 365 ? 8.927 -3.337 -11.793 1.00 96.12 365 THR A N 1
ATOM 2492 C CA . THR A 1 365 ? 7.528 -3.806 -11.780 1.00 96.12 365 THR A CA 1
ATOM 2493 C C . THR A 1 365 ? 6.593 -2.887 -12.574 1.00 96.12 365 THR A C 1
ATOM 2495 O O . THR A 1 365 ? 5.478 -3.282 -12.895 1.00 96.12 365 THR A O 1
ATOM 2498 N N . LEU A 1 366 ? 7.046 -1.672 -12.908 1.00 95.06 366 LEU A N 1
ATOM 2499 C CA . LEU A 1 366 ? 6.323 -0.639 -13.650 1.00 95.06 366 LEU A CA 1
ATOM 2500 C C . LEU A 1 366 ? 7.289 0.078 -14.607 1.00 95.06 366 LEU A C 1
ATOM 2502 O O . LEU A 1 366 ? 8.474 0.220 -14.293 1.00 95.06 366 LEU A O 1
ATOM 2506 N N . ASP A 1 367 ? 6.783 0.598 -15.733 1.00 94.00 367 ASP A N 1
ATOM 2507 C CA . ASP A 1 367 ? 7.563 1.399 -16.700 1.00 94.00 367 ASP A CA 1
ATOM 2508 C C . ASP A 1 367 ? 8.278 2.595 -16.036 1.00 94.00 367 ASP A C 1
ATOM 2510 O O . ASP A 1 367 ? 9.394 2.940 -16.419 1.00 94.00 367 ASP A O 1
ATOM 2514 N N . SER A 1 368 ? 7.683 3.182 -14.991 1.00 94.69 368 SER A N 1
ATOM 2515 C CA . SER A 1 368 ? 8.242 4.297 -14.210 1.00 94.69 368 SER A CA 1
ATOM 2516 C C . SER A 1 368 ? 9.527 3.962 -13.443 1.00 94.69 368 SER A C 1
ATOM 2518 O O . SER A 1 368 ? 10.239 4.871 -13.022 1.00 94.69 368 SER A O 1
ATOM 2520 N N . HIS A 1 369 ? 9.856 2.679 -13.257 1.00 94.69 369 HIS A N 1
ATOM 2521 C CA . HIS A 1 369 ? 11.125 2.264 -12.645 1.00 94.69 369 HIS A CA 1
ATOM 2522 C C . HIS A 1 369 ? 12.280 2.298 -13.665 1.00 94.69 369 HIS A C 1
ATOM 2524 O O . HIS A 1 369 ? 13.455 2.233 -13.284 1.00 94.69 369 HIS A O 1
ATOM 2530 N N . CYS A 1 370 ? 11.954 2.410 -14.953 1.00 95.81 370 CYS A N 1
ATOM 2531 C CA . CYS A 1 370 ? 12.873 2.441 -16.082 1.00 95.81 370 CYS A CA 1
ATOM 2532 C C . CYS A 1 370 ? 13.023 3.865 -16.637 1.00 95.81 370 CYS A C 1
ATOM 2534 O O . CYS A 1 370 ? 12.315 4.787 -16.235 1.00 95.81 370 CYS A O 1
ATOM 2536 N N . ARG A 1 371 ? 13.982 4.080 -17.548 1.00 93.81 371 ARG A N 1
ATOM 2537 C CA . ARG A 1 371 ? 14.184 5.407 -18.140 1.00 93.81 371 ARG A CA 1
ATOM 2538 C C . ARG A 1 371 ? 13.158 5.655 -19.253 1.00 93.81 371 ARG A C 1
ATOM 2540 O O . ARG A 1 371 ? 13.192 5.016 -20.303 1.00 93.81 371 ARG A O 1
ATOM 2547 N N . SER A 1 372 ? 12.249 6.599 -19.026 1.00 91.19 372 SER A N 1
ATOM 2548 C CA . SER A 1 372 ? 11.129 6.922 -19.926 1.00 91.19 372 SER A CA 1
ATOM 2549 C C . SER A 1 372 ? 11.539 7.445 -21.311 1.00 91.19 372 SER A C 1
ATOM 2551 O O . SER A 1 372 ? 10.693 7.579 -22.189 1.00 91.19 372 SER A O 1
ATOM 2553 N N . ASP A 1 373 ? 12.826 7.722 -21.529 1.00 87.75 373 ASP A N 1
ATOM 2554 C CA . ASP A 1 373 ? 13.384 8.233 -22.781 1.00 87.75 373 ASP A CA 1
ATOM 2555 C C . ASP A 1 373 ? 13.646 7.151 -23.845 1.00 87.75 373 ASP A C 1
ATOM 2557 O O . ASP A 1 373 ? 13.961 7.487 -24.987 1.00 87.75 373 ASP A O 1
ATOM 2561 N N . GLY A 1 374 ? 13.524 5.866 -23.494 1.00 90.50 374 GLY A N 1
ATOM 2562 C CA . GLY A 1 374 ? 13.695 4.758 -24.442 1.00 90.50 374 GLY A CA 1
ATOM 2563 C C . GLY A 1 374 ? 13.458 3.347 -23.895 1.00 90.50 374 GLY A C 1
ATOM 2564 O O . GLY A 1 374 ? 13.719 2.388 -24.617 1.00 90.50 374 GLY A O 1
ATOM 2565 N N . TYR A 1 375 ? 12.999 3.195 -22.648 1.00 95.50 375 TYR A N 1
ATOM 2566 C CA . TYR A 1 375 ? 12.940 1.907 -21.950 1.00 95.50 375 TYR A CA 1
ATOM 2567 C C . TYR A 1 375 ? 11.548 1.592 -21.412 1.00 95.50 375 TYR A C 1
ATOM 2569 O O . TYR A 1 375 ? 10.761 2.489 -21.113 1.00 95.50 375 TYR A O 1
ATOM 2577 N N . ARG A 1 376 ? 11.276 0.297 -21.242 1.00 95.44 376 ARG A N 1
ATOM 2578 C CA . ARG A 1 376 ? 10.078 -0.231 -20.582 1.00 95.44 376 ARG A CA 1
ATOM 2579 C C . ARG A 1 376 ? 10.403 -1.360 -19.622 1.00 95.44 376 ARG A C 1
ATOM 2581 O O . ARG A 1 376 ? 11.464 -1.972 -19.724 1.00 95.44 376 ARG A O 1
ATOM 2588 N N . CYS A 1 377 ? 9.459 -1.642 -18.733 1.00 96.19 377 CYS A N 1
ATOM 2589 C CA . CYS A 1 377 ? 9.503 -2.777 -17.831 1.00 96.19 377 CYS A CA 1
ATOM 2590 C C . CYS A 1 377 ? 8.844 -4.005 -18.473 1.00 96.19 377 CYS A C 1
ATOM 2592 O O . CYS A 1 377 ? 7.619 -4.089 -18.547 1.00 96.19 377 CYS A O 1
ATOM 2594 N N . TYR A 1 378 ? 9.646 -4.951 -18.967 1.00 93.62 378 TYR A N 1
ATOM 2595 C CA . TYR A 1 378 ? 9.147 -6.214 -19.523 1.00 93.62 378 TYR A CA 1
ATOM 2596 C C . TYR A 1 378 ? 10.222 -7.312 -19.522 1.00 93.62 378 TYR A C 1
ATOM 2598 O O . TYR A 1 378 ? 11.353 -7.077 -19.106 1.00 93.62 378 TYR A O 1
ATOM 2606 N N . ASP A 1 379 ? 9.879 -8.511 -19.992 1.00 91.06 379 ASP A N 1
ATOM 2607 C CA . ASP A 1 379 ? 10.838 -9.569 -20.326 1.00 91.06 379 ASP A CA 1
ATOM 2608 C C . ASP A 1 379 ? 10.832 -9.772 -21.861 1.00 91.06 379 ASP A C 1
ATOM 2610 O O . ASP A 1 379 ? 9.775 -10.073 -22.429 1.00 91.06 379 ASP A O 1
ATOM 2614 N N . PRO A 1 380 ? 11.958 -9.579 -22.578 1.00 85.19 380 PRO A N 1
ATOM 2615 C CA . PRO A 1 380 ? 12.011 -9.682 -24.038 1.00 85.19 380 PRO A CA 1
ATOM 2616 C C . PRO A 1 380 ? 11.934 -11.122 -24.564 1.00 85.19 380 PRO A C 1
ATOM 2618 O O . PRO A 1 380 ? 11.726 -11.298 -25.769 1.00 85.19 380 PRO A O 1
ATOM 2621 N N . ASN A 1 381 ? 12.084 -12.114 -23.681 1.00 82.62 381 ASN A N 1
ATOM 2622 C CA . ASN A 1 381 ? 11.989 -13.548 -23.946 1.00 82.62 381 ASN A CA 1
ATOM 2623 C C . ASN A 1 381 ? 10.626 -14.133 -23.520 1.00 82.62 381 ASN A C 1
ATOM 2625 O O . ASN A 1 381 ? 10.348 -15.295 -23.808 1.00 82.62 381 ASN A O 1
ATOM 2629 N N . GLY A 1 382 ? 9.770 -13.343 -22.857 1.00 78.06 382 GLY A N 1
ATOM 2630 C CA . GLY A 1 382 ? 8.444 -13.767 -22.391 1.00 78.06 382 GLY A CA 1
ATOM 2631 C C . GLY A 1 382 ? 8.438 -14.516 -21.053 1.00 78.06 382 GLY A C 1
ATOM 2632 O O . GLY A 1 382 ? 7.448 -15.175 -20.737 1.00 78.06 382 GLY A O 1
ATOM 2633 N N . GLY A 1 383 ? 9.522 -14.436 -20.276 1.00 78.88 383 GLY A N 1
ATOM 2634 C CA . GLY A 1 383 ? 9.565 -14.916 -18.895 1.00 78.88 383 GLY A CA 1
ATOM 2635 C C . GLY A 1 383 ? 8.845 -13.992 -17.901 1.00 78.88 383 GLY A C 1
ATOM 2636 O O . GLY A 1 383 ? 8.206 -13.003 -18.262 1.00 78.88 383 GLY A O 1
ATOM 2637 N N . THR A 1 384 ? 8.934 -14.336 -16.615 1.00 83.12 384 THR A N 1
ATOM 2638 C CA . THR A 1 384 ? 8.280 -13.612 -15.508 1.00 83.12 384 THR A CA 1
ATOM 2639 C C . THR A 1 384 ? 9.175 -12.569 -14.830 1.00 83.12 384 THR A C 1
ATOM 2641 O O . THR A 1 384 ? 8.691 -11.808 -13.991 1.00 83.12 384 THR A O 1
ATOM 2644 N N . THR A 1 385 ? 10.467 -12.512 -15.166 1.00 90.06 385 THR A N 1
ATOM 2645 C CA . THR A 1 385 ? 11.448 -11.648 -14.492 1.00 90.06 385 THR A CA 1
ATOM 2646 C C . THR A 1 385 ? 11.590 -10.333 -15.253 1.00 90.06 385 THR A C 1
ATOM 2648 O O . THR A 1 385 ? 12.355 -10.225 -16.208 1.00 90.06 385 THR A O 1
ATOM 2651 N N . LEU A 1 386 ? 10.822 -9.320 -14.847 1.00 94.44 386 LEU A N 1
ATOM 2652 C CA . LEU A 1 386 ? 10.753 -8.060 -15.587 1.00 94.44 386 LEU A CA 1
ATOM 2653 C C . LEU A 1 386 ? 11.994 -7.182 -15.366 1.00 94.44 386 LEU A C 1
ATOM 2655 O O . LEU A 1 386 ? 12.449 -6.956 -14.238 1.00 94.44 386 LEU A O 1
ATOM 2659 N N . GLY A 1 387 ? 12.506 -6.635 -16.466 1.00 94.94 387 GLY A N 1
ATOM 2660 C CA . GLY A 1 387 ? 13.669 -5.763 -16.491 1.00 94.94 387 GLY A CA 1
ATOM 2661 C C . GLY A 1 387 ? 13.458 -4.494 -17.309 1.00 94.94 387 GLY A C 1
ATOM 2662 O O . GLY A 1 387 ? 12.556 -4.405 -18.142 1.00 94.94 387 GLY A O 1
ATOM 2663 N N . CYS A 1 388 ? 14.312 -3.500 -17.075 1.00 96.56 388 CYS A N 1
ATOM 2664 C CA . CYS A 1 388 ? 14.331 -2.267 -17.852 1.00 96.56 388 CYS A CA 1
ATOM 2665 C C . CYS A 1 388 ? 15.078 -2.458 -19.175 1.00 96.56 388 CYS A C 1
ATOM 2667 O O . CYS A 1 388 ? 16.305 -2.331 -19.213 1.00 96.56 388 CYS A O 1
ATOM 2669 N N . TRP A 1 389 ? 14.323 -2.718 -20.244 1.00 94.69 389 TRP A N 1
ATOM 2670 C CA . TRP A 1 389 ? 14.822 -3.027 -21.588 1.00 94.69 389 TRP A CA 1
ATOM 2671 C C . TRP A 1 389 ? 14.474 -1.934 -22.619 1.00 94.69 389 TRP A C 1
ATOM 2673 O O . TRP A 1 389 ? 13.443 -1.270 -22.465 1.00 94.69 389 TRP A O 1
ATOM 2683 N N . PRO A 1 390 ? 15.296 -1.735 -23.673 1.00 94.31 390 PRO A N 1
ATOM 2684 C CA . PRO A 1 390 ? 15.005 -0.796 -24.759 1.00 94.31 390 PRO A CA 1
ATOM 2685 C C . PRO A 1 390 ? 13.684 -1.113 -25.476 1.00 94.31 390 PRO A C 1
ATOM 2687 O O . PRO A 1 390 ? 13.415 -2.263 -25.803 1.00 94.31 390 PRO A O 1
ATOM 2690 N N . SER A 1 391 ? 12.862 -0.099 -25.752 1.00 93.38 391 SER A N 1
ATOM 2691 C CA . SER A 1 391 ? 11.513 -0.248 -26.320 1.00 93.38 391 SER A CA 1
ATOM 2692 C C . SER A 1 391 ? 11.203 0.853 -27.338 1.00 93.38 391 SER A C 1
ATOM 2694 O O . SER A 1 391 ? 11.644 1.992 -27.192 1.00 93.38 391 SER A O 1
ATOM 2696 N N . GLY A 1 392 ? 10.385 0.535 -28.345 1.00 93.62 392 GLY A N 1
ATOM 2697 C CA . GLY A 1 392 ? 9.927 1.474 -29.371 1.00 93.62 392 GLY A CA 1
ATOM 2698 C C . GLY A 1 392 ? 8.934 2.516 -28.861 1.00 93.62 392 GLY A C 1
ATOM 2699 O O . GLY A 1 392 ? 7.724 2.378 -29.057 1.00 93.62 392 GLY A O 1
ATOM 2700 N N . LEU A 1 393 ? 9.453 3.547 -28.194 1.00 92.38 393 LEU A N 1
ATOM 2701 C CA . LEU A 1 393 ? 8.705 4.718 -27.721 1.00 92.38 393 LEU A CA 1
ATOM 2702 C C . LEU A 1 393 ? 8.686 5.878 -28.737 1.00 92.38 393 LEU A C 1
ATOM 2704 O O . LEU A 1 393 ? 8.048 6.898 -28.488 1.00 92.38 393 LEU A O 1
ATOM 2708 N N . GLY A 1 394 ? 9.393 5.742 -29.862 1.00 92.38 394 GLY A N 1
ATOM 2709 C CA . GLY A 1 394 ? 9.503 6.771 -30.890 1.00 92.38 394 GLY A CA 1
ATOM 2710 C C . GLY A 1 394 ? 8.392 6.721 -31.940 1.00 92.38 394 GLY A C 1
ATOM 2711 O O . GLY A 1 394 ? 7.539 5.838 -31.954 1.00 92.38 394 GLY A O 1
ATOM 2712 N N . ASN A 1 395 ? 8.432 7.674 -32.873 1.00 94.31 395 ASN A N 1
ATOM 2713 C CA . ASN A 1 395 ? 7.432 7.818 -33.941 1.00 94.31 395 ASN A CA 1
ATOM 2714 C C . ASN A 1 395 ? 7.862 7.182 -35.282 1.00 94.31 395 ASN A C 1
ATOM 2716 O O . ASN A 1 395 ? 7.186 7.355 -36.297 1.00 94.31 395 ASN A O 1
ATOM 2720 N N . GLY A 1 396 ? 8.995 6.471 -35.322 1.00 94.62 396 GLY A N 1
ATOM 2721 C CA . GLY A 1 396 ? 9.520 5.832 -36.529 1.00 94.62 396 GLY A CA 1
ATOM 2722 C C . GLY A 1 396 ? 8.654 4.663 -37.001 1.00 94.62 396 GLY A C 1
ATOM 2723 O O . GLY A 1 396 ? 8.773 3.550 -36.491 1.00 94.62 396 GLY A O 1
ATOM 2724 N N . ALA A 1 397 ? 7.798 4.912 -37.992 1.00 95.06 397 ALA A N 1
ATOM 2725 C CA . ALA A 1 397 ? 7.024 3.882 -38.683 1.00 95.06 397 ALA A CA 1
ATOM 2726 C C . ALA A 1 397 ? 7.923 2.889 -39.450 1.00 95.06 397 ALA A C 1
ATOM 2728 O O . ALA A 1 397 ? 9.114 3.132 -39.658 1.00 95.06 397 ALA A O 1
ATOM 2729 N N . VAL A 1 398 ? 7.350 1.773 -39.913 1.00 93.88 398 VAL A N 1
ATOM 2730 C CA . VAL A 1 398 ? 8.098 0.735 -40.641 1.00 93.88 398 VAL A CA 1
ATOM 2731 C C . VAL A 1 398 ? 8.799 1.317 -41.881 1.00 93.88 398 VAL A C 1
ATOM 2733 O O . VAL A 1 398 ? 8.182 1.980 -42.717 1.00 93.88 398 VAL A O 1
ATOM 2736 N N . GLY A 1 399 ? 10.110 1.086 -41.985 1.00 92.62 399 GLY A N 1
ATOM 2737 C CA . GLY A 1 399 ? 10.988 1.648 -43.019 1.00 92.62 399 GLY A CA 1
ATOM 2738 C C . GLY A 1 399 ? 11.611 3.018 -42.705 1.00 92.62 399 GLY A C 1
ATOM 2739 O O . GLY A 1 399 ? 12.441 3.502 -43.484 1.00 92.62 399 GLY A O 1
ATOM 2740 N N . ALA A 1 400 ? 11.273 3.644 -41.572 1.00 95.75 400 ALA A N 1
ATOM 2741 C CA . ALA A 1 400 ? 11.978 4.829 -41.079 1.00 95.75 400 ALA A CA 1
ATOM 2742 C C . ALA A 1 400 ? 13.453 4.520 -40.749 1.00 95.75 400 ALA A C 1
ATOM 2744 O O . ALA A 1 400 ? 13.821 3.369 -40.508 1.00 95.75 400 ALA A O 1
ATOM 2745 N N . ALA A 1 401 ? 14.300 5.551 -40.766 1.00 94.94 401 ALA A N 1
ATOM 2746 C CA . ALA A 1 401 ? 15.696 5.452 -40.336 1.00 94.94 401 ALA A CA 1
ATOM 2747 C C . ALA A 1 401 ? 15.788 5.347 -38.806 1.00 94.94 401 ALA A C 1
ATOM 2749 O O . ALA A 1 401 ? 14.940 5.901 -38.105 1.00 94.94 401 ALA A O 1
ATOM 2750 N N . CYS A 1 402 ? 16.810 4.659 -38.295 1.00 94.56 402 CYS A N 1
ATOM 2751 C CA . CYS A 1 402 ? 17.039 4.530 -36.856 1.00 94.56 402 CYS A CA 1
ATOM 2752 C C . CYS A 1 402 ? 18.513 4.280 -36.511 1.00 94.56 402 CYS A C 1
ATOM 2754 O O . CYS A 1 402 ? 19.227 3.582 -37.225 1.00 94.56 402 CYS A O 1
ATOM 2756 N N . ALA A 1 403 ? 18.947 4.833 -35.380 1.00 91.56 403 ALA A N 1
ATOM 2757 C CA . ALA A 1 403 ? 20.184 4.476 -34.687 1.00 91.56 403 ALA A CA 1
ATOM 2758 C C . ALA A 1 403 ? 19.954 3.425 -33.581 1.00 91.56 403 ALA A C 1
ATOM 2760 O O . ALA A 1 403 ? 20.909 2.821 -33.108 1.00 91.56 403 ALA A O 1
ATOM 2761 N N . GLY A 1 404 ? 18.696 3.228 -33.172 1.00 91.44 404 GLY A N 1
ATOM 2762 C CA . GLY A 1 404 ? 18.270 2.206 -32.220 1.00 91.44 404 GLY A CA 1
ATOM 2763 C C . GLY A 1 404 ? 16.748 2.187 -32.042 1.00 91.44 404 GLY A C 1
ATOM 2764 O O . GLY A 1 404 ? 16.040 3.109 -32.462 1.00 91.44 404 GLY A O 1
ATOM 2765 N N . VAL A 1 405 ? 16.240 1.124 -31.420 1.00 93.25 405 VAL A N 1
ATOM 2766 C CA . VAL A 1 405 ? 14.815 0.783 -31.283 1.00 93.25 405 VAL A CA 1
ATOM 2767 C C . VAL A 1 405 ? 13.972 1.897 -30.665 1.00 93.25 405 VAL A C 1
ATOM 2769 O O . VAL A 1 405 ? 12.828 2.085 -31.069 1.00 93.25 405 VAL A O 1
ATOM 2772 N N . TYR A 1 406 ? 14.549 2.693 -29.765 1.00 93.44 406 TYR A N 1
ATOM 2773 C CA . TYR A 1 406 ? 13.903 3.831 -29.104 1.00 93.44 406 TYR A CA 1
ATOM 2774 C C . TYR A 1 406 ? 13.377 4.909 -30.070 1.00 93.44 406 TYR A C 1
ATOM 2776 O O . TYR A 1 406 ? 12.508 5.691 -29.695 1.00 93.44 406 TYR A O 1
ATOM 2784 N N . GLN A 1 407 ? 13.868 4.960 -31.314 1.00 95.44 407 GLN A N 1
ATOM 2785 C CA . GLN A 1 407 ? 13.369 5.880 -32.346 1.00 95.44 407 GLN A CA 1
ATOM 2786 C C . GLN A 1 407 ? 12.155 5.328 -33.111 1.00 95.44 407 GLN A C 1
ATOM 2788 O O . GLN A 1 407 ? 11.425 6.089 -33.749 1.00 95.44 407 GLN A O 1
ATOM 2793 N N . CYS A 1 408 ? 11.921 4.019 -33.035 1.00 95.00 408 CYS A N 1
ATOM 2794 C CA . CYS A 1 408 ? 10.865 3.318 -33.750 1.00 95.00 408 CYS A CA 1
ATOM 2795 C C . CYS A 1 408 ? 9.561 3.273 -32.950 1.00 95.00 408 CYS A C 1
ATOM 2797 O O . CYS A 1 408 ? 9.573 3.271 -31.720 1.00 95.00 408 CYS A O 1
ATOM 2799 N N . ALA A 1 409 ? 8.437 3.190 -33.658 1.00 93.56 409 ALA A N 1
ATOM 2800 C CA . ALA A 1 409 ? 7.131 2.924 -33.068 1.00 93.56 409 ALA A CA 1
ATOM 2801 C C . ALA A 1 409 ? 6.919 1.415 -32.862 1.00 93.56 409 ALA A C 1
ATOM 2803 O O . ALA A 1 409 ? 7.485 0.599 -33.589 1.00 93.56 409 ALA A O 1
ATOM 2804 N N . GLY A 1 410 ? 6.058 1.044 -31.906 1.00 89.31 410 GLY A N 1
ATOM 2805 C CA . GLY A 1 410 ? 5.623 -0.346 -31.683 1.00 89.31 410 GLY A CA 1
ATOM 2806 C C . GLY A 1 410 ? 5.995 -0.963 -30.330 1.00 89.31 410 GLY A C 1
ATOM 2807 O O . GLY A 1 410 ? 5.750 -2.150 -30.116 1.00 89.31 410 GLY A O 1
ATOM 2808 N N . GLY A 1 411 ? 6.565 -0.184 -29.407 1.00 90.88 411 GLY A N 1
ATOM 2809 C CA . GLY A 1 411 ? 6.870 -0.621 -28.046 1.00 90.88 411 GLY A CA 1
ATOM 2810 C C . GLY A 1 411 ? 7.810 -1.826 -27.999 1.00 90.88 411 GLY A C 1
ATOM 2811 O O . GLY A 1 411 ? 8.810 -1.883 -28.709 1.00 90.88 411 GLY A O 1
ATOM 2812 N N . ASN A 1 412 ? 7.452 -2.811 -27.181 1.00 89.75 412 ASN A N 1
ATOM 2813 C CA . ASN A 1 412 ? 8.236 -4.010 -26.865 1.00 89.75 412 ASN A CA 1
ATOM 2814 C C . ASN A 1 412 ? 8.464 -4.929 -28.093 1.00 89.75 412 ASN A C 1
ATOM 2816 O O . ASN A 1 412 ? 9.348 -5.793 -28.083 1.00 89.75 412 ASN A O 1
ATOM 2820 N N . ASN A 1 413 ? 7.663 -4.738 -29.151 1.00 88.19 413 ASN A N 1
ATOM 2821 C CA . ASN A 1 413 ? 7.773 -5.439 -30.430 1.00 88.19 413 ASN A CA 1
ATOM 2822 C C . ASN A 1 413 ? 8.601 -4.678 -31.473 1.00 88.19 413 ASN A C 1
ATOM 2824 O O . ASN A 1 413 ? 8.910 -5.257 -32.511 1.00 88.19 413 ASN A O 1
ATOM 2828 N N . ALA A 1 414 ? 8.959 -3.414 -31.242 1.00 91.50 414 ALA A N 1
ATOM 2829 C CA . ALA A 1 414 ? 9.797 -2.662 -32.169 1.00 91.50 414 ALA A CA 1
ATOM 2830 C C . ALA A 1 414 ? 11.224 -3.234 -32.240 1.00 91.50 414 ALA A C 1
ATOM 2832 O O . ALA A 1 414 ? 11.703 -3.896 -31.319 1.00 91.50 414 ALA A O 1
ATOM 2833 N N . VAL A 1 415 ? 11.910 -2.967 -33.350 1.00 90.62 415 VAL A N 1
ATOM 2834 C CA . VAL A 1 415 ? 13.317 -3.317 -33.567 1.00 90.62 415 VAL A CA 1
ATOM 2835 C C . VAL A 1 415 ? 13.932 -2.383 -34.611 1.00 90.62 415 VAL A C 1
ATOM 2837 O O . VAL A 1 415 ? 13.287 -2.057 -35.610 1.00 90.62 415 VAL A O 1
ATOM 2840 N N . CYS A 1 416 ? 15.183 -1.969 -34.396 1.00 93.31 416 CYS A N 1
ATOM 2841 C CA . CYS A 1 416 ? 15.988 -1.302 -35.415 1.00 93.31 416 CYS A CA 1
ATOM 2842 C C . CYS A 1 416 ? 16.885 -2.328 -36.127 1.00 93.31 416 CYS A C 1
ATOM 2844 O O . CYS A 1 416 ? 17.633 -3.068 -35.491 1.00 93.31 416 CYS A O 1
ATOM 2846 N N . ILE A 1 417 ? 16.819 -2.400 -37.459 1.00 90.94 417 ILE A N 1
ATOM 2847 C CA . ILE A 1 417 ? 17.691 -3.274 -38.260 1.00 90.94 417 ILE A CA 1
ATOM 2848 C C . ILE A 1 417 ? 18.940 -2.483 -38.669 1.00 90.94 417 ILE A C 1
ATOM 2850 O O . ILE A 1 417 ? 18.975 -1.860 -39.729 1.00 90.94 417 ILE A O 1
ATOM 2854 N N . HIS A 1 418 ? 19.972 -2.508 -37.822 1.00 88.62 418 HIS A N 1
ATOM 2855 C CA . HIS A 1 418 ? 21.250 -1.806 -38.034 1.00 88.62 418 HIS A CA 1
ATOM 2856 C C . HIS A 1 418 ? 22.063 -2.322 -39.235 1.00 88.62 418 HIS A C 1
ATOM 2858 O O . HIS A 1 418 ? 22.940 -1.622 -39.729 1.00 88.62 418 HIS A O 1
ATOM 2864 N N . ALA A 1 419 ? 21.775 -3.538 -39.714 1.00 87.06 419 ALA A N 1
ATOM 2865 C CA . ALA A 1 419 ? 22.458 -4.155 -40.853 1.00 87.06 419 ALA A CA 1
ATOM 2866 C C . ALA A 1 419 ? 22.168 -3.468 -42.205 1.00 87.06 419 ALA A C 1
ATOM 2868 O O . ALA A 1 419 ? 22.821 -3.781 -43.196 1.00 87.06 419 ALA A O 1
ATOM 2869 N N . TRP A 1 420 ? 21.195 -2.552 -42.263 1.00 88.88 420 TRP A N 1
ATOM 2870 C CA . TRP A 1 420 ? 20.829 -1.804 -43.468 1.00 88.88 420 TRP A CA 1
ATOM 2871 C C . TRP A 1 420 ? 21.191 -0.316 -43.339 1.00 88.88 420 TRP A C 1
ATOM 2873 O O . TRP A 1 420 ? 21.156 0.252 -42.248 1.00 88.88 420 TRP A O 1
ATOM 2883 N N . SER A 1 421 ? 21.524 0.330 -44.461 1.00 89.12 421 SER A N 1
ATOM 2884 C CA . SER A 1 421 ? 22.104 1.683 -44.489 1.00 89.12 421 SER A CA 1
ATOM 2885 C C . SER A 1 421 ? 21.214 2.759 -43.840 1.00 89.12 421 SER A C 1
ATOM 2887 O O . SER A 1 421 ? 20.149 3.114 -44.353 1.00 89.12 421 SER A O 1
ATOM 2889 N N . GLY A 1 422 ? 21.662 3.305 -42.702 1.00 89.44 422 GLY A N 1
ATOM 2890 C CA . GLY A 1 422 ? 20.911 4.273 -41.887 1.00 89.44 422 GLY A CA 1
ATOM 2891 C C . GLY A 1 422 ? 19.839 3.657 -40.974 1.00 89.44 422 GLY A C 1
ATOM 2892 O O . GLY A 1 422 ? 18.969 4.378 -40.485 1.00 89.44 422 GLY A O 1
ATOM 2893 N N . GLY A 1 423 ? 19.868 2.334 -40.786 1.00 92.31 423 GLY A N 1
ATOM 2894 C CA . GLY A 1 423 ? 18.937 1.569 -39.957 1.00 92.31 423 GLY A CA 1
ATOM 2895 C C . GLY A 1 423 ? 17.519 1.489 -40.523 1.00 92.31 423 GLY A C 1
ATOM 2896 O O . GLY A 1 423 ? 17.107 2.278 -41.374 1.00 92.31 423 GLY A O 1
ATOM 2897 N N . TYR A 1 424 ? 16.734 0.520 -40.069 1.00 93.12 424 TYR A N 1
ATOM 2898 C CA . TYR A 1 424 ? 15.350 0.357 -40.518 1.00 93.12 424 TYR A CA 1
ATOM 2899 C C . TYR A 1 424 ? 14.444 -0.009 -39.352 1.00 93.12 424 TYR A C 1
ATOM 2901 O O . TYR A 1 424 ? 14.596 -1.078 -38.759 1.00 93.12 424 TYR A O 1
ATOM 2909 N N . CYS A 1 425 ? 13.494 0.870 -39.038 1.00 95.19 425 CYS A N 1
ATOM 2910 C CA . CYS A 1 425 ? 12.447 0.567 -38.075 1.00 95.19 425 CYS A CA 1
ATOM 2911 C C . CYS A 1 425 ? 11.547 -0.549 -38.605 1.00 95.19 425 CYS A C 1
ATOM 2913 O O . CYS A 1 425 ? 11.038 -0.479 -39.723 1.00 95.19 425 CYS A O 1
ATOM 2915 N N . SER A 1 426 ? 11.346 -1.567 -37.780 1.00 92.88 426 SER A N 1
ATOM 2916 C CA . SER A 1 426 ? 10.510 -2.734 -38.041 1.00 92.88 426 SER A CA 1
ATOM 2917 C C . SER A 1 426 ? 9.824 -3.155 -36.741 1.00 92.88 426 SER A C 1
ATOM 2919 O O . SER A 1 426 ? 10.202 -2.723 -35.653 1.00 92.88 426 SER A O 1
ATOM 2921 N N . LEU A 1 427 ? 8.841 -4.047 -36.846 1.00 91.19 427 LEU A N 1
ATOM 2922 C CA . LEU A 1 427 ? 8.317 -4.811 -35.714 1.00 91.19 427 LEU A CA 1
ATOM 2923 C C . LEU A 1 427 ? 8.779 -6.271 -35.812 1.00 91.19 427 LEU A C 1
ATOM 2925 O O . LEU A 1 427 ? 9.034 -6.762 -36.914 1.00 91.19 427 LEU A O 1
ATOM 2929 N N . LYS A 1 428 ? 8.853 -6.969 -34.678 1.00 87.69 428 LYS A N 1
ATOM 2930 C CA . LYS A 1 428 ? 8.759 -8.431 -34.598 1.00 87.69 428 LYS A CA 1
ATOM 2931 C C . LYS A 1 428 ? 7.352 -8.839 -35.052 1.00 87.69 428 LYS A C 1
ATOM 2933 O O . LYS A 1 428 ? 6.376 -8.216 -34.641 1.00 87.69 428 LYS A O 1
ATOM 2938 N N . CYS A 1 429 ? 7.241 -9.885 -35.861 1.00 84.38 429 CYS A N 1
ATOM 2939 C CA . CYS A 1 429 ? 5.959 -10.480 -36.239 1.00 84.38 429 CYS A CA 1
ATOM 2940 C C . CYS A 1 429 ? 6.075 -12.010 -36.288 1.00 84.38 429 CYS A C 1
ATOM 2942 O O . CYS A 1 429 ? 7.180 -12.554 -36.302 1.00 84.38 429 CYS A O 1
ATOM 2944 N N . VAL A 1 430 ? 4.937 -12.700 -36.314 1.00 71.25 430 VAL A N 1
ATOM 2945 C CA . VAL A 1 430 ? 4.842 -14.150 -36.532 1.00 71.25 430 VAL A CA 1
ATOM 2946 C C . VAL A 1 430 ? 4.011 -14.413 -37.783 1.00 71.25 430 VAL A C 1
ATOM 2948 O O . VAL A 1 430 ? 3.074 -13.670 -38.075 1.00 71.25 430 VAL A O 1
ATOM 2951 N N . ALA A 1 431 ? 4.364 -15.448 -38.548 1.00 53.31 431 ALA A N 1
ATOM 2952 C CA . ALA A 1 431 ? 3.589 -15.843 -39.721 1.00 53.31 431 ALA A CA 1
ATOM 2953 C C . ALA A 1 431 ? 2.253 -16.460 -39.270 1.00 53.31 431 ALA A C 1
ATOM 2955 O O . ALA A 1 431 ? 2.248 -17.534 -38.675 1.00 53.31 431 ALA A O 1
ATOM 2956 N N . GLY A 1 432 ? 1.147 -15.761 -39.535 1.00 52.78 432 GLY A N 1
ATOM 2957 C CA . GLY A 1 432 ? -0.202 -16.107 -39.073 1.00 52.78 432 GLY A CA 1
ATOM 2958 C C . GLY A 1 432 ? -0.839 -14.959 -38.286 1.00 52.78 432 GLY A C 1
ATOM 2959 O O . GLY A 1 432 ? -1.710 -14.268 -38.805 1.00 52.78 432 GLY A O 1
ATOM 2960 N N . ASP A 1 433 ? -0.343 -14.714 -37.070 1.00 48.16 433 ASP A N 1
ATOM 2961 C CA . ASP A 1 433 ? -1.087 -14.006 -36.013 1.00 48.16 433 ASP A CA 1
ATOM 2962 C C . ASP A 1 433 ? -0.441 -12.687 -35.528 1.00 48.16 433 ASP A C 1
ATOM 2964 O O . ASP A 1 433 ? -0.409 -12.395 -34.332 1.00 48.16 433 ASP A O 1
ATOM 2968 N N . GLY A 1 434 ? 0.110 -11.863 -36.430 1.00 53.50 434 GLY A N 1
ATOM 2969 C CA . GLY A 1 434 ? 0.751 -10.592 -36.051 1.00 53.50 434 GLY A CA 1
ATOM 2970 C C . GLY A 1 434 ? 0.567 -9.461 -37.064 1.00 53.50 434 GLY A C 1
ATOM 2971 O O . GLY A 1 434 ? 1.201 -9.457 -38.118 1.00 53.50 434 GLY A O 1
ATOM 2972 N N . THR A 1 435 ? -0.258 -8.462 -36.733 1.00 69.88 435 THR A N 1
ATOM 2973 C CA . THR A 1 435 ? -0.548 -7.322 -37.618 1.00 69.88 435 THR A CA 1
ATOM 2974 C C . THR A 1 435 ? 0.644 -6.374 -37.760 1.00 69.88 435 THR A C 1
ATOM 2976 O O . THR A 1 435 ? 0.863 -5.495 -36.921 1.00 69.88 435 THR A O 1
ATOM 2979 N N . CYS A 1 436 ? 1.369 -6.480 -38.873 1.00 83.94 436 CYS A N 1
ATOM 2980 C CA . CYS A 1 436 ? 2.144 -5.352 -39.378 1.00 83.94 436 CYS A CA 1
ATOM 2981 C C . CYS A 1 436 ? 1.206 -4.167 -39.697 1.00 83.94 436 CYS A C 1
ATOM 2983 O O . CYS A 1 436 ? 0.062 -4.390 -40.103 1.00 83.94 436 CYS A O 1
ATOM 2985 N N . PRO A 1 437 ? 1.650 -2.909 -39.517 1.00 88.69 437 PRO A N 1
ATOM 2986 C CA . PRO A 1 437 ? 0.823 -1.742 -39.816 1.00 88.69 437 PRO A CA 1
ATOM 2987 C C . PRO A 1 437 ? 0.510 -1.646 -41.316 1.00 88.69 437 PRO A C 1
ATOM 2989 O O . PRO A 1 437 ? 1.273 -2.128 -42.153 1.00 88.69 437 PRO A O 1
ATOM 2992 N N . THR A 1 438 ? -0.597 -0.985 -41.661 1.00 88.31 438 THR A N 1
ATOM 2993 C CA . THR A 1 438 ? -1.055 -0.798 -43.048 1.00 88.31 438 THR A CA 1
ATOM 2994 C C . THR A 1 438 ? 0.069 -0.293 -43.958 1.00 88.31 438 THR A C 1
ATOM 2996 O O . THR A 1 438 ? 0.705 0.719 -43.668 1.00 88.31 438 THR A O 1
ATOM 2999 N N . GLY A 1 439 ? 0.305 -0.989 -45.075 1.00 88.62 439 GLY A N 1
ATOM 3000 C CA . GLY A 1 439 ? 1.453 -0.729 -45.952 1.00 88.62 439 GLY A CA 1
ATOM 3001 C C . GLY A 1 439 ? 2.750 -1.419 -45.508 1.00 88.62 439 GLY A C 1
ATOM 3002 O O . GLY A 1 439 ? 3.842 -0.952 -45.832 1.00 88.62 439 GLY A O 1
ATOM 3003 N N . SER A 1 440 ? 2.659 -2.502 -44.731 1.00 89.75 440 SER A N 1
ATOM 3004 C CA . SER A 1 440 ? 3.776 -3.381 -44.368 1.00 89.75 440 SER A CA 1
ATOM 3005 C C . SER A 1 440 ? 3.352 -4.852 -44.356 1.00 89.75 440 SER A C 1
ATOM 3007 O O . SER A 1 440 ? 2.208 -5.176 -44.046 1.00 89.75 440 SER A O 1
ATOM 3009 N N . ILE A 1 441 ? 4.294 -5.735 -44.679 1.00 86.56 441 ILE A N 1
ATOM 3010 C CA . ILE A 1 441 ? 4.143 -7.188 -44.818 1.00 86.56 441 ILE A CA 1
ATOM 3011 C C . ILE A 1 441 ? 5.038 -7.872 -43.774 1.00 86.56 441 ILE A C 1
ATOM 3013 O O . ILE A 1 441 ? 6.147 -7.402 -43.521 1.00 86.56 441 ILE A O 1
ATOM 3017 N N . CYS A 1 442 ? 4.574 -8.965 -43.158 1.00 86.12 442 CYS A N 1
ATOM 3018 C CA . CYS A 1 442 ? 5.406 -9.787 -42.273 1.00 86.12 442 CYS A CA 1
ATOM 3019 C C . CYS A 1 442 ? 6.234 -10.772 -43.105 1.00 86.12 442 CYS A C 1
ATOM 3021 O O . CYS A 1 442 ? 5.661 -11.597 -43.813 1.00 86.12 442 CYS A O 1
ATOM 3023 N N . ASP A 1 443 ? 7.561 -10.710 -43.002 1.00 81.00 443 ASP A N 1
ATOM 3024 C CA . ASP A 1 443 ? 8.472 -11.534 -43.801 1.00 81.00 443 ASP A CA 1
ATOM 3025 C C . ASP A 1 443 ? 9.661 -12.065 -42.980 1.00 81.00 443 ASP A C 1
ATOM 3027 O O . ASP A 1 443 ? 10.106 -11.434 -42.024 1.00 81.00 443 ASP A O 1
ATOM 3031 N N . GLY A 1 444 ? 10.179 -13.236 -43.348 1.00 72.25 444 GLY A N 1
ATOM 3032 C CA . GLY A 1 444 ? 11.350 -13.885 -42.746 1.00 72.25 444 GLY A CA 1
ATOM 3033 C C . GLY A 1 444 ? 12.569 -13.992 -43.673 1.00 72.25 444 GLY A C 1
ATOM 3034 O O . GLY A 1 444 ? 13.564 -14.585 -43.271 1.00 72.25 444 GLY A O 1
ATOM 3035 N N . PHE A 1 445 ? 12.511 -13.442 -44.895 1.00 58.47 445 PHE A N 1
ATOM 3036 C CA . PHE A 1 445 ? 13.413 -13.740 -46.026 1.00 58.47 445 PHE A CA 1
ATOM 3037 C C . PHE A 1 445 ? 14.935 -13.733 -45.750 1.00 58.47 445 PHE A C 1
ATOM 3039 O O . PHE A 1 445 ? 15.667 -14.441 -46.436 1.00 58.47 445 PHE A O 1
ATOM 3046 N N . ILE A 1 446 ? 15.433 -12.928 -44.798 1.00 55.78 446 ILE A N 1
ATOM 3047 C CA . ILE A 1 446 ? 16.885 -12.746 -44.551 1.00 55.78 446 ILE A CA 1
ATOM 3048 C C . ILE A 1 446 ? 17.284 -12.984 -43.083 1.00 55.78 446 ILE A C 1
ATOM 3050 O O . ILE A 1 446 ? 18.397 -13.432 -42.815 1.00 55.78 446 ILE A O 1
ATOM 3054 N N . TYR A 1 447 ? 16.390 -12.726 -42.124 1.00 57.16 447 TYR A N 1
ATOM 3055 C CA . TYR A 1 447 ? 16.675 -12.869 -40.696 1.00 57.16 447 TYR A CA 1
ATOM 3056 C C . TYR A 1 447 ? 15.502 -13.546 -39.986 1.00 57.16 447 TYR A C 1
ATOM 3058 O O . TYR A 1 447 ? 14.391 -13.019 -39.985 1.00 57.16 447 TYR A O 1
ATOM 3066 N N . ALA A 1 448 ? 15.764 -14.674 -39.327 1.00 57.84 448 ALA A N 1
ATOM 3067 C CA . ALA A 1 448 ? 14.883 -15.181 -38.281 1.00 57.84 448 ALA A CA 1
ATOM 3068 C C . ALA A 1 448 ? 15.155 -14.399 -36.976 1.00 57.84 448 ALA A C 1
ATOM 3070 O O . ALA A 1 448 ? 16.324 -14.163 -36.660 1.00 57.84 448 ALA A O 1
ATOM 3071 N N . PRO A 1 449 ? 14.132 -14.002 -36.191 1.00 71.94 449 PRO A N 1
ATOM 3072 C CA . PRO A 1 449 ? 12.694 -14.142 -36.440 1.00 71.94 449 PRO A CA 1
ATOM 3073 C C . PRO A 1 449 ? 12.153 -13.100 -37.433 1.00 71.94 449 PRO A C 1
ATOM 3075 O O . PRO A 1 449 ? 12.762 -12.049 -37.620 1.00 71.94 449 PRO A O 1
ATOM 3078 N N . ASN A 1 450 ? 10.955 -13.350 -37.970 1.00 82.88 450 ASN A N 1
ATOM 3079 C CA . ASN A 1 450 ? 10.290 -12.503 -38.966 1.00 82.88 450 ASN A CA 1
ATOM 3080 C C . ASN A 1 450 ? 10.144 -11.025 -38.542 1.00 82.88 450 ASN A C 1
ATOM 3082 O O . ASN A 1 450 ? 10.147 -10.660 -37.355 1.00 82.88 450 ASN A O 1
ATOM 3086 N N . ARG A 1 451 ? 10.015 -10.162 -39.551 1.00 88.00 451 ARG A N 1
ATOM 3087 C CA . ARG A 1 451 ? 10.037 -8.701 -39.465 1.00 88.00 451 ARG A CA 1
ATOM 3088 C C . ARG A 1 451 ? 8.956 -8.070 -40.337 1.00 88.00 451 ARG A C 1
ATOM 3090 O O . ARG A 1 451 ? 8.679 -8.550 -41.431 1.00 88.00 451 ARG A O 1
ATOM 3097 N N . CYS A 1 452 ? 8.377 -6.968 -39.870 1.00 90.19 452 CYS A N 1
ATOM 3098 C CA . CYS A 1 452 ? 7.509 -6.139 -40.703 1.00 90.19 452 CYS A CA 1
ATOM 3099 C C . CYS A 1 452 ? 8.346 -5.279 -41.655 1.00 90.19 452 CYS A C 1
ATOM 3101 O O . CYS A 1 452 ? 9.064 -4.386 -41.207 1.00 90.19 452 CYS A O 1
ATOM 3103 N N . LEU A 1 453 ? 8.213 -5.514 -42.959 1.00 90.12 453 LEU A N 1
ATOM 3104 C CA . LEU A 1 453 ? 8.867 -4.748 -44.018 1.00 90.12 453 LEU A CA 1
ATOM 3105 C C . LEU A 1 453 ? 7.835 -3.915 -44.781 1.00 90.12 453 LEU A C 1
ATOM 3107 O O . LEU A 1 453 ? 6.729 -4.376 -45.055 1.00 90.12 453 LEU A O 1
ATOM 3111 N N . LYS A 1 454 ? 8.181 -2.674 -45.127 1.00 92.44 454 LYS A N 1
ATOM 3112 C CA . LYS A 1 454 ? 7.286 -1.749 -45.832 1.00 92.44 454 LYS A CA 1
ATOM 3113 C C . LYS A 1 454 ? 6.978 -2.279 -47.236 1.00 92.44 454 LYS A C 1
ATOM 3115 O O . LYS A 1 454 ? 7.908 -2.532 -47.999 1.00 92.44 454 LYS A O 1
ATOM 3120 N N . SER A 1 455 ? 5.700 -2.396 -47.593 1.00 90.94 455 SER A N 1
ATOM 3121 C CA . SER A 1 455 ? 5.269 -2.840 -48.927 1.00 90.94 455 SER A CA 1
ATOM 3122 C C . SER A 1 455 ? 5.543 -1.780 -49.997 1.00 90.94 455 SER A C 1
ATOM 3124 O O . SER A 1 455 ? 5.422 -0.579 -49.728 1.00 90.94 455 SER A O 1
ATOM 3126 N N . CYS A 1 456 ? 5.827 -2.206 -51.224 1.00 91.94 456 CYS A N 1
ATOM 3127 C CA . CYS A 1 456 ? 6.086 -1.329 -52.365 1.00 91.94 456 CYS A CA 1
ATOM 3128 C C . CYS A 1 456 ? 5.440 -1.850 -53.658 1.00 91.94 456 CYS A C 1
ATOM 3130 O O . CYS A 1 456 ? 4.912 -2.954 -53.705 1.00 91.94 456 CYS A O 1
ATOM 3132 N N . THR A 1 457 ? 5.469 -1.030 -54.709 1.00 92.12 457 THR A N 1
ATOM 3133 C CA . THR A 1 457 ? 5.202 -1.439 -56.104 1.00 92.12 457 THR A CA 1
ATOM 3134 C C . THR A 1 457 ? 6.283 -0.930 -57.068 1.00 92.12 457 THR A C 1
ATOM 3136 O O . THR A 1 457 ? 6.235 -1.166 -58.271 1.00 92.12 457 THR A O 1
ATOM 3139 N N . SER A 1 458 ? 7.256 -0.179 -56.544 1.00 89.88 458 SER A N 1
ATOM 3140 C CA . SER A 1 458 ? 8.410 0.382 -57.240 1.00 89.88 458 SER A CA 1
ATOM 3141 C C . SER A 1 458 ? 9.457 0.834 -56.213 1.00 89.88 458 SER A C 1
ATOM 3143 O O . SER A 1 458 ? 9.130 1.080 -55.047 1.00 89.88 458 SER A O 1
ATOM 3145 N N . GLY A 1 459 ? 10.708 1.039 -56.638 1.00 85.44 459 GLY A N 1
ATOM 3146 C CA . GLY A 1 459 ? 11.748 1.611 -55.768 1.00 85.44 459 GLY A CA 1
ATOM 3147 C C . GLY A 1 459 ? 11.397 2.997 -55.198 1.00 85.44 459 GLY A C 1
ATOM 3148 O O . GLY A 1 459 ? 11.874 3.352 -54.127 1.00 85.44 459 GLY A O 1
ATOM 3149 N N . LEU A 1 460 ? 10.498 3.752 -55.846 1.00 88.75 460 LEU A N 1
ATOM 3150 C CA . LEU A 1 460 ? 10.048 5.075 -55.385 1.00 88.75 460 LEU A CA 1
ATOM 3151 C C . LEU A 1 460 ? 9.195 5.027 -54.107 1.00 88.75 460 LEU A C 1
ATOM 3153 O O . LEU A 1 460 ? 9.022 6.049 -53.447 1.00 88.75 460 LEU A O 1
ATOM 3157 N N . ASN A 1 461 ? 8.660 3.861 -53.730 1.00 91.62 461 ASN A N 1
ATOM 3158 C CA . ASN A 1 461 ? 7.977 3.696 -52.444 1.00 91.62 461 ASN A CA 1
ATOM 3159 C C . ASN A 1 461 ? 8.968 3.538 -51.274 1.00 91.62 461 ASN A C 1
ATOM 3161 O O . ASN A 1 461 ? 8.568 3.650 -50.109 1.00 91.62 461 ASN A O 1
ATOM 3165 N N . CYS A 1 462 ? 10.238 3.264 -51.574 1.00 92.12 462 CYS A N 1
ATOM 3166 C CA . CYS A 1 462 ? 11.287 2.962 -50.613 1.00 92.12 462 CYS A CA 1
ATOM 3167 C C . CYS A 1 462 ? 12.135 4.199 -50.282 1.00 92.12 462 CYS A C 1
ATOM 3169 O O . CYS A 1 462 ? 12.092 5.224 -50.962 1.00 92.12 462 CYS A O 1
ATOM 3171 N N . ARG A 1 463 ? 12.885 4.126 -49.179 1.00 92.25 463 ARG A N 1
ATOM 3172 C CA . ARG A 1 463 ? 13.830 5.179 -48.786 1.00 92.25 463 ARG A CA 1
ATOM 3173 C C . ARG A 1 463 ? 15.049 5.146 -49.728 1.00 92.25 463 ARG A C 1
ATOM 3175 O O . ARG A 1 463 ? 15.410 4.059 -50.170 1.00 92.25 463 ARG A O 1
ATOM 3182 N N . PRO A 1 464 ? 15.730 6.270 -50.018 1.00 89.31 464 PRO A N 1
ATOM 3183 C CA . PRO A 1 464 ? 17.022 6.226 -50.706 1.00 89.31 464 PRO A CA 1
ATOM 3184 C C . PRO A 1 464 ? 17.985 5.227 -50.039 1.00 89.31 464 PRO A C 1
ATOM 3186 O O . PRO A 1 464 ? 18.104 5.217 -48.813 1.00 89.31 464 PRO A O 1
ATOM 3189 N N . GLY A 1 465 ? 18.625 4.370 -50.843 1.00 87.19 465 GLY A N 1
ATOM 3190 C CA . GLY A 1 465 ? 19.421 3.225 -50.368 1.00 87.19 465 GLY A CA 1
ATOM 3191 C C . GLY A 1 465 ? 18.638 1.917 -50.159 1.00 87.19 465 GLY A C 1
ATOM 3192 O O . GLY A 1 465 ? 19.185 0.973 -49.600 1.00 87.19 465 GLY A O 1
ATOM 3193 N N . TYR A 1 466 ? 17.368 1.857 -50.577 1.00 92.25 466 TYR A N 1
ATOM 3194 C CA . TYR A 1 466 ? 16.514 0.669 -50.477 1.00 92.25 466 TYR A CA 1
ATOM 3195 C C . TYR A 1 466 ? 15.857 0.363 -51.821 1.00 92.25 466 TYR A C 1
ATOM 3197 O O . TYR A 1 466 ? 15.395 1.269 -52.517 1.00 92.25 466 TYR A O 1
ATOM 3205 N N . ASN A 1 467 ? 15.775 -0.921 -52.160 1.00 92.06 467 ASN A N 1
ATOM 3206 C CA . ASN A 1 467 ? 15.133 -1.402 -53.378 1.00 92.06 467 ASN A CA 1
ATOM 3207 C C . ASN A 1 467 ? 13.769 -2.014 -53.066 1.00 92.06 467 ASN A C 1
ATOM 3209 O O . ASN A 1 467 ? 13.534 -2.520 -51.973 1.00 92.06 467 ASN A O 1
ATOM 3213 N N . CYS A 1 468 ? 12.874 -1.988 -54.051 1.00 91.75 468 CYS A N 1
ATOM 3214 C CA . CYS A 1 468 ? 11.644 -2.768 -54.010 1.00 91.75 468 CYS A CA 1
ATOM 3215 C C . CYS A 1 468 ? 11.948 -4.165 -54.556 1.00 91.75 468 CYS A C 1
ATOM 3217 O O . CYS A 1 468 ? 12.516 -4.280 -55.643 1.00 91.75 468 CYS A O 1
ATOM 3219 N N . SER A 1 469 ? 11.667 -5.213 -53.785 1.00 88.44 469 SER A N 1
ATOM 3220 C CA . SER A 1 469 ? 12.047 -6.592 -54.114 1.00 88.44 469 SER A CA 1
ATOM 3221 C C . SER A 1 469 ? 10.911 -7.568 -53.836 1.00 88.44 469 SER A C 1
ATOM 3223 O O . SER A 1 469 ? 10.310 -7.535 -52.764 1.00 88.44 469 SER A O 1
ATOM 3225 N N . THR A 1 470 ? 10.663 -8.453 -54.802 1.00 81.56 470 THR A N 1
ATOM 3226 C CA . THR A 1 470 ? 9.720 -9.575 -54.715 1.00 81.56 470 THR A CA 1
ATOM 3227 C C . THR A 1 470 ? 10.187 -10.582 -53.666 1.00 81.56 470 THR A C 1
ATOM 3229 O O . THR A 1 470 ? 11.301 -11.103 -53.791 1.00 81.56 470 THR A O 1
ATOM 3232 N N . THR A 1 471 ? 9.356 -10.919 -52.680 1.00 70.69 471 THR A N 1
ATOM 3233 C CA . THR A 1 471 ? 9.668 -11.987 -51.714 1.00 70.69 471 THR A CA 1
ATOM 3234 C C . THR A 1 471 ? 8.840 -13.246 -51.967 1.00 70.69 471 THR A C 1
ATOM 3236 O O . THR A 1 471 ? 7.833 -13.217 -52.674 1.00 70.69 471 THR A O 1
ATOM 3239 N N . PHE A 1 472 ? 9.281 -14.394 -51.439 1.00 61.34 472 PHE A N 1
ATOM 3240 C CA . PHE A 1 472 ? 8.804 -15.709 -51.896 1.00 61.34 472 PHE A CA 1
ATOM 3241 C C . PHE A 1 472 ? 7.324 -16.014 -51.610 1.00 61.34 472 PHE A C 1
ATOM 3243 O O . PHE A 1 472 ? 6.806 -16.966 -52.191 1.00 61.34 472 PHE A O 1
ATOM 3250 N N . PHE A 1 473 ? 6.647 -15.255 -50.736 1.00 59.59 473 PHE A N 1
ATOM 3251 C CA . PHE A 1 473 ? 5.316 -15.637 -50.241 1.00 59.59 473 PHE A CA 1
ATOM 3252 C C . PHE A 1 473 ? 4.263 -14.520 -50.150 1.00 59.59 473 PHE A C 1
ATOM 3254 O O . PHE A 1 473 ? 3.080 -14.848 -50.219 1.00 59.59 473 PHE A O 1
ATOM 3261 N N . PHE A 1 474 ? 4.630 -13.235 -50.004 1.00 65.38 474 PHE A N 1
ATOM 3262 C CA . PHE A 1 474 ? 3.652 -12.195 -49.612 1.00 65.38 474 PHE A CA 1
ATOM 3263 C C . PHE A 1 474 ? 3.700 -10.860 -50.383 1.00 65.38 474 PHE A C 1
ATOM 3265 O O . PHE A 1 474 ? 2.910 -9.968 -50.075 1.00 65.38 474 PHE A O 1
ATOM 3272 N N . GLY A 1 475 ? 4.542 -10.731 -51.414 1.00 76.06 475 GLY A N 1
ATOM 3273 C CA . GLY A 1 475 ? 4.565 -9.574 -52.323 1.00 76.06 475 GLY A CA 1
ATOM 3274 C C . GLY A 1 475 ? 5.869 -8.777 -52.281 1.00 76.06 475 GLY A C 1
ATOM 3275 O O . GLY A 1 475 ? 6.906 -9.284 -51.854 1.00 76.06 475 GLY A O 1
ATOM 3276 N N . ASP A 1 476 ? 5.817 -7.531 -52.752 1.00 89.00 476 ASP A N 1
ATOM 3277 C CA . ASP A 1 476 ? 7.008 -6.696 -52.917 1.00 89.00 476 ASP A CA 1
ATOM 3278 C C . ASP A 1 476 ? 7.240 -5.805 -51.689 1.00 89.00 476 ASP A C 1
ATOM 3280 O O . ASP A 1 476 ? 6.339 -5.087 -51.233 1.00 89.00 476 ASP A O 1
ATOM 3284 N N . VAL A 1 477 ? 8.468 -5.814 -51.162 1.00 90.00 477 VAL A N 1
ATOM 3285 C CA . VAL A 1 477 ? 8.857 -5.043 -49.968 1.00 90.00 477 VAL A CA 1
ATOM 3286 C C . VAL A 1 477 ? 10.141 -4.241 -50.172 1.00 90.00 477 VAL A C 1
ATOM 3288 O O . VAL A 1 477 ? 10.986 -4.568 -51.005 1.00 90.00 477 VAL A O 1
ATOM 3291 N N . CYS A 1 478 ? 10.296 -3.179 -49.382 1.00 91.44 478 CYS A N 1
ATOM 3292 C CA . CYS A 1 478 ? 11.490 -2.343 -49.360 1.00 91.44 478 CYS A CA 1
ATOM 3293 C C . CYS A 1 478 ? 12.616 -2.989 -48.542 1.00 91.44 478 CYS A C 1
ATOM 3295 O O . CYS A 1 478 ? 12.595 -2.914 -47.308 1.00 91.44 478 CYS A O 1
ATOM 3297 N N . THR A 1 479 ? 13.604 -3.565 -49.226 1.00 88.44 479 THR A N 1
ATOM 3298 C CA . THR A 1 479 ? 14.812 -4.188 -48.659 1.00 88.44 479 THR A CA 1
ATOM 3299 C C . THR A 1 479 ? 16.022 -3.257 -48.760 1.00 88.44 479 THR A C 1
ATOM 3301 O O . THR A 1 479 ? 16.114 -2.430 -49.671 1.00 88.44 479 THR A O 1
ATOM 3304 N N . GLY A 1 480 ? 16.950 -3.352 -47.803 1.00 83.31 480 GLY A N 1
ATOM 3305 C CA . GLY A 1 480 ? 18.248 -2.677 -47.909 1.00 83.31 480 GLY A CA 1
ATOM 3306 C C . GLY A 1 480 ? 19.124 -3.330 -48.981 1.00 83.31 480 GLY A C 1
ATOM 3307 O O . GLY A 1 480 ? 19.060 -4.548 -49.153 1.00 83.31 480 GLY A O 1
ATOM 3308 N N . SER A 1 481 ? 19.918 -2.520 -49.689 1.00 66.19 481 SER A N 1
ATOM 3309 C CA . SER A 1 481 ? 20.963 -2.971 -50.627 1.00 66.19 481 SER A CA 1
ATOM 3310 C C . SER A 1 481 ? 22.306 -3.181 -49.936 1.00 66.19 481 SER A C 1
ATOM 3312 O O . SER A 1 481 ? 22.707 -2.218 -49.239 1.00 66.19 481 SER A O 1
#

Radius of gyration: 45.05 Å; Cα contacts (8 Å, |Δi|>4): 989; chains: 1; bounding box: 104×81×116 Å

Secondary structure (DSSP, 8-state):
------------------------------------------------------------PPPTTS-----TTSSS--TT-S-BSSS-SSTTBPPS----S-TTEEEEEES-GGGT--EEEEEE--S--TTSS---TT--TTT-TTS-SSTTSSS--TT-S-BSSS-SSTTBPPS----S-TTEEEEEES-TTTT--EEEEEE--S--TTSS---BTB-TTT-TTSPP-TTSSS--TT-SSSS---SS----TTEEEEEES-GGGT--EEEEEE--S--TTSS---TT--TTT-TTS-S-SSSBPTT---SSGGGBSSGGGEEEE-SSSTT-EEEEB-SSGGGS-TTEEEEEEETTEEEEEEB-SSGGGS-TTTEEEE-TTS-S--EEEE-EES-B-TT---SSGGGBEEETTEEE-TTSTT--EEEB--SSS--PPTTEEEE-SSSSSPEEEEB-SSGGGSPTTEEEEEETTTEEEEEE-